Protein AF-0000000067928139 (afdb_homodimer)

Secondary structure (DSSP, 8-state):
-EESSSTTHHHHHHHHHH-TTS--EEEE-TTS--GGGS-HHHHHHHHHHHHHHHHHHH--S-EEE--HHHHHHHHHHHHHH-TTS-EEE----HHHHHHH-SSSEEEEEE-HHHHH-HHHHHHHHHH-TTSEEEEEE-SSHHHHHHHHHHHS---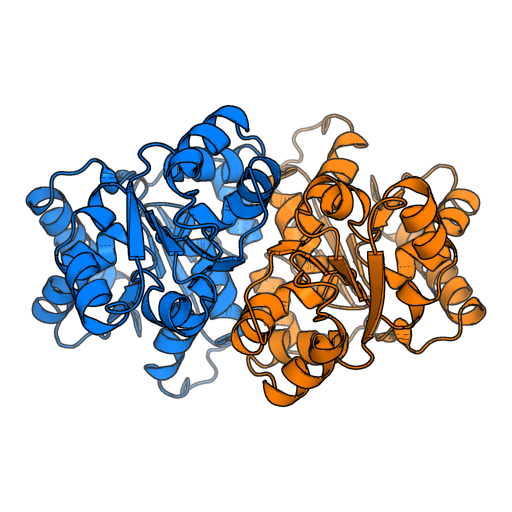HHHHHHHHGGG--EETTEE--EEEEESTTGGGGHHHHHHH-SS--EEE--HHHHHHHHHHTSPP--S---S-PPEEEEETT----HHHHHHHHHTTEE--/-EESSSTTHHHHHHHHHH-TTS--EEEE-TTT--GGGS-HHHHHHHHHHHHHHHHHHH--S-EEE--HHHHHHHHHHHHHH-TTS-EEE----HHHHHHH-SSSEEEEEE-HHHHH-HHHHHHHHHH-TTSEEEEEE-SSHHHHHHHHHHHS---HHHHHHHHGGG--EETTEE--EEEEESTTGGGGHHHHHHH-SS--EEE--HHHHHHHHHHTSPP--S---S---EEEEETT----HHHHHHHHHTTEE--

Solvent-accessible surface area (backbone atoms only — not comparable to full-atom values): 27126 Å² total; per-residue (Å²): 66,33,15,46,44,75,23,24,53,55,28,49,58,38,30,44,36,60,41,57,79,56,81,50,53,37,36,21,36,49,65,61,47,65,63,54,77,51,58,65,72,61,46,44,52,50,51,55,54,50,46,56,55,46,48,69,74,65,59,64,89,57,44,38,31,37,22,27,54,56,21,64,70,31,46,68,58,48,44,66,75,37,70,89,52,56,72,38,58,30,71,65,52,49,51,64,47,49,73,45,50,79,60,35,30,36,16,41,42,22,32,48,45,38,59,68,31,66,57,50,52,50,50,40,64,71,50,27,73,87,35,50,74,45,76,38,58,31,87,52,57,56,59,46,29,54,43,22,56,55,64,44,51,67,64,61,67,62,49,33,63,61,49,51,80,50,65,48,77,57,98,90,31,44,38,33,32,36,27,46,31,34,45,28,45,69,79,39,44,70,60,47,59,71,53,43,95,53,60,38,22,74,44,71,52,33,52,61,45,27,50,52,49,52,73,74,51,71,78,76,77,68,75,65,64,84,83,71,74,28,33,40,46,50,68,60,71,72,74,53,70,51,54,49,43,47,39,29,49,52,29,29,41,69,126,66,34,16,46,42,74,21,24,53,56,28,49,56,38,28,44,36,62,41,57,85,58,78,51,52,36,36,20,37,49,65,62,47,64,62,57,79,50,58,67,70,61,47,44,53,50,52,54,54,50,46,57,54,48,47,70,73,64,60,64,90,56,44,37,31,36,21,26,55,57,18,65,71,31,47,67,58,49,42,66,78,38,72,89,52,57,72,38,60,28,70,66,53,49,51,65,47,48,72,45,47,79,61,33,31,35,18,41,42,22,31,48,47,38,59,68,31,67,57,50,52,50,50,41,65,72,50,27,74,87,35,51,73,45,78,37,57,32,87,53,56,55,59,46,27,55,43,22,56,55,65,46,51,70,64,62,67,62,49,34,64,61,51,52,81,50,65,50,76,55,96,90,29,43,36,35,33,35,27,45,31,34,45,29,46,68,79,39,44,70,59,46,59,72,54,43,96,53,58,37,22,76,44,70,50,32,52,61,45,27,50,53,48,52,72,74,50,72,81,77,81,72,76,73,59,96,72,70,76,28,33,39,45,51,69,60,72,73,74,53,70,51,54,49,42,46,39,30,49,52,30,29,41,69,127

Structure (mmCIF, N/CA/C/O backbone):
data_AF-0000000067928139-model_v1
#
loop_
_entity.id
_entity.type
_entity.pdbx_description
1 polymer 'Glutamate racemase'
#
loop_
_atom_site.group_PDB
_atom_site.id
_atom_site.type_symbol
_atom_site.label_atom_id
_atom_site.label_alt_id
_atom_site.label_comp_id
_atom_site.label_asym_id
_atom_site.label_entity_id
_atom_site.label_seq_id
_atom_site.pdbx_PDB_ins_code
_atom_site.Cartn_x
_atom_site.Cartn_y
_atom_site.Cartn_z
_atom_site.occupancy
_atom_site.B_iso_or_equiv
_atom_site.auth_seq_id
_atom_site.auth_comp_id
_atom_site.auth_asym_id
_atom_site.auth_atom_id
_atom_site.pdbx_PDB_model_num
ATOM 1 N N . MET A 1 1 ? -13.078 12.414 3.975 1 97.56 1 MET A N 1
ATOM 2 C CA . MET A 1 1 ? -12.906 10.969 4.078 1 97.56 1 MET A CA 1
ATOM 3 C C . MET A 1 1 ? -13.383 10.461 5.43 1 97.56 1 MET A C 1
ATOM 5 O O . MET A 1 1 ? -12.914 10.922 6.473 1 97.56 1 MET A O 1
ATOM 9 N N . PHE A 1 2 ? -14.375 9.586 5.398 1 98.62 2 PHE A N 1
ATOM 10 C CA . PHE A 1 2 ? -15 9.125 6.633 1 98.62 2 PHE A CA 1
ATOM 11 C C . PHE A 1 2 ? -14.766 7.629 6.832 1 98.62 2 PHE A C 1
ATOM 13 O O . PHE A 1 2 ? -14.984 6.832 5.918 1 98.62 2 PHE A O 1
ATOM 20 N N . ASP A 1 3 ? -14.266 7.25 7.977 1 98.38 3 ASP A N 1
ATOM 21 C CA . ASP A 1 3 ? -14.078 5.855 8.359 1 98.38 3 ASP A CA 1
ATOM 22 C C . ASP A 1 3 ? -14.367 5.656 9.852 1 98.38 3 ASP A C 1
ATOM 24 O O . ASP A 1 3 ? -14.359 6.613 10.625 1 98.38 3 ASP A O 1
ATOM 28 N N . SER A 1 4 ? -14.68 4.418 10.227 1 97.5 4 SER A N 1
ATOM 29 C CA . SER A 1 4 ? -14.914 4.113 11.633 1 97.5 4 SER A CA 1
ATOM 30 C C . SER A 1 4 ? -13.617 4.188 12.438 1 97.5 4 SER A C 1
ATOM 32 O O . SER A 1 4 ? -13.648 4.289 13.664 1 97.5 4 SER A O 1
ATOM 34 N N . GLY A 1 5 ? -12.477 4.066 11.852 1 96.69 5 GLY A N 1
ATOM 35 C CA . GLY A 1 5 ? -11.156 4.117 12.453 1 96.69 5 GLY A CA 1
ATOM 36 C C . GLY A 1 5 ? -10.078 4.602 11.5 1 96.69 5 GLY A C 1
ATOM 37 O O . GLY A 1 5 ? -10.289 5.574 10.766 1 96.69 5 GLY A O 1
ATOM 38 N N . VAL A 1 6 ? -8.906 3.961 11.523 1 96.31 6 VAL A N 1
ATOM 39 C CA . VAL A 1 6 ? -7.781 4.457 10.742 1 96.31 6 VAL A CA 1
ATOM 40 C C . VAL A 1 6 ? -7.785 3.814 9.359 1 96.31 6 VAL A C 1
ATOM 42 O O . VAL A 1 6 ? -6.961 4.156 8.508 1 96.31 6 VAL A O 1
ATOM 45 N N . GLY A 1 7 ? -8.75 2.918 9.086 1 97.5 7 GLY A N 1
ATOM 46 C CA . GLY A 1 7 ? -8.773 2.172 7.84 1 97.5 7 GLY A CA 1
ATOM 47 C C . GLY A 1 7 ? -8.852 3.062 6.617 1 97.5 7 GLY A C 1
ATOM 48 O O . GLY A 1 7 ? -8.203 2.791 5.602 1 97.5 7 GLY A O 1
ATOM 49 N N . GLY A 1 8 ? -9.586 4.133 6.73 1 98.19 8 GLY A N 1
ATOM 50 C CA . GLY A 1 8 ? -9.805 5.035 5.613 1 98.19 8 GLY A CA 1
ATOM 51 C C . GLY A 1 8 ? -8.539 5.738 5.152 1 98.19 8 GLY A C 1
ATOM 52 O O . GLY A 1 8 ? -8.508 6.324 4.07 1 98.19 8 GLY A O 1
ATOM 53 N N . LEU A 1 9 ? -7.441 5.664 5.934 1 97.44 9 LEU A N 1
ATOM 54 C CA . LEU A 1 9 ? -6.172 6.266 5.547 1 97.44 9 LEU A CA 1
ATOM 55 C C . LEU A 1 9 ? -5.617 5.602 4.285 1 97.44 9 LEU A C 1
ATOM 57 O O . LEU A 1 9 ? -4.875 6.23 3.527 1 97.44 9 LEU A O 1
ATOM 61 N N . THR A 1 10 ? -6.012 4.34 4.012 1 97.25 10 THR A N 1
ATOM 62 C CA . THR A 1 10 ? -5.609 3.664 2.783 1 97.25 10 THR A CA 1
ATOM 63 C C . THR A 1 10 ? -6.207 4.359 1.565 1 97.25 10 THR A C 1
ATOM 65 O O . THR A 1 10 ? -5.531 4.539 0.551 1 97.25 10 THR A O 1
ATOM 68 N N . VAL A 1 11 ? -7.434 4.789 1.717 1 98 11 VAL A N 1
ATOM 69 C CA . VAL A 1 11 ? -8.117 5.484 0.631 1 98 11 VAL A CA 1
ATOM 70 C C . VAL A 1 11 ? -7.578 6.91 0.512 1 98 11 VAL A C 1
ATOM 72 O O . VAL A 1 11 ? -7.383 7.414 -0.595 1 98 11 VAL A O 1
ATOM 75 N N . LEU A 1 12 ? -7.297 7.574 1.635 1 97.44 12 LEU A N 1
ATOM 76 C CA . LEU A 1 12 ? -6.766 8.93 1.649 1 97.44 12 LEU A CA 1
ATOM 77 C C . LEU A 1 12 ? -5.445 9.008 0.888 1 97.44 12 LEU A C 1
ATOM 79 O O . LEU A 1 12 ? -5.227 9.93 0.103 1 97.44 12 LEU A O 1
ATOM 83 N N . ARG A 1 13 ? -4.621 8.008 1.125 1 94.44 13 ARG A N 1
ATOM 84 C CA . ARG A 1 13 ? -3.324 7.977 0.458 1 94.44 13 ARG A CA 1
ATOM 85 C C . ARG A 1 13 ? -3.486 7.988 -1.058 1 94.44 13 ARG A C 1
ATOM 87 O O . ARG A 1 13 ? -2.793 8.727 -1.757 1 94.44 13 ARG A O 1
ATOM 94 N N . GLU A 1 14 ? -4.359 7.191 -1.555 1 95.25 14 GLU A N 1
ATOM 95 C CA . GLU A 1 14 ? -4.617 7.137 -2.99 1 95.25 14 GLU A CA 1
ATOM 96 C C . GLU A 1 14 ? -5.246 8.438 -3.488 1 95.25 14 GLU A C 1
ATOM 98 O O . GLU A 1 14 ? -4.879 8.938 -4.551 1 95.25 14 GLU A O 1
ATOM 103 N N . ALA A 1 15 ? -6.152 8.984 -2.721 1 96.12 15 ALA A N 1
ATOM 104 C CA . ALA A 1 15 ? -6.863 10.203 -3.109 1 96.12 15 ALA A CA 1
ATOM 105 C C . ALA A 1 15 ? -5.902 11.383 -3.24 1 96.12 15 ALA A C 1
ATOM 107 O O . ALA A 1 15 ? -6.055 12.219 -4.133 1 96.12 15 ALA A O 1
ATOM 108 N N . ARG A 1 16 ? -4.922 11.477 -2.4 1 92.69 16 ARG A N 1
ATOM 109 C CA . ARG A 1 16 ? -3.98 12.594 -2.408 1 92.69 16 ARG A CA 1
ATOM 110 C C . ARG A 1 16 ? -3.111 12.57 -3.662 1 92.69 16 ARG A C 1
ATOM 112 O O . ARG A 1 16 ? -2.729 13.617 -4.18 1 92.69 16 ARG A O 1
ATOM 119 N N . VAL A 1 17 ? -2.82 11.383 -4.109 1 91.5 17 VAL A N 1
ATOM 120 C CA . VAL A 1 17 ? -2.061 11.25 -5.348 1 91.5 17 VAL A CA 1
ATOM 121 C C . VAL A 1 17 ? -2.906 11.711 -6.531 1 91.5 17 VAL A C 1
ATOM 123 O O . VAL A 1 17 ? -2.426 12.453 -7.395 1 91.5 17 VAL A O 1
ATOM 126 N N . LEU A 1 18 ? -4.152 11.398 -6.508 1 92.56 18 LEU A N 1
ATOM 127 C CA . LEU A 1 18 ? -5.043 11.648 -7.637 1 92.56 18 LEU A CA 1
ATOM 128 C C . LEU A 1 18 ? -5.531 13.094 -7.641 1 92.56 18 LEU A C 1
ATOM 130 O O . LEU A 1 18 ? -5.789 13.664 -8.703 1 92.56 18 LEU A O 1
ATOM 134 N N . MET A 1 19 ? -5.664 13.656 -6.438 1 92 19 MET A N 1
ATOM 135 C CA . MET A 1 19 ? -6.207 15 -6.273 1 92 19 MET A CA 1
ATOM 136 C C . MET A 1 19 ? -5.332 15.828 -5.34 1 92 19 MET A C 1
ATOM 138 O O . MET A 1 19 ? -5.801 16.312 -4.309 1 92 19 MET A O 1
ATOM 142 N N . PRO A 1 20 ? -4.082 16.062 -5.773 1 87.19 20 PRO A N 1
ATOM 143 C CA . PRO A 1 20 ? -3.15 16.781 -4.895 1 87.19 20 PRO A CA 1
ATOM 144 C C . PRO A 1 20 ? -3.566 18.219 -4.637 1 87.19 20 PRO A C 1
ATOM 146 O O . PRO A 1 20 ? -3.102 18.844 -3.676 1 87.19 20 PRO A O 1
ATOM 149 N N . ASP A 1 21 ? -4.449 18.719 -5.379 1 86.69 21 ASP A N 1
ATOM 150 C CA . ASP A 1 21 ? -4.836 20.125 -5.273 1 86.69 21 ASP A CA 1
ATOM 151 C C . ASP A 1 21 ? -6.016 20.297 -4.32 1 86.69 21 ASP A C 1
ATOM 153 O O . ASP A 1 21 ? -6.449 21.422 -4.066 1 86.69 21 ASP A O 1
ATOM 157 N N . ARG A 1 22 ? -6.488 19.234 -3.744 1 90.44 22 ARG A N 1
ATOM 158 C CA . ARG A 1 22 ? -7.629 19.297 -2.834 1 90.44 22 ARG A CA 1
ATOM 159 C C . ARG A 1 22 ? -7.172 19.234 -1.381 1 90.44 22 ARG A C 1
ATOM 161 O O . ARG A 1 22 ? -6.141 18.641 -1.07 1 90.44 22 ARG A O 1
ATOM 168 N N . ARG A 1 23 ? -7.953 19.938 -0.6 1 92.12 23 ARG A N 1
ATOM 169 C CA . ARG A 1 23 ? -7.785 19.766 0.841 1 92.12 23 ARG A CA 1
ATOM 170 C C . ARG A 1 23 ? -8.602 18.594 1.361 1 92.12 23 ARG A C 1
ATOM 172 O O . ARG A 1 23 ? -9.742 18.391 0.951 1 92.12 23 ARG A O 1
ATOM 179 N N . PHE A 1 24 ? -8 17.844 2.279 1 95.5 24 PHE A N 1
ATOM 180 C CA . PHE A 1 24 ? -8.68 16.672 2.799 1 95.5 24 PHE A CA 1
ATOM 181 C C . PHE A 1 24 ? -8.961 16.812 4.289 1 95.5 24 PHE A C 1
ATOM 183 O O . PHE A 1 24 ? -8.125 17.328 5.035 1 95.5 24 PHE A O 1
ATOM 190 N N . VAL A 1 25 ? -10.117 16.453 4.68 1 97.56 25 VAL A N 1
ATOM 191 C CA . VAL A 1 25 ? -10.477 16.25 6.078 1 97.56 25 VAL A CA 1
ATOM 192 C C . VAL A 1 25 ? -10.789 14.766 6.309 1 97.56 25 VAL A C 1
ATOM 194 O O . VAL A 1 25 ? -11.633 14.195 5.625 1 97.56 25 VAL A O 1
ATOM 197 N N . TYR A 1 26 ? -9.984 14.195 7.18 1 98.31 26 TYR A N 1
ATOM 198 C CA . TYR A 1 26 ? -10.211 12.812 7.574 1 98.31 26 TYR A CA 1
ATOM 199 C C . TYR A 1 26 ? -10.992 12.734 8.875 1 98.31 26 TYR A C 1
ATOM 201 O O . TYR A 1 26 ? -10.602 13.336 9.883 1 98.31 26 TYR A O 1
ATOM 209 N N . VAL A 1 27 ? -12.117 12.055 8.859 1 98.5 27 VAL A N 1
ATOM 210 C CA . VAL A 1 27 ? -12.922 11.867 10.055 1 98.5 27 VAL A CA 1
ATOM 211 C C . VAL A 1 27 ? -12.883 10.398 10.477 1 98.5 27 VAL A C 1
ATOM 213 O O . VAL A 1 27 ? -13.336 9.523 9.734 1 98.5 27 VAL A O 1
ATOM 216 N N . ALA A 1 28 ? -12.305 10.148 11.602 1 98 28 ALA A N 1
ATOM 217 C CA . ALA A 1 28 ? -12.359 8.828 12.227 1 98 28 ALA A CA 1
ATOM 218 C C . ALA A 1 28 ? -13.438 8.781 13.312 1 98 28 ALA A C 1
ATOM 220 O O . ALA A 1 28 ? -13.352 9.5 14.305 1 98 28 ALA A O 1
ATOM 221 N N . ASP A 1 29 ? -14.445 8.016 13.086 1 98.12 29 ASP A N 1
ATOM 222 C CA . ASP A 1 29 ? -15.453 7.812 14.125 1 98.12 29 ASP A CA 1
ATOM 223 C C . ASP A 1 29 ? -14.992 6.762 15.133 1 98.12 29 ASP A C 1
ATOM 225 O O . ASP A 1 29 ? -15.68 5.762 15.352 1 98.12 29 ASP A O 1
ATOM 229 N N . ASP A 1 30 ? -13.906 7.07 15.766 1 95.88 30 ASP A N 1
ATOM 230 C CA . ASP A 1 30 ? -13.25 6.125 16.672 1 95.88 30 ASP A CA 1
ATOM 231 C C . ASP A 1 30 ? -14.094 5.895 17.922 1 95.88 30 ASP A C 1
ATOM 233 O O . ASP A 1 30 ? -13.961 4.863 18.578 1 95.88 30 ASP A O 1
ATOM 237 N N . ALA A 1 31 ? -15 6.801 18.297 1 95.38 31 ALA A N 1
ATOM 238 C CA . ALA A 1 31 ? -15.891 6.617 19.438 1 95.38 31 ALA A CA 1
ATOM 239 C C . ALA A 1 31 ? -16.844 5.445 19.219 1 95.38 31 ALA A C 1
ATOM 241 O O . ALA A 1 31 ? -17.266 4.789 20.172 1 95.38 31 ALA A O 1
ATOM 242 N N . ALA A 1 32 ? -17.156 5.148 18.016 1 95.69 32 ALA A N 1
ATOM 243 C CA . ALA A 1 32 ? -18.125 4.102 17.688 1 95.69 32 ALA A CA 1
ATOM 244 C C . ALA A 1 32 ? -17.422 2.861 17.141 1 95.69 32 ALA A C 1
ATOM 246 O O . ALA A 1 32 ? -18.062 1.846 16.859 1 95.69 32 ALA A O 1
ATOM 247 N N . PHE A 1 33 ? -16.141 2.857 17.047 1 93.12 33 PHE A N 1
ATOM 248 C CA . PHE A 1 33 ? -15.375 1.745 16.5 1 93.12 33 PHE A CA 1
ATOM 249 C C . PHE A 1 33 ? -15.406 0.55 17.453 1 93.12 33 PHE A C 1
ATOM 251 O O . PHE A 1 33 ? -15.391 0.719 18.672 1 93.12 33 PHE A O 1
ATOM 258 N N . PRO A 1 34 ? -15.523 -0.705 16.969 1 93.06 34 PRO A N 1
ATOM 259 C CA . PRO A 1 34 ? -15.664 -1.149 15.578 1 93.06 34 PRO A CA 1
ATOM 260 C C . PRO A 1 34 ? -17.125 -1.234 15.125 1 93.06 34 PRO A C 1
ATOM 262 O O . PRO A 1 34 ? -17.969 -1.735 15.867 1 93.06 34 PRO A O 1
ATOM 265 N N . TYR A 1 35 ? -17.375 -0.883 13.938 1 93.25 35 TYR A N 1
ATOM 266 C CA . TYR A 1 35 ? -18.734 -0.812 13.398 1 93.25 35 TYR A CA 1
ATOM 267 C C . TYR A 1 35 ? -19.344 -2.205 13.258 1 93.25 35 TYR A C 1
ATOM 269 O O . TYR A 1 35 ? -20.547 -2.375 13.375 1 93.25 35 TYR A O 1
ATOM 277 N N . GLY A 1 36 ? -18.484 -3.166 12.961 1 85.38 36 GLY A N 1
ATOM 278 C CA . GLY A 1 36 ? -18.969 -4.512 12.695 1 85.38 36 GLY A CA 1
ATOM 279 C C . GLY A 1 36 ? -19.75 -5.109 13.852 1 85.38 36 GLY A C 1
ATOM 280 O O . GLY A 1 36 ? -20.516 -6.059 13.664 1 85.38 36 GLY A O 1
ATOM 281 N N . ALA A 1 37 ? -19.656 -4.547 15.031 1 85 37 ALA A N 1
ATOM 282 C CA . ALA A 1 37 ? -20.25 -5.121 16.234 1 85 37 ALA A CA 1
ATOM 283 C C . ALA A 1 37 ? -21.609 -4.477 16.531 1 85 37 ALA A C 1
ATOM 285 O O . ALA A 1 37 ? -22.312 -4.895 17.453 1 85 37 ALA A O 1
ATOM 286 N N . TRP A 1 38 ? -22.062 -3.51 15.781 1 90.81 38 TRP A N 1
ATOM 287 C CA . TRP A 1 38 ? -23.297 -2.77 16.031 1 90.81 38 TRP A CA 1
ATOM 288 C C . TRP A 1 38 ? -24.484 -3.484 15.398 1 90.81 38 TRP A C 1
ATOM 290 O O . TRP A 1 38 ? -24.344 -4.145 14.367 1 90.81 38 TRP A O 1
ATOM 300 N N . GLU A 1 39 ? -25.625 -3.299 16.094 1 93.12 39 GLU A N 1
ATOM 301 C CA . GLU A 1 39 ? -26.875 -3.586 15.391 1 93.12 39 GLU A CA 1
ATOM 302 C C . GLU A 1 39 ? -27.125 -2.582 14.266 1 93.12 39 GLU A C 1
ATOM 304 O O . GLU A 1 39 ? -26.859 -1.388 14.43 1 93.12 39 GLU A O 1
ATOM 309 N N . GLU A 1 40 ? -27.703 -3.031 13.188 1 93.44 40 GLU A N 1
ATOM 310 C CA . GLU A 1 40 ? -27.781 -2.258 11.953 1 93.44 40 GLU A CA 1
ATOM 311 C C . GLU A 1 40 ? -28.594 -0.985 12.156 1 93.44 40 GLU A C 1
ATOM 313 O O . GLU A 1 40 ? -28.156 0.107 11.789 1 93.44 40 GLU A O 1
ATOM 318 N N . PRO A 1 41 ? -29.812 -1.061 12.789 1 95.81 41 PRO A N 1
ATOM 319 C CA . PRO A 1 41 ? -30.578 0.172 12.922 1 95.81 41 PRO A CA 1
ATOM 320 C C . PRO A 1 41 ? -29.891 1.223 13.781 1 95.81 41 PRO A C 1
ATOM 322 O O . PRO A 1 41 ? -29.938 2.414 13.469 1 95.81 41 PRO A O 1
ATOM 325 N N . ALA A 1 42 ? -29.234 0.765 14.82 1 96.94 42 ALA A N 1
ATOM 326 C CA . ALA A 1 42 ? -28.531 1.686 15.711 1 96.94 42 ALA A CA 1
ATOM 327 C C . ALA A 1 42 ? -27.344 2.342 15.008 1 96.94 42 ALA A C 1
ATOM 329 O O . ALA A 1 42 ? -27.125 3.549 15.148 1 96.94 42 ALA A O 1
ATOM 330 N N . LEU A 1 43 ? -26.609 1.55 14.297 1 96.56 43 LEU A N 1
ATOM 331 C CA . LEU A 1 43 ? -25.469 2.08 13.562 1 96.56 43 LEU A CA 1
ATOM 332 C C . LEU A 1 43 ? -25.906 3.055 12.484 1 96.56 43 LEU A C 1
ATOM 334 O O . LEU A 1 43 ? -25.297 4.113 12.297 1 96.56 43 LEU A O 1
ATOM 338 N N . LYS A 1 44 ? -26.969 2.723 11.781 1 97.5 44 LYS A N 1
ATOM 339 C CA . LYS A 1 44 ? -27.516 3.596 10.742 1 97.5 44 LYS A CA 1
ATOM 340 C C . LYS A 1 44 ? -27.906 4.953 11.32 1 97.5 44 LYS A C 1
ATOM 342 O O . LYS A 1 44 ? -27.516 5.996 10.789 1 97.5 44 LYS A O 1
ATOM 347 N N . ASP A 1 45 ? -28.609 4.93 12.422 1 98 45 ASP A N 1
ATOM 348 C CA . ASP A 1 45 ? -29.047 6.164 13.07 1 98 45 ASP A CA 1
ATOM 349 C C . ASP A 1 45 ? -27.844 6.996 13.523 1 98 45 ASP A C 1
ATOM 351 O O . ASP A 1 45 ? -27.828 8.211 13.344 1 98 45 ASP A O 1
ATOM 355 N N . HIS A 1 46 ? -26.922 6.344 14.039 1 98.19 46 HIS A N 1
ATOM 356 C CA . HIS A 1 46 ? -25.719 7.012 14.516 1 98.19 46 HIS A CA 1
ATOM 357 C C . HIS A 1 46 ? -24.984 7.723 13.375 1 98.19 46 HIS A C 1
ATOM 359 O O . HIS A 1 46 ? -24.688 8.914 13.477 1 98.19 46 HIS A O 1
ATOM 365 N N . ILE A 1 47 ? -24.766 7.027 12.289 1 98.31 47 ILE A N 1
ATOM 366 C CA . ILE A 1 47 ? -24 7.566 11.172 1 98.31 47 ILE A CA 1
ATOM 367 C C . ILE A 1 47 ? -24.766 8.719 10.531 1 98.31 47 ILE A C 1
ATOM 369 O O . ILE A 1 47 ? -24.188 9.758 10.211 1 98.31 47 ILE A O 1
ATOM 373 N N . LEU A 1 48 ? -26.078 8.57 10.375 1 98.44 48 LEU A N 1
ATOM 374 C CA . LEU A 1 48 ? -26.891 9.633 9.781 1 98.44 48 LEU A CA 1
ATOM 375 C C . LEU A 1 48 ? -26.844 10.898 10.633 1 98.44 48 LEU A C 1
ATOM 377 O O . LEU A 1 48 ? -26.688 12 10.109 1 98.44 48 LEU A O 1
ATOM 381 N N . THR A 1 49 ? -26.953 10.703 11.953 1 98.25 49 THR A N 1
ATOM 382 C CA . THR A 1 49 ? -26.891 11.828 12.883 1 98.25 49 THR A CA 1
ATOM 383 C C . THR A 1 49 ? -25.516 12.5 12.828 1 98.25 49 THR A C 1
ATOM 385 O O . THR A 1 49 ? -25.438 13.734 12.766 1 98.25 49 THR A O 1
ATOM 388 N N . LEU A 1 50 ? -24.516 11.719 12.82 1 98.31 50 LEU A N 1
ATOM 389 C CA . LEU A 1 50 ? -23.156 12.234 12.773 1 98.31 50 LEU A CA 1
ATOM 390 C C . LEU A 1 50 ? -22.922 13.023 11.492 1 98.31 50 LEU A C 1
ATOM 392 O O . LEU A 1 50 ? -22.328 14.109 11.523 1 98.31 50 LEU A O 1
ATOM 396 N N . PHE A 1 51 ? -23.375 12.523 10.328 1 98.31 51 PHE A N 1
ATOM 397 C CA . PHE A 1 51 ? -23.172 13.203 9.055 1 98.31 51 PHE A CA 1
ATOM 398 C C . PHE A 1 51 ? -23.922 14.523 9.008 1 98.31 51 PHE A C 1
ATOM 400 O O . PHE A 1 51 ? -23.453 15.484 8.398 1 98.31 51 PHE A O 1
ATOM 407 N N . GLY A 1 52 ? -25.125 14.57 9.656 1 98 52 GLY A N 1
ATOM 408 C CA . GLY A 1 52 ? -25.797 15.852 9.766 1 98 52 GLY A CA 1
ATOM 409 C C . GLY A 1 52 ? -24.922 16.922 10.391 1 98 52 GLY A C 1
ATOM 410 O O . GLY A 1 52 ? -24.812 18.031 9.859 1 98 52 GLY A O 1
ATOM 411 N N . LYS A 1 53 ? -24.234 16.609 11.445 1 97.94 53 LYS A N 1
ATOM 412 C CA . LYS A 1 53 ? -23.344 17.531 12.148 1 97.94 53 LYS A CA 1
ATOM 413 C C . LYS A 1 53 ? -22.094 17.844 11.32 1 97.94 53 LYS A C 1
ATOM 415 O O . LYS A 1 53 ? -21.672 19 11.242 1 97.94 53 LYS A O 1
ATOM 420 N N . LEU A 1 54 ? -21.531 16.812 10.703 1 97.69 54 LEU A N 1
ATOM 421 C CA . LEU A 1 54 ? -20.297 16.953 9.953 1 97.69 54 LEU A CA 1
ATOM 422 C C . LEU A 1 54 ? -20.5 17.844 8.727 1 97.69 54 LEU A C 1
ATOM 424 O O . LEU A 1 54 ? -19.656 18.688 8.414 1 97.69 54 LEU A O 1
ATOM 428 N N . LEU A 1 55 ? -21.609 17.594 7.984 1 97.94 55 LEU A N 1
ATOM 429 C CA . LEU A 1 55 ? -21.875 18.359 6.773 1 97.94 55 LEU A CA 1
ATOM 430 C C . LEU A 1 55 ? -22.109 19.844 7.105 1 97.94 55 LEU A C 1
ATOM 432 O O . LEU A 1 55 ? -21.656 20.719 6.371 1 97.94 55 LEU A O 1
ATOM 436 N N . ASP A 1 56 ? -22.766 20.078 8.211 1 96.94 56 ASP A N 1
ATOM 437 C CA . ASP A 1 56 ? -23 21.438 8.656 1 96.94 56 ASP A CA 1
ATOM 438 C C . ASP A 1 56 ? -21.688 22.141 9.023 1 96.94 56 ASP A C 1
ATOM 440 O O . ASP A 1 56 ? -21.453 23.281 8.648 1 96.94 56 ASP A O 1
ATOM 444 N N . ARG A 1 57 ? -20.828 21.453 9.641 1 96.31 57 ARG A N 1
ATOM 445 C CA . ARG A 1 57 ? -19.594 22.016 10.195 1 96.31 57 ARG A CA 1
ATOM 446 C C . ARG A 1 57 ? -18.516 22.156 9.117 1 96.31 57 ARG A C 1
ATOM 448 O O . ARG A 1 57 ? -17.828 23.172 9.062 1 96.31 57 ARG A O 1
ATOM 455 N N . LEU A 1 58 ? -18.375 21.141 8.258 1 95.19 58 LEU A N 1
ATOM 456 C CA . LEU A 1 58 ? -17.203 21.062 7.395 1 95.19 58 LEU A CA 1
ATOM 457 C C . LEU A 1 58 ? -17.531 21.516 5.977 1 95.19 58 LEU A C 1
ATOM 459 O O . LEU A 1 58 ? -16.641 21.922 5.223 1 95.19 58 LEU A O 1
ATOM 463 N N . GLN A 1 59 ? -18.734 21.359 5.539 1 95.88 59 GLN A N 1
ATOM 464 C CA . GLN A 1 59 ? -19.219 21.734 4.219 1 95.88 59 GLN A CA 1
ATOM 465 C C . GLN A 1 59 ? -18.297 21.234 3.119 1 95.88 59 GLN A C 1
ATOM 467 O O . GLN A 1 59 ? -17.828 22 2.277 1 95.88 59 GLN A O 1
ATOM 472 N N . PRO A 1 60 ? -18.094 19.938 3.117 1 96.25 60 PRO A N 1
ATOM 473 C CA . PRO A 1 60 ? -17.203 19.359 2.102 1 96.25 60 PRO A CA 1
ATOM 474 C C . PRO A 1 60 ? -17.812 19.375 0.703 1 96.25 60 PRO A C 1
ATOM 476 O O . PRO A 1 60 ? -19.047 19.406 0.564 1 96.25 60 PRO A O 1
ATOM 479 N N . ALA A 1 61 ? -16.922 19.422 -0.35 1 95.62 61 ALA A N 1
ATOM 480 C CA . ALA A 1 61 ? -17.391 19.312 -1.732 1 95.62 61 ALA A CA 1
ATOM 481 C C . ALA A 1 61 ? -17.922 17.906 -2.027 1 95.62 61 ALA A C 1
ATOM 483 O O . ALA A 1 61 ? -18.797 17.75 -2.881 1 95.62 61 ALA A O 1
ATOM 484 N N . ILE A 1 62 ? -17.453 16.891 -1.352 1 97.69 62 ILE A N 1
ATOM 485 C CA . ILE A 1 62 ? -17.828 15.492 -1.512 1 97.69 62 ILE A CA 1
ATOM 486 C C . ILE A 1 62 ? -17.5 14.727 -0.235 1 97.69 62 ILE A C 1
ATOM 488 O O . ILE A 1 62 ? -16.578 15.094 0.505 1 97.69 62 ILE A O 1
ATOM 492 N N . SER A 1 63 ? -18.297 13.742 0.081 1 98.56 63 SER A N 1
ATOM 493 C CA . SER A 1 63 ? -18.016 12.844 1.192 1 98.56 63 SER A CA 1
ATOM 494 C C . SER A 1 63 ? -17.703 11.438 0.697 1 98.56 63 SER A C 1
ATOM 496 O O . SER A 1 63 ? -18.531 10.797 0.05 1 98.56 63 SER A O 1
ATOM 498 N N . VAL A 1 64 ? -16.5 11.008 0.96 1 98.62 64 VAL A N 1
ATOM 499 C CA . VAL A 1 64 ? -16.109 9.625 0.675 1 98.62 64 VAL A CA 1
ATOM 500 C C . VAL A 1 64 ? -16.266 8.773 1.932 1 98.62 64 VAL A C 1
ATOM 502 O O . VAL A 1 64 ? -15.609 9.023 2.945 1 98.62 64 VAL A O 1
ATOM 505 N N . ILE A 1 65 ? -17.156 7.789 1.871 1 98.62 65 ILE A N 1
ATOM 506 C CA . ILE A 1 65 ? -17.312 6.828 2.959 1 98.62 65 ILE A CA 1
ATOM 507 C C . ILE A 1 65 ? -16.312 5.699 2.797 1 98.62 65 ILE A C 1
ATOM 509 O O . ILE A 1 65 ? -16.609 4.66 2.209 1 98.62 65 ILE A O 1
ATOM 513 N N . ALA A 1 66 ? -15.117 5.914 3.363 1 98.25 66 ALA A N 1
ATOM 514 C CA . ALA A 1 66 ? -14.008 4.973 3.254 1 98.25 66 ALA A CA 1
ATOM 515 C C . ALA A 1 66 ? -14.117 3.875 4.309 1 98.25 66 ALA A C 1
ATOM 517 O O . ALA A 1 66 ? -13.156 3.611 5.039 1 98.25 66 ALA A O 1
ATOM 518 N N . CYS A 1 67 ? -15.211 3.332 4.438 1 97.75 67 CYS A N 1
ATOM 519 C CA . CYS A 1 67 ? -15.578 2.244 5.34 1 97.75 67 CYS A CA 1
ATOM 520 C C . CYS A 1 67 ? -16.625 1.336 4.707 1 97.75 67 CYS A C 1
ATOM 522 O O . CYS A 1 67 ? -17.766 1.753 4.484 1 97.75 67 CYS A O 1
ATOM 524 N N . ASN A 1 68 ? -16.281 0.102 4.484 1 96.81 68 ASN A N 1
ATOM 525 C CA . ASN A 1 68 ? -17.188 -0.839 3.838 1 96.81 68 ASN A CA 1
ATOM 526 C C . ASN A 1 68 ? -18.469 -1.032 4.648 1 96.81 68 ASN A C 1
ATOM 528 O O . ASN A 1 68 ? -19.562 -1.001 4.094 1 96.81 68 ASN A O 1
ATOM 532 N N . THR A 1 69 ? -18.312 -1.211 5.957 1 95.88 69 THR A N 1
ATOM 533 C CA . THR A 1 69 ? -19.469 -1.425 6.812 1 95.88 69 THR A CA 1
ATOM 534 C C . THR A 1 69 ? -20.438 -0.247 6.723 1 95.88 69 THR A C 1
ATOM 536 O O . THR A 1 69 ? -21.625 -0.433 6.477 1 95.88 69 THR A O 1
ATOM 539 N N . ALA A 1 70 ? -19.906 0.957 6.859 1 97.06 70 ALA A N 1
ATOM 540 C CA . ALA A 1 70 ? -20.75 2.145 6.766 1 97.06 70 ALA A CA 1
ATOM 541 C C . ALA A 1 70 ? -21.375 2.268 5.375 1 97.06 70 ALA A C 1
ATOM 543 O O . ALA A 1 70 ? -22.578 2.482 5.246 1 97.06 70 ALA A O 1
ATOM 544 N N . SER A 1 71 ? -20.578 2.086 4.34 1 97.12 71 SER A N 1
ATOM 545 C CA . SER A 1 71 ? -21.047 2.273 2.967 1 97.12 71 SER A CA 1
ATOM 546 C C . SER A 1 71 ? -22.172 1.313 2.629 1 97.12 71 SER A C 1
ATOM 548 O O . SER A 1 71 ? -23.219 1.734 2.139 1 97.12 71 SER A O 1
ATOM 550 N N . THR A 1 72 ? -21.984 0.047 2.893 1 94.62 72 THR A N 1
ATOM 551 C CA . THR A 1 72 ? -22.969 -0.956 2.512 1 94.62 72 THR A CA 1
ATOM 552 C C . THR A 1 72 ? -24.25 -0.79 3.326 1 94.62 72 THR A C 1
ATOM 554 O O . THR A 1 72 ? -25.328 -1.168 2.875 1 94.62 72 THR A O 1
ATOM 557 N N . LEU A 1 73 ? -24.156 -0.163 4.457 1 95.12 73 LEU A N 1
ATOM 558 C CA . LEU A 1 73 ? -25.297 -0.038 5.359 1 95.12 73 LEU A CA 1
ATOM 559 C C . LEU A 1 73 ? -26.078 1.25 5.09 1 95.12 73 LEU A C 1
ATOM 561 O O . LEU A 1 73 ? -27.312 1.251 5.082 1 95.12 73 LEU A O 1
ATOM 565 N N . VAL A 1 74 ? -25.312 2.406 4.816 1 95.94 74 VAL A N 1
ATOM 566 C CA . VAL A 1 74 ? -26.062 3.654 4.992 1 95.94 74 VAL A CA 1
ATOM 567 C C . VAL A 1 74 ? -25.906 4.516 3.74 1 95.94 74 VAL A C 1
ATOM 569 O O . VAL A 1 74 ? -26.469 5.613 3.666 1 95.94 74 VAL A O 1
ATOM 572 N N . ILE A 1 75 ? -25.203 4.098 2.697 1 96.06 75 ILE A N 1
ATOM 573 C CA . ILE A 1 75 ? -24.906 5 1.59 1 96.06 75 ILE A CA 1
ATOM 574 C C . ILE A 1 75 ? -26.203 5.465 0.942 1 96.06 75 ILE A C 1
ATOM 576 O O . ILE A 1 75 ? -26.359 6.641 0.606 1 96.06 75 ILE A O 1
ATOM 580 N N . ASP A 1 76 ? -27.156 4.613 0.749 1 95.56 76 ASP A N 1
ATOM 581 C CA . ASP A 1 76 ? -28.438 4.984 0.163 1 95.56 76 ASP A CA 1
ATOM 582 C C . ASP A 1 76 ? -29.219 5.926 1.085 1 95.56 76 ASP A C 1
ATOM 584 O O . ASP A 1 76 ? -29.781 6.918 0.63 1 95.56 76 ASP A O 1
ATOM 588 N N . ALA A 1 77 ? -29.25 5.613 2.357 1 97.56 77 ALA A N 1
ATOM 589 C CA . ALA A 1 77 ? -29.922 6.465 3.334 1 97.56 77 ALA A CA 1
ATOM 590 C C . ALA A 1 77 ? -29.281 7.852 3.383 1 97.56 77 ALA A C 1
ATOM 592 O O . ALA A 1 77 ? -29.969 8.859 3.533 1 97.56 77 ALA A O 1
ATOM 593 N N . LEU A 1 78 ? -27.953 7.914 3.289 1 98.25 78 LEU A N 1
ATOM 594 C CA . LEU A 1 78 ? -27.25 9.188 3.262 1 98.25 78 LEU A CA 1
ATOM 595 C C . LEU A 1 78 ? -27.703 10.023 2.062 1 98.25 78 LEU A C 1
ATOM 597 O O . LEU A 1 78 ? -28.016 11.211 2.209 1 98.25 78 LEU A O 1
ATOM 601 N N . ARG A 1 79 ? -27.734 9.406 0.903 1 97.62 79 ARG A N 1
ATOM 602 C CA . ARG A 1 79 ? -28.125 10.102 -0.321 1 97.62 79 ARG A CA 1
ATOM 603 C C . ARG A 1 79 ? -29.562 10.586 -0.246 1 97.62 79 ARG A C 1
ATOM 605 O O . ARG A 1 79 ? -29.891 11.648 -0.77 1 97.62 79 ARG A O 1
ATOM 612 N N . GLU A 1 80 ? -30.375 9.836 0.406 1 98.12 80 GLU A N 1
ATOM 613 C CA . GLU A 1 80 ? -31.781 10.219 0.596 1 98.12 80 GLU A CA 1
ATOM 614 C C . GLU A 1 80 ? -31.906 11.367 1.588 1 98.12 80 GLU A C 1
ATOM 616 O O . GLU A 1 80 ? -32.688 12.289 1.381 1 98.12 80 GLU A O 1
ATOM 621 N N . THR A 1 81 ? -31.188 11.336 2.65 1 98.19 81 THR A N 1
ATOM 622 C CA . THR A 1 81 ? -31.266 12.32 3.727 1 98.19 81 THR A CA 1
ATOM 623 C C . THR A 1 81 ? -30.641 13.641 3.309 1 98.19 81 THR A C 1
ATOM 625 O O . THR A 1 81 ? -31.078 14.711 3.727 1 98.19 81 THR A O 1
ATOM 628 N N . PHE A 1 82 ? -29.609 13.539 2.449 1 98.12 82 PHE A N 1
ATOM 629 C CA . PHE A 1 82 ? -28.875 14.719 1.993 1 98.12 82 PHE A CA 1
ATOM 630 C C . PHE A 1 82 ? -28.781 14.742 0.472 1 98.12 82 PHE A C 1
ATOM 632 O O . PHE A 1 82 ? -27.688 14.68 -0.087 1 98.12 82 PHE A O 1
ATOM 639 N N . PRO A 1 83 ? -29.828 14.953 -0.263 1 96.12 83 PRO A N 1
ATOM 640 C CA . PRO A 1 83 ? -29.859 14.797 -1.719 1 96.12 83 PRO A CA 1
ATOM 641 C C . PRO A 1 83 ? -28.984 15.812 -2.449 1 96.12 83 PRO A C 1
ATOM 643 O O . PRO A 1 83 ? -28.578 15.57 -3.586 1 96.12 83 PRO A O 1
ATOM 646 N N . GLY A 1 84 ? -28.562 16.859 -1.882 1 94.94 84 GLY A N 1
ATOM 647 C CA . GLY A 1 84 ? -27.75 17.859 -2.547 1 94.94 84 GLY A CA 1
ATOM 648 C C . GLY A 1 84 ? -26.25 17.625 -2.359 1 94.94 84 GLY A C 1
ATOM 649 O O . GLY A 1 84 ? -25.438 18.359 -2.91 1 94.94 84 GLY A O 1
ATOM 650 N N . HIS A 1 85 ? -25.938 16.609 -1.653 1 97.38 85 HIS A N 1
ATOM 651 C CA . HIS A 1 85 ? -24.531 16.359 -1.347 1 97.38 85 HIS A CA 1
ATOM 652 C C . HIS A 1 85 ? -24.047 15.07 -1.992 1 97.38 85 HIS A C 1
ATOM 654 O O . HIS A 1 85 ? -24.672 14.016 -1.847 1 97.38 85 HIS A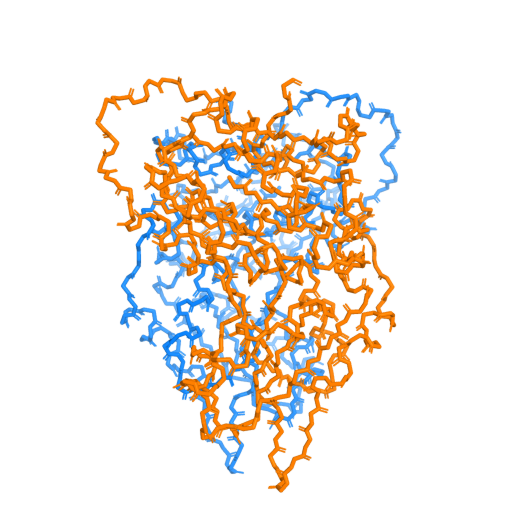 O 1
ATOM 660 N N . PRO A 1 86 ? -22.938 15.086 -2.777 1 97.88 86 PRO A N 1
ATOM 661 C CA . PRO A 1 86 ? -22.422 13.867 -3.404 1 97.88 86 PRO A CA 1
ATOM 662 C C . PRO A 1 86 ? -21.719 12.945 -2.408 1 97.88 86 PRO A C 1
ATOM 664 O O . PRO A 1 86 ? -20.938 13.406 -1.577 1 97.88 86 PRO A O 1
ATOM 667 N N . PHE A 1 87 ? -22.062 11.695 -2.465 1 98.38 87 PHE A N 1
ATOM 668 C CA . PHE A 1 87 ? -21.438 10.656 -1.647 1 98.38 87 PHE A CA 1
ATOM 669 C C . PHE A 1 87 ? -20.781 9.594 -2.523 1 98.38 87 PHE A C 1
ATOM 671 O O . PHE A 1 87 ? -21.328 9.211 -3.559 1 98.38 87 PHE A O 1
ATOM 678 N N . VAL A 1 88 ? -19.594 9.164 -2.182 1 98.12 88 VAL A N 1
ATOM 679 C CA . VAL A 1 88 ? -18.938 8 -2.76 1 98.12 88 VAL A CA 1
ATOM 680 C C . VAL A 1 88 ? -18.766 6.914 -1.699 1 98.12 88 VAL A C 1
ATOM 682 O O . VAL A 1 88 ? -18.234 7.168 -0.619 1 98.12 88 VAL A O 1
ATOM 685 N N . GLY A 1 89 ? -19.25 5.77 -1.946 1 97.38 89 GLY A N 1
ATOM 686 C CA . GLY A 1 89 ? -19.141 4.652 -1.023 1 97.38 89 GLY A CA 1
ATOM 687 C C . GLY A 1 89 ? -18.016 3.695 -1.376 1 97.38 89 GLY A C 1
ATOM 688 O O . GLY A 1 89 ? -17.438 3.793 -2.455 1 97.38 89 GLY A O 1
ATOM 689 N N . THR A 1 90 ? -17.688 2.91 -0.426 1 96.69 90 THR A N 1
ATOM 690 C CA . THR A 1 90 ? -16.75 1.803 -0.577 1 96.69 90 THR A CA 1
ATOM 691 C C . THR A 1 90 ? -17.484 0.465 -0.549 1 96.69 90 THR A C 1
ATOM 693 O O . THR A 1 90 ? -18.219 0.179 0.391 1 96.69 90 THR A O 1
ATOM 696 N N . VAL A 1 91 ? -17.266 -0.336 -1.57 1 93.75 91 VAL A N 1
ATOM 697 C CA . VAL A 1 91 ? -17.906 -1.651 -1.607 1 93.75 91 VAL A CA 1
ATOM 698 C C . VAL A 1 91 ? -16.859 -2.711 -1.977 1 93.75 91 VAL A C 1
ATOM 700 O O . VAL A 1 91 ? -15.82 -2.395 -2.547 1 93.75 91 VAL A O 1
ATOM 703 N N . PRO A 1 92 ? -17.125 -3.961 -1.584 1 96.88 92 PRO A N 1
ATOM 704 C CA . PRO A 1 92 ? -16.188 -5.027 -1.928 1 96.88 92 PRO A CA 1
ATOM 705 C C . PRO A 1 92 ? -15.898 -5.098 -3.426 1 96.88 92 PRO A C 1
ATOM 707 O O . PRO A 1 92 ? -16.812 -5.023 -4.242 1 96.88 92 PRO A O 1
ATOM 710 N N . ALA A 1 93 ? -14.617 -5.23 -3.781 1 97.25 93 ALA A N 1
ATOM 711 C CA . ALA A 1 93 ? -14.18 -5.266 -5.172 1 97.25 93 ALA A CA 1
ATOM 712 C C . ALA A 1 93 ? -14.484 -6.617 -5.812 1 97.25 93 ALA A C 1
ATOM 714 O O . ALA A 1 93 ? -13.594 -7.277 -6.344 1 97.25 93 ALA A O 1
ATOM 715 N N . ILE A 1 94 ? -15.711 -6.949 -5.832 1 97.81 94 ILE A N 1
ATOM 716 C CA . ILE A 1 94 ? -16.156 -8.25 -6.309 1 97.81 94 ILE A CA 1
ATOM 717 C C . ILE A 1 94 ? -16.094 -8.297 -7.832 1 97.81 94 ILE A C 1
ATOM 719 O O . ILE A 1 94 ? -15.633 -9.281 -8.414 1 97.81 94 ILE A O 1
ATOM 723 N N . LYS A 1 95 ? -16.5 -7.234 -8.484 1 96.75 95 LYS A N 1
ATOM 724 C CA . LYS A 1 95 ? -16.5 -7.211 -9.938 1 96.75 95 LYS A CA 1
ATOM 725 C C . LYS A 1 95 ? -15.094 -7.438 -10.492 1 96.75 95 LYS A C 1
ATOM 727 O O . LYS A 1 95 ? -14.867 -8.375 -11.258 1 96.75 95 LYS A O 1
ATOM 732 N N . PRO A 1 96 ? -14.125 -6.602 -10.086 1 96.69 96 PRO A N 1
ATOM 733 C CA . PRO A 1 96 ? -12.789 -6.855 -10.617 1 96.69 96 PRO A CA 1
ATOM 734 C C . PRO A 1 96 ? -12.258 -8.242 -10.25 1 96.69 96 PRO A C 1
ATOM 736 O O . PRO A 1 96 ? -11.547 -8.859 -11.047 1 96.69 96 PRO A O 1
ATOM 739 N N . ALA A 1 97 ? -12.547 -8.766 -9.078 1 98.06 97 ALA A N 1
ATOM 740 C CA . ALA A 1 97 ? -12.102 -10.102 -8.688 1 98.06 97 ALA A CA 1
ATOM 741 C C . ALA A 1 97 ? -12.664 -11.164 -9.625 1 98.06 97 ALA A C 1
ATOM 743 O O . ALA A 1 97 ? -11.938 -12.055 -10.07 1 98.06 97 ALA A O 1
ATOM 744 N N . ALA A 1 98 ? -13.953 -11.047 -9.914 1 97.94 98 ALA A N 1
ATOM 745 C CA . ALA A 1 98 ? -14.633 -11.992 -10.797 1 97.94 98 ALA A CA 1
ATOM 746 C C . ALA A 1 98 ? -14.055 -11.945 -12.211 1 97.94 98 ALA A C 1
ATOM 748 O O . ALA A 1 98 ? -13.953 -12.977 -12.883 1 97.94 98 ALA A O 1
ATOM 749 N N . GLU A 1 99 ? -13.648 -10.75 -12.625 1 96.88 99 GLU A N 1
ATOM 750 C CA . GLU A 1 99 ? -13.109 -10.547 -13.969 1 96.88 99 GLU A CA 1
ATOM 751 C C . GLU A 1 99 ? -11.695 -11.102 -14.086 1 96.88 99 GLU A C 1
ATOM 753 O O . GLU A 1 99 ? -11.266 -11.508 -15.164 1 96.88 99 GLU A O 1
ATOM 758 N N . ARG A 1 100 ? -11.039 -11.219 -12.984 1 97 100 ARG A N 1
ATOM 759 C CA . ARG A 1 100 ? -9.602 -11.461 -13.062 1 97 100 ARG A CA 1
ATOM 760 C C . ARG A 1 100 ? -9.266 -12.883 -12.609 1 97 100 ARG A C 1
ATOM 762 O O . ARG A 1 100 ? -8.195 -13.406 -12.938 1 97 100 ARG A O 1
ATOM 769 N N . THR A 1 101 ? -10.148 -13.508 -11.836 1 98 101 THR A N 1
ATOM 770 C CA . THR A 1 101 ? -9.875 -14.836 -11.312 1 98 101 THR A CA 1
ATOM 771 C C . THR A 1 101 ? -9.688 -15.836 -12.453 1 98 101 THR A C 1
ATOM 773 O O . THR A 1 101 ? -10.352 -15.742 -13.484 1 98 101 THR A O 1
ATOM 776 N N . ARG A 1 102 ? -8.773 -16.75 -12.258 1 95.69 102 ARG A N 1
ATOM 7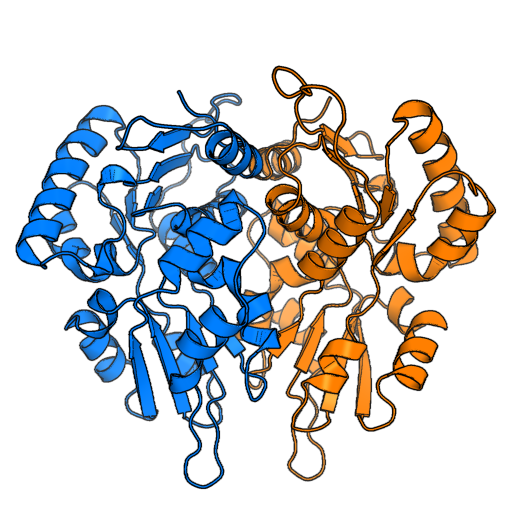77 C CA . ARG A 1 102 ? -8.547 -17.828 -13.203 1 95.69 102 ARG A CA 1
ATOM 778 C C . ARG A 1 102 ? -9.133 -19.141 -12.688 1 95.69 102 ARG A C 1
ATOM 780 O O . ARG A 1 102 ? -9.672 -19.938 -13.469 1 95.69 102 ARG A O 1
ATOM 787 N N . SER A 1 103 ? -9.078 -19.328 -11.406 1 96.5 103 SER A N 1
ATOM 788 C CA . SER A 1 103 ? -9.562 -20.562 -10.805 1 96.5 103 SER A CA 1
ATOM 789 C C . SER A 1 103 ? -11.078 -20.547 -10.633 1 96.5 103 SER A C 1
ATOM 791 O O . SER A 1 103 ? -11.703 -21.594 -10.477 1 96.5 103 SER A O 1
ATOM 793 N N . GLY A 1 104 ? -11.656 -19.312 -10.594 1 97.5 104 GLY A N 1
ATOM 794 C CA . GLY A 1 104 ? -13.07 -19.172 -10.297 1 97.5 104 GLY A CA 1
ATOM 795 C C . GLY A 1 104 ? -13.383 -19.219 -8.812 1 97.5 104 GLY A C 1
ATOM 796 O O . GLY A 1 104 ? -14.547 -19.156 -8.406 1 97.5 104 GLY A O 1
ATOM 797 N N . LEU A 1 105 ? -12.352 -19.406 -7.992 1 98.5 105 LEU A N 1
ATOM 798 C CA . LEU A 1 105 ? -12.5 -19.406 -6.543 1 98.5 105 LEU A CA 1
ATOM 799 C C . LEU A 1 105 ? -12 -18.094 -5.941 1 98.5 105 LEU A C 1
ATOM 801 O O . LEU A 1 105 ? -10.797 -17.859 -5.883 1 98.5 105 LEU A O 1
ATOM 805 N N . VAL A 1 106 ? -12.992 -17.266 -5.469 1 98.56 106 VAL A N 1
ATOM 806 C CA . VAL A 1 106 ? -12.711 -15.938 -4.922 1 98.56 106 VAL A CA 1
ATOM 807 C C . VAL A 1 106 ? -13.234 -15.844 -3.492 1 98.56 106 VAL A C 1
ATOM 809 O O . VAL A 1 106 ? -14.328 -16.328 -3.195 1 98.56 106 VAL A O 1
ATOM 812 N N . SER A 1 107 ? -12.453 -15.273 -2.613 1 98.81 107 SER A N 1
ATOM 813 C CA . SER A 1 107 ? -12.93 -14.992 -1.265 1 98.81 107 SER A CA 1
ATOM 814 C C . SER A 1 107 ? -13.062 -13.484 -1.024 1 98.81 107 SER A C 1
ATOM 816 O O . SER A 1 107 ? -12.25 -12.703 -1.52 1 98.81 107 SER A O 1
ATOM 818 N N . VAL A 1 108 ? -14.094 -13.133 -0.344 1 98.69 108 VAL A N 1
ATOM 819 C CA . VAL A 1 108 ? -14.289 -11.766 0.131 1 98.69 108 VAL A CA 1
ATOM 820 C C . VAL A 1 108 ? -14.102 -11.719 1.645 1 98.69 108 VAL A C 1
ATOM 822 O O . VAL A 1 108 ? -14.922 -12.234 2.4 1 98.69 108 VAL A O 1
ATOM 825 N N . LEU A 1 109 ? -12.969 -11.188 2.062 1 98.81 109 LEU A N 1
ATOM 826 C CA . LEU A 1 109 ? -12.656 -10.992 3.475 1 98.81 109 LEU A CA 1
ATOM 827 C C . LEU A 1 109 ? -13.18 -9.648 3.973 1 98.81 109 LEU A C 1
ATOM 829 O O . LEU A 1 109 ? -12.742 -8.602 3.496 1 98.81 109 LEU A O 1
ATOM 833 N N . ALA A 1 110 ? -14.117 -9.695 4.906 1 98 110 ALA A N 1
ATOM 834 C CA . ALA A 1 110 ? -14.82 -8.477 5.32 1 98 110 ALA A CA 1
ATOM 835 C C . ALA A 1 110 ? -15.188 -8.539 6.801 1 98 110 ALA A C 1
ATOM 837 O O . ALA A 1 110 ? -14.812 -9.477 7.504 1 98 110 ALA A O 1
ATOM 838 N N . THR A 1 111 ? -15.766 -7.469 7.324 1 96.19 111 THR A N 1
ATOM 839 C CA . THR A 1 111 ? -16.375 -7.512 8.648 1 96.19 111 THR A CA 1
ATOM 840 C C . THR A 1 111 ? -17.656 -8.344 8.625 1 96.19 111 THR A C 1
ATOM 842 O O . THR A 1 111 ? -18.266 -8.516 7.566 1 96.19 111 THR A O 1
ATOM 845 N N . PRO A 1 112 ? -18.062 -8.844 9.812 1 94.56 112 PRO A N 1
ATOM 846 C CA . PRO A 1 112 ? -19.312 -9.594 9.852 1 94.56 112 PRO A CA 1
ATOM 847 C C . PRO A 1 112 ? -20.5 -8.781 9.344 1 94.56 112 PRO A C 1
ATOM 849 O O . PRO A 1 112 ? -21.359 -9.305 8.633 1 94.56 112 PRO A O 1
ATOM 852 N N . GLY A 1 113 ? -20.5 -7.523 9.602 1 91.69 113 GLY A N 1
ATOM 853 C CA . GLY A 1 113 ? -21.562 -6.664 9.117 1 91.69 113 GLY A CA 1
ATOM 854 C C . GLY A 1 113 ? -21.625 -6.582 7.605 1 91.69 113 GLY A C 1
ATOM 855 O O . GLY A 1 113 ? -22.703 -6.703 7.012 1 91.69 113 GLY A O 1
ATOM 856 N N . THR A 1 114 ? -20.516 -6.438 6.926 1 93.5 114 THR A N 1
ATOM 857 C CA . THR A 1 114 ? -20.438 -6.309 5.473 1 93.5 114 THR A CA 1
ATOM 858 C C . THR A 1 114 ? -20.875 -7.605 4.793 1 93.5 114 THR A C 1
ATOM 860 O O . THR A 1 114 ? -21.578 -7.574 3.789 1 93.5 114 THR A O 1
ATOM 863 N N . VAL A 1 115 ? -20.453 -8.734 5.363 1 94.44 115 VAL A N 1
ATOM 864 C CA . VAL A 1 115 ? -20.766 -10.047 4.797 1 94.44 115 VAL A CA 1
ATOM 865 C C . VAL A 1 115 ? -22.266 -10.281 4.844 1 94.44 115 VAL A C 1
ATOM 867 O O . VAL A 1 115 ? -22.844 -10.906 3.945 1 94.44 115 VAL A O 1
ATOM 870 N N . LYS A 1 116 ? -22.922 -9.766 5.824 1 92.31 116 LYS A N 1
ATOM 871 C CA . LYS A 1 116 ? -24.328 -10.031 6.051 1 92.31 116 LYS A CA 1
ATOM 872 C C . LYS A 1 116 ? -25.203 -9.094 5.223 1 92.31 116 LYS A C 1
ATOM 874 O O . LYS A 1 116 ? -26.406 -9.328 5.066 1 92.31 116 LYS A O 1
ATOM 879 N N . ARG A 1 117 ? -24.641 -8.141 4.648 1 91.81 117 ARG A N 1
ATOM 880 C CA . ARG A 1 117 ? -25.406 -7.109 3.957 1 91.81 117 ARG A CA 1
ATOM 881 C C . ARG A 1 117 ? -25.969 -7.641 2.646 1 91.81 117 ARG A C 1
ATOM 883 O O . ARG A 1 117 ? -25.312 -8.391 1.929 1 91.81 117 ARG A O 1
ATOM 890 N N . GLN A 1 118 ? -27.281 -7.266 2.432 1 91.62 118 GLN A N 1
ATOM 891 C CA . GLN A 1 118 ? -27.891 -7.57 1.146 1 91.62 118 GLN A CA 1
ATOM 892 C C . GLN A 1 118 ? -27.109 -6.965 -0.007 1 91.62 118 GLN A C 1
ATOM 894 O O . GLN A 1 118 ? -27.016 -7.551 -1.087 1 91.62 118 GLN A O 1
ATOM 899 N N . TYR A 1 119 ? -26.5 -5.855 0.237 1 91.62 119 TYR A N 1
ATOM 900 C CA . TYR A 1 119 ? -25.688 -5.164 -0.762 1 91.62 119 TYR A CA 1
ATOM 901 C C . TYR A 1 119 ? -24.594 -6.078 -1.306 1 91.62 119 TYR A C 1
ATOM 903 O O . TYR A 1 119 ? -24.375 -6.145 -2.518 1 91.62 119 TYR A O 1
ATOM 911 N N . THR A 1 120 ? -23.891 -6.785 -0.439 1 94.38 120 THR A N 1
ATOM 912 C CA . THR A 1 120 ? -22.828 -7.699 -0.823 1 94.38 120 THR A CA 1
ATOM 913 C C . THR A 1 120 ? -23.359 -8.836 -1.682 1 94.38 120 THR A C 1
ATOM 915 O O . THR A 1 120 ? -22.797 -9.156 -2.727 1 94.38 120 THR A O 1
ATOM 918 N N . ARG A 1 121 ? -24.484 -9.336 -1.305 1 95.12 121 ARG A N 1
ATOM 919 C CA . ARG A 1 121 ? -25.109 -10.414 -2.061 1 95.12 121 ARG A CA 1
ATOM 920 C C . ARG A 1 121 ? -25.516 -9.945 -3.449 1 95.12 121 ARG A C 1
ATOM 922 O O . ARG A 1 121 ? -25.391 -10.68 -4.43 1 95.12 121 ARG A O 1
ATOM 929 N N . ASP A 1 122 ? -26.031 -8.766 -3.498 1 95.81 122 ASP A N 1
ATOM 930 C CA . ASP A 1 122 ? -26.422 -8.195 -4.781 1 95.81 122 ASP A CA 1
ATOM 931 C C . ASP A 1 122 ? -25.234 -8.047 -5.719 1 95.81 122 ASP A C 1
ATOM 933 O O . ASP A 1 122 ? -25.344 -8.312 -6.918 1 95.81 122 ASP A O 1
ATOM 937 N N . LEU A 1 123 ? -24.125 -7.637 -5.203 1 95.44 123 LEU A N 1
ATOM 938 C CA . LEU A 1 123 ? -22.906 -7.504 -6 1 95.44 123 LEU A CA 1
ATOM 939 C C . LEU A 1 123 ? -22.484 -8.852 -6.566 1 95.44 123 LEU A C 1
ATOM 941 O O . LEU A 1 123 ? -22.094 -8.945 -7.734 1 95.44 123 LEU A O 1
ATOM 945 N N . ILE A 1 124 ? -22.516 -9.859 -5.711 1 97.12 124 ILE A N 1
ATOM 946 C CA . ILE A 1 124 ? -22.141 -11.203 -6.137 1 97.12 124 ILE A CA 1
ATOM 947 C C . ILE A 1 124 ? -23.062 -11.672 -7.258 1 97.12 124 ILE A C 1
ATOM 949 O O . ILE A 1 124 ? -22.594 -12.172 -8.289 1 97.12 124 ILE A O 1
ATOM 953 N N . SER A 1 125 ? -24.375 -11.461 -7.07 1 97.06 125 SER A N 1
ATOM 954 C CA . SER A 1 125 ? -25.359 -11.883 -8.055 1 97.06 125 SER A CA 1
ATOM 955 C C . SER A 1 125 ? -25.172 -11.156 -9.375 1 97.06 125 SER A C 1
ATOM 957 O O . SER A 1 125 ? -25.375 -11.734 -10.445 1 97.06 125 SER A O 1
ATOM 959 N N . LYS A 1 126 ? -24.781 -10.023 -9.266 1 97.25 126 LYS A N 1
ATOM 960 C CA . LYS A 1 126 ? -24.672 -9.188 -10.461 1 97.25 126 LYS A CA 1
ATOM 961 C C . LYS A 1 126 ? -23.391 -9.477 -11.219 1 97.25 126 LYS A C 1
ATOM 963 O O . LYS A 1 126 ? -23.375 -9.508 -12.453 1 97.25 126 LYS A O 1
ATOM 968 N N . TRP A 1 127 ? -22.266 -9.68 -10.523 1 97.19 127 TRP A N 1
ATOM 969 C CA . TRP A 1 127 ? -20.984 -9.617 -11.203 1 97.19 127 TRP A CA 1
ATOM 970 C C . TRP A 1 127 ? -20.266 -10.961 -11.148 1 97.19 127 TRP A C 1
ATOM 972 O O . TRP A 1 127 ? -19.312 -11.203 -11.898 1 97.19 127 TRP A O 1
ATOM 982 N N . ALA A 1 128 ? -20.625 -11.859 -10.227 1 97.56 128 ALA A N 1
ATOM 983 C CA . ALA A 1 128 ? -19.766 -13.016 -9.953 1 97.56 128 ALA A CA 1
ATOM 984 C C . ALA A 1 128 ? -20.562 -14.312 -10.047 1 97.56 128 ALA A C 1
ATOM 986 O O . ALA A 1 128 ? -20.344 -15.242 -9.258 1 97.56 128 ALA A O 1
ATOM 987 N N . GLN A 1 129 ? -21.438 -14.352 -10.953 1 95.19 129 GLN A N 1
ATOM 988 C CA . GLN A 1 129 ? -22.328 -15.516 -11.086 1 95.19 129 GLN A CA 1
ATOM 989 C C . GLN A 1 129 ? -21.547 -16.75 -11.547 1 95.19 129 GLN A C 1
ATOM 991 O O . GLN A 1 129 ? -21.938 -17.875 -11.266 1 95.19 129 GLN A O 1
ATOM 996 N N . LYS A 1 130 ? -20.438 -16.578 -12.211 1 94.56 130 LYS A N 1
ATOM 997 C CA . LYS A 1 130 ? -19.688 -17.688 -12.773 1 94.56 130 LYS A CA 1
ATOM 998 C C . LYS A 1 130 ? -18.562 -18.125 -11.828 1 94.56 130 LYS A C 1
ATOM 1000 O O . LYS A 1 130 ? -17.781 -19.016 -12.164 1 94.56 130 LYS A O 1
ATOM 1005 N N . CYS A 1 131 ? -18.422 -17.453 -10.75 1 95.38 131 CYS A N 1
ATOM 1006 C CA . CYS A 1 131 ? -17.406 -17.75 -9.758 1 95.38 131 CYS A CA 1
ATOM 1007 C C . CYS A 1 131 ? -18.016 -18.266 -8.469 1 95.38 131 CYS A C 1
ATOM 1009 O O . CYS A 1 131 ? -19.203 -18.062 -8.211 1 95.38 131 CYS A O 1
ATOM 1011 N N . HIS A 1 132 ? -17.297 -19.078 -7.801 1 97.25 132 HIS A N 1
ATOM 1012 C CA . HIS A 1 132 ? -17.609 -19.359 -6.406 1 97.25 132 HIS A CA 1
ATOM 1013 C C . HIS A 1 132 ? -17.047 -18.297 -5.48 1 97.25 132 HIS A C 1
ATOM 1015 O O . HIS A 1 132 ? -15.82 -18.172 -5.332 1 97.25 132 HIS A O 1
ATOM 1021 N N . VAL A 1 133 ? -17.938 -17.531 -4.863 1 98.06 133 VAL A N 1
ATOM 1022 C CA . VAL A 1 133 ? -17.516 -16.469 -3.957 1 98.06 133 VAL A CA 1
ATOM 1023 C C . VAL A 1 133 ? -17.75 -16.906 -2.51 1 98.06 133 VAL A C 1
ATOM 1025 O O . VAL A 1 133 ? -18.891 -17.109 -2.09 1 98.06 133 VAL A O 1
ATOM 1028 N N . ARG A 1 134 ? -16.688 -17.094 -1.795 1 98.06 134 ARG A N 1
ATOM 1029 C CA . ARG A 1 134 ? -16.766 -17.391 -0.367 1 98.06 134 ARG A CA 1
ATOM 1030 C C . ARG A 1 134 ? -16.75 -16.094 0.453 1 98.06 134 ARG A C 1
ATOM 1032 O O . ARG A 1 134 ? -15.812 -15.297 0.336 1 98.06 134 ARG A O 1
ATOM 1039 N N . LEU A 1 135 ? -17.75 -15.883 1.236 1 98.19 135 LEU A N 1
ATOM 1040 C CA . LEU A 1 135 ? -17.812 -14.742 2.146 1 98.19 135 LEU A CA 1
ATOM 1041 C C . LEU A 1 135 ? -17.203 -15.094 3.5 1 98.19 135 LEU A C 1
ATOM 1043 O O . LEU A 1 135 ? -17.656 -16.031 4.16 1 98.19 135 LEU A O 1
ATOM 1047 N N . VAL A 1 136 ? -16.172 -14.367 3.881 1 98.56 136 VAL A N 1
ATOM 1048 C CA . VAL A 1 136 ? -15.469 -14.617 5.133 1 98.56 136 VAL A CA 1
ATOM 1049 C C . VAL A 1 136 ? -15.586 -13.398 6.043 1 98.56 136 VAL A C 1
ATOM 1051 O O . VAL A 1 136 ? -14.969 -12.359 5.781 1 98.56 136 VAL A O 1
ATOM 1054 N N . GLY A 1 137 ? -16.391 -13.547 7.117 1 97.25 137 GLY A N 1
ATOM 1055 C CA . GLY A 1 137 ? -16.516 -12.492 8.109 1 97.25 137 GLY A CA 1
ATOM 1056 C C . GLY A 1 137 ? -15.492 -12.586 9.227 1 97.25 137 GLY A C 1
ATOM 1057 O O . GLY A 1 137 ? -15.469 -13.57 9.969 1 97.25 137 GLY A O 1
ATOM 1058 N N . SER A 1 138 ? -14.641 -11.57 9.25 1 97.19 138 SER A N 1
ATOM 1059 C CA . SER A 1 138 ? -13.641 -11.57 10.312 1 97.19 138 SER A CA 1
ATOM 1060 C C . SER A 1 138 ? -14.047 -10.648 11.453 1 97.19 138 SER A C 1
ATOM 1062 O O . SER A 1 138 ? -14.32 -9.469 11.242 1 97.19 138 SER A O 1
ATOM 1064 N N . ASP A 1 139 ? -13.938 -11.141 12.672 1 93.94 139 ASP A N 1
ATOM 1065 C CA . ASP A 1 139 ? -14.312 -10.367 13.852 1 93.94 139 ASP A CA 1
ATOM 1066 C C . ASP A 1 139 ? -13.125 -9.555 14.367 1 93.94 139 ASP A C 1
ATOM 1068 O O . ASP A 1 139 ? -13.312 -8.508 14.984 1 93.94 139 ASP A O 1
ATOM 1072 N N . ARG A 1 140 ? -11.992 -9.984 14.102 1 96.5 140 ARG A N 1
ATOM 1073 C CA . ARG A 1 140 ? -10.875 -9.445 14.875 1 96.5 140 ARG A CA 1
ATOM 1074 C C . ARG A 1 140 ? -9.922 -8.664 13.977 1 96.5 140 ARG A C 1
ATOM 1076 O O . ARG A 1 140 ? -9.117 -7.863 14.461 1 96.5 140 ARG A O 1
ATOM 1083 N N . LEU A 1 141 ? -9.945 -8.805 12.68 1 97.81 141 LEU A N 1
ATOM 1084 C CA . LEU A 1 141 ? -8.875 -8.344 11.805 1 97.81 141 LEU A CA 1
ATOM 1085 C C . LEU A 1 141 ? -8.805 -6.824 11.781 1 97.81 141 LEU A C 1
ATOM 1087 O O . LEU A 1 141 ? -7.715 -6.246 11.773 1 97.81 141 LEU A O 1
ATOM 1091 N N . ALA A 1 142 ? -9.938 -6.156 11.766 1 97.06 142 ALA A N 1
ATOM 1092 C CA . ALA A 1 142 ? -9.938 -4.695 11.805 1 97.06 142 ALA A CA 1
ATOM 1093 C C . ALA A 1 142 ? -9.273 -4.188 13.078 1 97.06 142 ALA A C 1
ATOM 1095 O O . ALA A 1 142 ? -8.453 -3.264 13.039 1 97.06 142 ALA A O 1
ATOM 1096 N N . GLY A 1 143 ? -9.648 -4.828 14.203 1 96.62 143 GLY A N 1
ATOM 1097 C CA . GLY A 1 143 ? -9.023 -4.473 15.469 1 96.62 143 GLY A CA 1
ATOM 1098 C C . GLY A 1 143 ? -7.523 -4.727 15.477 1 96.62 143 GLY A C 1
ATOM 1099 O O . GLY A 1 143 ? -6.754 -3.902 15.977 1 96.62 143 GLY A O 1
ATOM 1100 N N . LEU A 1 144 ? -7.082 -5.84 14.93 1 97.94 144 LEU A N 1
ATOM 1101 C CA . LEU A 1 144 ? -5.664 -6.164 14.828 1 97.94 144 LEU A CA 1
ATOM 1102 C C . LEU A 1 144 ? -4.926 -5.117 13.992 1 97.94 144 LEU A C 1
ATOM 1104 O O . LEU A 1 144 ? -3.797 -4.746 14.32 1 97.94 144 LEU A O 1
ATOM 1108 N N . ALA A 1 145 ? -5.59 -4.637 12.914 1 97.44 145 ALA A N 1
ATOM 1109 C CA . ALA A 1 145 ? -4.992 -3.598 12.078 1 97.44 145 ALA A CA 1
ATOM 1110 C C . ALA A 1 145 ? -4.805 -2.305 12.867 1 97.44 145 ALA A C 1
ATOM 1112 O O . ALA A 1 145 ? -3.781 -1.631 12.734 1 97.44 145 ALA A O 1
ATOM 1113 N N . GLU A 1 146 ? -5.824 -1.917 13.711 1 95.94 146 GLU A N 1
ATOM 1114 C CA . GLU A 1 146 ? -5.711 -0.738 14.57 1 95.94 146 GLU A CA 1
ATOM 1115 C C . GLU A 1 146 ? -4.516 -0.848 15.508 1 95.94 146 GLU A C 1
ATOM 1117 O O . GLU A 1 146 ? -3.742 0.101 15.648 1 95.94 146 GLU A O 1
ATOM 1122 N N . ILE A 1 147 ? -4.379 -2.004 16.078 1 94.31 147 ILE A N 1
ATOM 1123 C CA . ILE A 1 147 ? -3.279 -2.25 17 1 94.31 147 ILE A CA 1
ATOM 1124 C C . ILE A 1 147 ? -1.947 -2.143 16.266 1 94.31 147 ILE A C 1
ATOM 1126 O O . ILE A 1 147 ? -1.033 -1.45 16.719 1 94.31 147 ILE A O 1
ATOM 1130 N N . TYR A 1 148 ? -1.855 -2.75 15.141 1 95.81 148 TYR A N 1
ATOM 1131 C CA . TYR A 1 148 ? -0.631 -2.73 14.344 1 95.81 148 TYR A CA 1
ATOM 1132 C C . TYR A 1 148 ? -0.227 -1.301 14 1 95.81 148 TYR A C 1
ATOM 1134 O O . TYR A 1 148 ? 0.932 -0.917 14.18 1 95.81 148 TYR A O 1
ATOM 1142 N N . MET A 1 149 ? -1.167 -0.502 13.516 1 94.12 149 MET A N 1
ATOM 1143 C CA . MET A 1 149 ? -0.885 0.848 13.039 1 94.12 149 MET A CA 1
ATOM 1144 C C . MET A 1 149 ? -0.475 1.761 14.188 1 94.12 149 MET A C 1
ATOM 1146 O O . MET A 1 149 ? 0.244 2.74 13.984 1 94.12 149 MET A O 1
ATOM 1150 N N . ARG A 1 150 ? -0.859 1.411 15.391 1 88.81 150 ARG A N 1
ATOM 1151 C CA . ARG A 1 150 ? -0.57 2.275 16.531 1 88.81 150 ARG A CA 1
ATOM 1152 C C . ARG A 1 150 ? 0.631 1.761 17.312 1 88.81 150 ARG A C 1
ATOM 1154 O O . ARG A 1 150 ? 1.349 2.541 17.953 1 88.81 150 ARG A O 1
ATOM 1161 N N . GLN A 1 151 ? 0.875 0.425 17.203 1 89.19 151 GLN A N 1
ATOM 1162 C CA . GLN A 1 151 ? 1.871 -0.155 18.094 1 89.19 151 GLN A CA 1
ATOM 1163 C C . GLN A 1 151 ? 2.988 -0.835 17.312 1 89.19 151 GLN A C 1
ATOM 1165 O O . GLN A 1 151 ? 4.004 -1.23 17.875 1 89.19 151 GLN A O 1
ATOM 1170 N N . GLY A 1 152 ? 2.801 -1.075 16.047 1 90.62 152 GLY A N 1
ATOM 1171 C CA . GLY A 1 152 ? 3.842 -1.62 15.188 1 90.62 152 GLY A CA 1
ATOM 1172 C C . GLY A 1 152 ? 3.99 -3.125 15.312 1 90.62 152 GLY A C 1
ATOM 1173 O O . GLY A 1 152 ? 4.945 -3.705 14.797 1 90.62 152 GLY A O 1
ATOM 1174 N N . PHE A 1 153 ? 3.098 -3.682 16.062 1 91.5 153 PHE A N 1
ATOM 1175 C CA . PHE A 1 153 ? 3.172 -5.125 16.25 1 91.5 153 PHE A CA 1
ATOM 1176 C C . PHE A 1 153 ? 1.788 -5.758 16.141 1 91.5 153 PHE A C 1
ATOM 1178 O O . PHE A 1 153 ? 0.79 -5.141 16.531 1 91.5 153 PHE A O 1
ATOM 1185 N N . VAL A 1 154 ? 1.754 -6.965 15.562 1 95.56 154 VAL A N 1
ATOM 1186 C CA . VAL A 1 154 ? 0.521 -7.742 15.508 1 95.56 154 VAL A CA 1
ATOM 1187 C C . VAL A 1 154 ? 0.843 -9.227 15.656 1 95.56 154 VAL A C 1
ATOM 1189 O O . VAL A 1 154 ? 1.881 -9.695 15.18 1 95.56 154 VAL A O 1
ATOM 1192 N N . ASP A 1 155 ? -0.065 -9.953 16.359 1 96.19 155 ASP A N 1
ATOM 1193 C CA . ASP A 1 155 ? 0.046 -11.406 16.5 1 96.19 155 ASP A CA 1
ATOM 1194 C C . ASP A 1 155 ? -0.23 -12.109 15.164 1 96.19 155 ASP A C 1
ATOM 1196 O O . ASP A 1 155 ? -1.376 -12.164 14.711 1 96.19 155 ASP A O 1
ATOM 1200 N N . GLU A 1 156 ? 0.791 -12.734 14.617 1 95.94 156 GLU A N 1
ATOM 1201 C CA . GLU A 1 156 ? 0.677 -13.367 13.312 1 95.94 156 GLU A CA 1
ATOM 1202 C C . GLU A 1 156 ? -0.283 -14.555 13.359 1 95.94 156 GLU A C 1
ATOM 1204 O O . GLU A 1 156 ? -0.975 -14.836 12.375 1 95.94 156 GLU A O 1
ATOM 1209 N N . GLU A 1 157 ? -0.292 -15.234 14.477 1 98 157 GLU A N 1
ATOM 1210 C CA . GLU A 1 157 ? -1.213 -16.359 14.602 1 98 157 GLU A CA 1
ATOM 1211 C C . GLU A 1 157 ? -2.664 -15.883 14.609 1 98 157 GLU A C 1
ATOM 1213 O O . GLU A 1 157 ? -3.543 -16.562 14.062 1 98 157 GLU A O 1
ATOM 1218 N N . ALA A 1 158 ? -2.926 -14.781 15.25 1 98.44 158 ALA A N 1
ATOM 1219 C CA . ALA A 1 158 ? -4.266 -14.203 15.219 1 98.44 158 ALA A CA 1
ATOM 1220 C C . ALA A 1 158 ? -4.668 -13.828 13.789 1 98.44 158 ALA A C 1
ATOM 1222 O O . ALA A 1 158 ? -5.801 -14.078 13.375 1 98.44 158 ALA A O 1
ATOM 1223 N N . VAL A 1 159 ? -3.736 -13.281 13.047 1 98.5 159 VAL A N 1
ATOM 1224 C CA . VAL A 1 159 ? -3.984 -12.93 11.656 1 98.5 159 VAL A CA 1
ATOM 1225 C C . VAL A 1 159 ? -4.258 -14.195 10.844 1 98.5 159 VAL A C 1
ATOM 1227 O O . VAL A 1 159 ? -5.238 -14.266 10.094 1 98.5 159 VAL A O 1
ATOM 1230 N N . ARG A 1 160 ? -3.438 -15.203 11.031 1 98.56 160 ARG A N 1
ATOM 1231 C CA . ARG A 1 160 ? -3.582 -16.469 10.328 1 98.56 160 ARG A CA 1
ATOM 1232 C C . ARG A 1 160 ? -4.973 -17.062 10.539 1 98.56 160 ARG A C 1
ATOM 1234 O O . ARG A 1 160 ? -5.617 -17.5 9.594 1 98.56 160 ARG A O 1
ATOM 1241 N N . ALA A 1 161 ? -5.375 -17.016 11.781 1 98.62 161 ALA A N 1
ATOM 1242 C CA . ALA A 1 161 ? -6.672 -17.594 12.133 1 98.62 161 ALA A CA 1
ATOM 1243 C C . ALA A 1 161 ? -7.805 -16.875 11.422 1 98.62 161 ALA A C 1
ATOM 1245 O O . ALA A 1 161 ? -8.781 -17.5 11 1 98.62 161 ALA A O 1
ATOM 1246 N N . GLU A 1 162 ? -7.668 -15.586 11.227 1 98.56 162 GLU A N 1
ATOM 1247 C CA . GLU A 1 162 ? -8.727 -14.773 10.633 1 98.56 162 GLU A CA 1
ATOM 1248 C C . GLU A 1 162 ? -8.805 -14.977 9.125 1 98.56 162 GLU A C 1
ATOM 1250 O O . GLU A 1 162 ? -9.875 -14.867 8.531 1 98.56 162 GLU A O 1
ATOM 1255 N N . ILE A 1 163 ? -7.66 -15.375 8.508 1 98.75 163 ILE A N 1
ATOM 1256 C CA . ILE A 1 163 ? -7.688 -15.43 7.051 1 98.75 163 ILE A CA 1
ATOM 1257 C C . ILE A 1 163 ? -7.832 -16.875 6.59 1 98.75 163 ILE A C 1
ATOM 1259 O O . ILE A 1 163 ? -8.117 -17.141 5.418 1 98.75 163 ILE A O 1
ATOM 1263 N N . ALA A 1 164 ? -7.715 -17.844 7.48 1 98.69 164 ALA A N 1
ATOM 1264 C CA . ALA A 1 164 ? -7.684 -19.266 7.148 1 98.69 164 ALA A CA 1
ATOM 1265 C C . ALA A 1 164 ? -8.914 -19.656 6.336 1 98.69 164 ALA A C 1
ATOM 1267 O O . ALA A 1 164 ? -8.797 -20.375 5.336 1 98.69 164 ALA A O 1
ATOM 1268 N N . PRO A 1 165 ? -10.117 -19.141 6.664 1 98.75 165 PRO A N 1
ATOM 1269 C CA . PRO A 1 165 ? -11.32 -19.578 5.938 1 98.75 165 PRO A CA 1
ATOM 1270 C C . PRO A 1 165 ? -11.336 -19.078 4.492 1 98.75 165 PRO A C 1
ATOM 1272 O O . PRO A 1 165 ? -12.164 -19.516 3.695 1 98.75 165 PRO A O 1
ATOM 1275 N N . CYS A 1 166 ? -10.461 -18.125 4.113 1 98.88 166 CYS A N 1
ATOM 1276 C CA . CYS A 1 166 ? -10.438 -17.594 2.758 1 98.88 166 CYS A CA 1
ATOM 1277 C C . CYS A 1 166 ? -9.914 -18.625 1.766 1 98.88 166 CYS A C 1
ATOM 1279 O O . CYS A 1 166 ? -10.109 -18.484 0.557 1 98.88 166 CYS A O 1
ATOM 1281 N N . PHE A 1 167 ? -9.227 -19.625 2.221 1 98.75 167 PHE A N 1
ATOM 1282 C CA . PHE A 1 167 ? -8.492 -20.531 1.347 1 98.75 167 PHE A CA 1
ATOM 1283 C C . PHE A 1 167 ? -9.234 -21.859 1.191 1 98.75 167 PHE A C 1
ATOM 1285 O O . PHE A 1 167 ? -9.352 -22.625 2.148 1 98.75 167 PHE A O 1
ATOM 1292 N N . MET A 1 168 ? -9.672 -22 -0.038 1 97.38 168 MET A N 1
ATOM 1293 C CA . MET A 1 168 ? -10.414 -23.219 -0.352 1 97.38 168 MET A CA 1
ATOM 1294 C C . MET A 1 168 ? -9.82 -23.922 -1.571 1 97.38 168 MET A C 1
ATOM 1296 O O . MET A 1 168 ? -9.211 -23.281 -2.428 1 97.38 168 MET A O 1
ATOM 1300 N N . GLU A 1 169 ? -10 -25.234 -1.591 1 96.06 169 GLU A N 1
ATOM 1301 C CA . GLU A 1 169 ? -9.672 -26.062 -2.736 1 96.06 169 GLU A CA 1
ATOM 1302 C C . GLU A 1 169 ? -10.898 -26.828 -3.236 1 96.06 169 GLU A C 1
ATOM 1304 O O . GLU A 1 169 ? -11.664 -27.375 -2.438 1 96.06 169 GLU A O 1
ATOM 1309 N N . ARG A 1 170 ? -11.102 -26.703 -4.531 1 94.75 170 ARG A N 1
ATOM 1310 C CA . ARG A 1 170 ? -12.219 -27.375 -5.172 1 94.75 170 ARG A CA 1
ATOM 1311 C C . ARG A 1 170 ? -11.82 -27.922 -6.535 1 94.75 170 ARG A C 1
ATOM 1313 O O . ARG A 1 170 ? -11.438 -27.172 -7.43 1 94.75 170 ARG A O 1
ATOM 1320 N N . GLU A 1 171 ? -11.922 -29.281 -6.707 1 93.44 171 GLU A N 1
ATOM 1321 C CA . GLU A 1 171 ? -11.664 -29.953 -7.98 1 93.44 171 GLU A CA 1
ATOM 1322 C C . GLU A 1 171 ? -10.289 -29.594 -8.531 1 93.44 171 GLU A C 1
ATOM 1324 O O . GLU A 1 171 ? -10.164 -29.234 -9.703 1 93.44 171 GLU A O 1
ATOM 1329 N N . GLY A 1 172 ? -9.398 -29.438 -7.637 1 90.75 172 GLY A N 1
ATOM 1330 C CA . GLY A 1 172 ? -8.023 -29.203 -8.047 1 90.75 172 GLY A CA 1
ATOM 1331 C C . GLY A 1 172 ? -7.684 -27.734 -8.156 1 90.75 172 GLY A C 1
ATOM 1332 O O . GLY A 1 172 ? -6.52 -27.375 -8.352 1 90.75 172 GLY A O 1
ATOM 1333 N N . ASN A 1 173 ? -8.75 -26.938 -8.062 1 94.81 173 ASN A N 1
ATOM 1334 C CA . ASN A 1 173 ? -8.516 -25.5 -8.086 1 94.81 173 ASN A CA 1
ATOM 1335 C C . ASN A 1 173 ? -8.43 -24.938 -6.668 1 94.81 173 ASN A C 1
ATOM 1337 O O . ASN A 1 173 ? -8.922 -25.547 -5.719 1 94.81 173 ASN A O 1
ATOM 1341 N N . ARG A 1 174 ? -7.738 -23.781 -6.598 1 97.38 174 ARG A N 1
ATOM 1342 C CA . ARG A 1 174 ? -7.547 -23.109 -5.312 1 97.38 174 ARG A CA 1
ATOM 1343 C C . ARG A 1 174 ? -7.953 -21.641 -5.395 1 97.38 174 ARG A C 1
ATOM 1345 O O . ARG A 1 174 ? -7.891 -21.031 -6.465 1 97.38 174 ARG A O 1
ATOM 1352 N N . THR A 1 175 ? -8.344 -21.141 -4.258 1 98.62 175 THR A N 1
ATOM 1353 C CA . THR A 1 175 ? -8.547 -19.703 -4.195 1 98.62 175 THR A CA 1
ATOM 1354 C C . THR A 1 175 ? -7.348 -18.953 -4.773 1 98.62 175 THR A C 1
ATOM 1356 O O . THR A 1 175 ? -6.203 -19.219 -4.398 1 98.62 175 THR A O 1
ATOM 1359 N N . ASP A 1 176 ? -7.68 -18.078 -5.762 1 98.62 176 ASP A N 1
ATOM 1360 C CA . ASP A 1 176 ? -6.539 -17.375 -6.344 1 98.62 176 ASP A CA 1
ATOM 1361 C C . ASP A 1 176 ? -6.637 -15.875 -6.102 1 98.62 176 ASP A C 1
ATOM 1363 O O . ASP A 1 176 ? -5.664 -15.141 -6.305 1 98.62 176 ASP A O 1
ATOM 1367 N N . ILE A 1 177 ? -7.84 -15.375 -5.598 1 98.75 177 ILE A N 1
ATOM 1368 C CA . ILE A 1 177 ? -8.016 -13.969 -5.27 1 98.75 177 ILE A CA 1
ATOM 1369 C C . ILE A 1 177 ? -8.727 -13.836 -3.926 1 98.75 177 ILE A C 1
ATOM 1371 O O . ILE A 1 177 ? -9.688 -14.547 -3.652 1 98.75 177 ILE A O 1
ATOM 1375 N N . VAL A 1 178 ? -8.234 -12.977 -3.055 1 98.88 178 VAL A N 1
ATOM 1376 C CA . VAL A 1 178 ? -8.914 -12.531 -1.845 1 98.88 178 VAL A CA 1
ATOM 1377 C C . VAL A 1 178 ? -9.164 -11.023 -1.919 1 98.88 178 VAL A C 1
ATOM 1379 O O . VAL A 1 178 ? -8.227 -10.234 -2.014 1 98.88 178 VAL A O 1
ATOM 1382 N N . VAL A 1 179 ? -10.438 -10.672 -1.91 1 98.75 179 VAL A N 1
ATOM 1383 C CA . VAL A 1 179 ? -10.844 -9.273 -1.891 1 98.75 179 VAL A CA 1
ATOM 1384 C C . VAL A 1 179 ? -10.789 -8.734 -0.462 1 98.75 179 VAL A C 1
ATOM 1386 O O . VAL A 1 179 ? -11.422 -9.289 0.441 1 98.75 179 VAL A O 1
ATOM 1389 N N . LEU A 1 180 ? -9.969 -7.695 -0.281 1 98.62 180 LEU A N 1
ATOM 1390 C CA . LEU A 1 180 ? -9.938 -7.023 1.013 1 98.62 180 LEU A CA 1
ATOM 1391 C C . LEU A 1 180 ? -11.094 -6.035 1.137 1 98.62 180 LEU A C 1
ATOM 1393 O O . LEU A 1 180 ? -10.977 -4.879 0.72 1 98.62 180 LEU A O 1
ATOM 1397 N N . ALA A 1 181 ? -12.172 -6.484 1.785 1 98.25 181 ALA A N 1
ATOM 1398 C CA . ALA A 1 181 ? -13.406 -5.719 1.852 1 98.25 181 ALA A CA 1
ATOM 1399 C C . ALA A 1 181 ? -13.555 -5.027 3.205 1 98.25 181 ALA A C 1
ATOM 1401 O O . ALA A 1 181 ? -14.625 -5.062 3.814 1 98.25 181 ALA A O 1
ATOM 1402 N N . CYS A 1 182 ? -12.547 -4.504 3.725 1 97.75 182 CYS A N 1
ATOM 1403 C CA . CYS A 1 182 ? -12.383 -3.605 4.863 1 97.75 182 CYS A CA 1
ATOM 1404 C C . CYS A 1 182 ? -11.156 -2.721 4.684 1 97.75 182 CYS A C 1
ATOM 1406 O O . CYS A 1 182 ? -10.07 -3.215 4.371 1 97.75 182 CYS A O 1
ATOM 1408 N N . THR A 1 183 ? -11.312 -1.481 4.891 1 98.06 183 THR A N 1
ATOM 1409 C CA . THR A 1 183 ? -10.266 -0.521 4.586 1 98.06 183 THR A CA 1
ATOM 1410 C C . THR A 1 183 ? -9.086 -0.678 5.547 1 98.06 183 THR A C 1
ATOM 1412 O O . THR A 1 183 ? -7.988 -0.196 5.273 1 98.06 183 THR A O 1
ATOM 1415 N N . HIS A 1 184 ? -9.281 -1.391 6.656 1 97.88 184 HIS A N 1
ATOM 1416 C CA . HIS A 1 184 ? -8.211 -1.669 7.609 1 97.88 184 HIS A CA 1
ATOM 1417 C C . HIS A 1 184 ? -7.266 -2.738 7.074 1 97.88 184 HIS A C 1
ATOM 1419 O O . HIS A 1 184 ? -6.082 -2.756 7.422 1 97.88 184 HIS A O 1
ATOM 1425 N N . TYR A 1 185 ? -7.734 -3.596 6.281 1 98.5 185 TYR A N 1
ATOM 1426 C CA . TYR A 1 185 ? -7.102 -4.887 6.027 1 98.5 185 TYR A CA 1
ATOM 1427 C C . TYR A 1 185 ? -5.824 -4.719 5.219 1 98.5 185 TYR A C 1
ATOM 1429 O O . TYR A 1 185 ? -4.844 -5.438 5.434 1 98.5 185 TYR A O 1
ATOM 1437 N N . PRO A 1 186 ? -5.758 -3.74 4.273 1 98 186 PRO A N 1
ATOM 1438 C CA . PRO A 1 186 ? -4.504 -3.57 3.535 1 98 186 PRO A CA 1
ATOM 1439 C C . PRO A 1 186 ? -3.309 -3.324 4.453 1 98 186 PRO A C 1
ATOM 1441 O O . PRO A 1 186 ? -2.174 -3.652 4.094 1 98 186 PRO A O 1
ATOM 1444 N N . PHE A 1 187 ? -3.488 -2.816 5.676 1 97.25 187 PHE A N 1
ATOM 1445 C CA . PHE A 1 187 ? -2.387 -2.549 6.59 1 97.25 187 PHE A CA 1
ATOM 1446 C C . PHE A 1 187 ? -1.75 -3.848 7.066 1 97.25 187 PHE A C 1
ATOM 1448 O O . PHE A 1 187 ? -0.621 -3.848 7.562 1 97.25 187 PHE A O 1
ATOM 1455 N N . LEU A 1 188 ? -2.463 -4.98 6.914 1 97.69 188 LEU A N 1
ATOM 1456 C CA . LEU A 1 188 ? -1.966 -6.258 7.418 1 97.69 188 LEU A CA 1
ATOM 1457 C C . LEU A 1 188 ? -1.661 -7.211 6.266 1 97.69 188 LEU A C 1
ATOM 1459 O O . LEU A 1 188 ? -1.455 -8.406 6.484 1 97.69 188 LEU A O 1
ATOM 1463 N N . VAL A 1 189 ? -1.607 -6.742 5.059 1 97.31 189 VAL A N 1
ATOM 1464 C CA . VAL A 1 189 ? -1.534 -7.625 3.898 1 97.31 189 VAL A CA 1
ATOM 1465 C C . VAL A 1 189 ? -0.224 -8.406 3.926 1 97.31 189 VAL A C 1
ATOM 1467 O O . VAL A 1 189 ? -0.185 -9.578 3.539 1 97.31 189 VAL A O 1
ATOM 1470 N N . ASN A 1 190 ? 0.865 -7.801 4.367 1 94.94 190 ASN A N 1
ATOM 1471 C CA . ASN A 1 190 ? 2.146 -8.5 4.434 1 94.94 190 ASN A CA 1
ATOM 1472 C C . ASN A 1 190 ? 2.105 -9.648 5.438 1 94.94 190 ASN A C 1
ATOM 1474 O O . ASN A 1 190 ? 2.693 -10.703 5.195 1 94.94 190 ASN A O 1
ATOM 1478 N N . ARG A 1 191 ? 1.408 -9.422 6.547 1 95.94 191 ARG A N 1
ATOM 1479 C CA . ARG A 1 191 ? 1.252 -10.5 7.523 1 95.94 191 ARG A CA 1
ATOM 1480 C C . ARG A 1 191 ? 0.334 -11.594 6.988 1 95.94 191 ARG A C 1
ATOM 1482 O O . ARG A 1 191 ? 0.582 -12.781 7.211 1 95.94 191 ARG A O 1
ATOM 1489 N N . MET A 1 192 ? -0.714 -11.195 6.301 1 98.25 192 MET A N 1
ATOM 1490 C CA . MET A 1 192 ? -1.61 -12.172 5.688 1 98.25 192 MET A CA 1
ATOM 1491 C C . MET A 1 192 ? -0.866 -13.023 4.664 1 98.25 192 MET A C 1
ATOM 1493 O O . MET A 1 192 ? -0.995 -14.25 4.66 1 98.25 192 MET A O 1
ATOM 1497 N N . ARG A 1 193 ? -0.06 -12.383 3.869 1 97 193 ARG A N 1
ATOM 1498 C CA . ARG A 1 193 ? 0.749 -13.07 2.869 1 97 193 ARG A CA 1
ATOM 1499 C C . ARG A 1 193 ? 1.684 -14.086 3.523 1 97 193 ARG A C 1
ATOM 1501 O O . ARG A 1 193 ? 1.776 -15.227 3.078 1 97 193 ARG A O 1
ATOM 1508 N N . LYS A 1 194 ? 2.301 -13.688 4.551 1 95 194 LYS A N 1
ATOM 1509 C CA . LYS A 1 194 ? 3.27 -14.523 5.25 1 95 194 LYS A CA 1
ATOM 1510 C C . LYS A 1 194 ? 2.609 -15.781 5.82 1 95 194 LYS A C 1
ATOM 1512 O O . LYS A 1 194 ? 3.227 -16.844 5.871 1 95 194 LYS A O 1
ATOM 1517 N N . THR A 1 195 ? 1.371 -15.68 6.219 1 97.38 195 THR A N 1
ATOM 1518 C CA . THR A 1 195 ? 0.726 -16.766 6.941 1 97.38 195 THR A CA 1
ATOM 1519 C C . THR A 1 195 ? -0.24 -17.531 6.031 1 97.38 195 THR A C 1
ATOM 1521 O O . THR A 1 195 ? -0.83 -18.531 6.438 1 97.38 195 THR A O 1
ATOM 1524 N N . ALA A 1 196 ? -0.389 -17.094 4.809 1 98.25 196 ALA A N 1
ATOM 1525 C CA . ALA A 1 196 ? -1.274 -17.766 3.854 1 98.25 196 ALA A CA 1
ATOM 1526 C C . ALA A 1 196 ? -0.744 -19.141 3.482 1 98.25 196 ALA A C 1
ATOM 1528 O O . ALA A 1 196 ? 0.466 -19.328 3.332 1 98.25 196 ALA A O 1
ATOM 1529 N N . PRO A 1 197 ? -1.628 -20.125 3.312 1 98 197 PRO A N 1
ATOM 1530 C CA . PRO A 1 197 ? -1.162 -21.453 2.949 1 98 197 PRO A CA 1
ATOM 1531 C C . PRO A 1 197 ? -0.64 -21.531 1.516 1 98 197 PRO A C 1
ATOM 1533 O O . PRO A 1 197 ? 0.096 -22.469 1.171 1 98 197 PRO A O 1
ATOM 1536 N N . TRP A 1 198 ? -1.041 -20.656 0.605 1 97.69 198 TRP A N 1
ATOM 1537 C CA . TRP A 1 198 ? -0.516 -20.5 -0.748 1 97.69 198 TRP A CA 1
ATOM 1538 C C . TRP A 1 198 ? -0.721 -19.078 -1.251 1 97.69 198 TRP A C 1
ATOM 1540 O O . TRP A 1 198 ? -1.469 -18.297 -0.651 1 97.69 198 TRP A O 1
ATOM 1550 N N . PRO A 1 199 ? 0.018 -18.688 -2.25 1 98.12 199 PRO A N 1
ATOM 1551 C CA . PRO A 1 199 ? -0.082 -17.297 -2.705 1 98.12 199 PRO A CA 1
ATOM 1552 C C . PRO A 1 199 ? -1.419 -16.984 -3.375 1 98.12 199 PRO A C 1
ATOM 1554 O O . PRO A 1 199 ? -1.953 -17.828 -4.105 1 98.12 199 PRO A O 1
ATOM 1557 N N . VAL A 1 200 ? -1.946 -15.828 -3.127 1 98.75 200 VAL A N 1
ATOM 1558 C CA . VAL A 1 200 ? -3.141 -15.305 -3.779 1 98.75 200 VAL A CA 1
ATOM 1559 C C . VAL A 1 200 ? -2.926 -13.836 -4.141 1 98.75 200 VAL A C 1
ATOM 1561 O O . VAL A 1 200 ? -1.995 -13.195 -3.643 1 98.75 200 VAL A O 1
ATOM 1564 N N . ASP A 1 201 ? -3.715 -13.336 -5.027 1 98.56 201 ASP A N 1
ATOM 1565 C CA . ASP A 1 201 ? -3.785 -11.898 -5.27 1 98.56 201 ASP A CA 1
ATOM 1566 C C . ASP A 1 201 ? -4.68 -11.219 -4.238 1 98.56 201 ASP A C 1
ATOM 1568 O O . ASP A 1 201 ? -5.867 -11.531 -4.129 1 98.56 201 ASP A O 1
ATOM 1572 N N . TRP A 1 202 ? -4.16 -10.328 -3.412 1 98.5 202 TRP A N 1
ATOM 1573 C CA . TRP A 1 202 ? -4.887 -9.539 -2.42 1 98.5 202 TRP A CA 1
ATOM 1574 C C . TRP A 1 202 ? -5.363 -8.219 -3.014 1 98.5 202 TRP A C 1
ATOM 1576 O O . TRP A 1 202 ? -4.574 -7.293 -3.203 1 98.5 202 TRP A O 1
ATOM 1586 N N . ILE A 1 203 ? -6.668 -8.062 -3.24 1 98.06 203 ILE A N 1
ATOM 1587 C CA . ILE A 1 203 ? -7.184 -6.902 -3.957 1 98.06 203 ILE A CA 1
ATOM 1588 C C . ILE A 1 203 ? -7.559 -5.809 -2.963 1 98.06 203 ILE A C 1
ATOM 1590 O O . ILE A 1 203 ? -8.453 -5.996 -2.131 1 98.06 203 ILE A O 1
ATOM 1594 N N . ASP A 1 204 ? -6.883 -4.719 -3.025 1 96.56 204 ASP A N 1
ATOM 1595 C CA . ASP A 1 204 ? -7.168 -3.5 -2.275 1 96.56 204 ASP A CA 1
ATOM 1596 C C . ASP A 1 204 ? -7.961 -2.508 -3.123 1 96.56 204 ASP A C 1
ATOM 1598 O O . ASP A 1 204 ? -7.453 -1.999 -4.125 1 96.56 204 ASP A O 1
ATOM 1602 N N . PRO A 1 205 ? -9.148 -2.141 -2.783 1 95.12 205 PRO A N 1
ATOM 1603 C CA . PRO A 1 205 ? -9.984 -1.29 -3.629 1 95.12 205 PRO A CA 1
ATOM 1604 C C . PRO A 1 205 ? -9.703 0.198 -3.436 1 95.12 205 PRO A C 1
ATOM 1606 O O . PRO A 1 205 ? -10.367 1.041 -4.051 1 95.12 205 PRO A O 1
ATOM 1609 N N . ALA A 1 206 ? -8.781 0.612 -2.635 1 97 206 ALA A N 1
ATOM 1610 C CA . ALA A 1 206 ? -8.562 1.991 -2.207 1 97 206 ALA A CA 1
ATOM 1611 C C . ALA A 1 206 ? -8.43 2.924 -3.406 1 97 206 ALA A C 1
ATOM 1613 O O . ALA A 1 206 ? -9.055 3.984 -3.447 1 97 206 ALA A O 1
ATOM 1614 N N . GLU A 1 207 ? -7.652 2.564 -4.367 1 95.38 207 GLU A N 1
ATOM 1615 C CA . GLU A 1 207 ? -7.418 3.418 -5.531 1 95.38 207 GLU A CA 1
ATOM 1616 C C . GLU A 1 207 ? -8.703 3.631 -6.328 1 95.38 207 GLU A C 1
ATOM 1618 O O . GLU A 1 207 ? -8.969 4.738 -6.793 1 95.38 207 GLU A O 1
ATOM 1623 N N . ALA A 1 208 ? -9.461 2.58 -6.52 1 95.12 208 ALA A N 1
ATOM 1624 C CA . ALA A 1 208 ? -10.711 2.674 -7.27 1 95.12 208 ALA A CA 1
ATOM 1625 C C . ALA A 1 208 ? -11.68 3.633 -6.594 1 95.12 208 ALA A C 1
ATOM 1627 O O . ALA A 1 208 ? -12.375 4.402 -7.266 1 95.12 208 ALA A O 1
ATOM 1628 N N . ILE A 1 209 ? -11.75 3.592 -5.281 1 97.06 209 ILE A N 1
ATOM 1629 C CA . ILE A 1 209 ? -12.617 4.484 -4.516 1 97.06 209 ILE A CA 1
ATOM 1630 C C . ILE A 1 209 ? -12.172 5.93 -4.723 1 97.06 209 ILE A C 1
ATOM 1632 O O . ILE A 1 209 ? -13 6.809 -4.98 1 97.06 209 ILE A O 1
ATOM 1636 N N . ALA A 1 210 ? -10.883 6.184 -4.629 1 96.75 210 ALA A N 1
ATOM 1637 C CA . ALA A 1 210 ? -10.328 7.52 -4.828 1 96.75 210 ALA A CA 1
ATOM 1638 C C . ALA A 1 210 ? -10.617 8.039 -6.234 1 96.75 210 ALA A C 1
ATOM 1640 O O . ALA A 1 210 ? -10.984 9.203 -6.41 1 96.75 210 ALA A O 1
ATOM 1641 N N . ARG A 1 211 ? -10.477 7.188 -7.215 1 95.44 211 ARG A N 1
ATOM 1642 C CA . ARG A 1 211 ? -10.742 7.57 -8.602 1 95.44 211 ARG A CA 1
ATOM 1643 C C . ARG A 1 211 ? -12.211 7.93 -8.797 1 95.44 211 ARG A C 1
ATOM 1645 O O . ARG A 1 211 ? -12.531 8.883 -9.516 1 95.44 211 ARG A O 1
ATOM 1652 N N . ARG A 1 212 ? -13.078 7.172 -8.219 1 96.5 212 ARG A N 1
ATOM 1653 C CA . ARG A 1 212 ? -14.508 7.477 -8.305 1 96.5 212 ARG A CA 1
ATOM 1654 C C . ARG A 1 212 ? -14.805 8.844 -7.699 1 96.5 212 ARG A C 1
ATOM 1656 O O . ARG A 1 212 ? -15.578 9.625 -8.266 1 96.5 212 ARG A O 1
ATOM 1663 N N . ALA A 1 213 ? -14.242 9.117 -6.539 1 97.12 213 ALA A N 1
ATOM 1664 C CA . ALA A 1 213 ? -14.414 10.43 -5.922 1 97.12 213 ALA A CA 1
ATOM 1665 C C . ALA A 1 213 ? -13.953 11.539 -6.855 1 97.12 213 ALA A C 1
ATOM 1667 O O . ALA A 1 213 ? -14.656 12.531 -7.059 1 97.12 213 ALA A O 1
ATOM 1668 N N . MET A 1 214 ? -12.758 11.32 -7.43 1 95.81 214 MET A N 1
ATOM 1669 C CA . MET A 1 214 ? -12.188 12.305 -8.352 1 95.81 214 MET A CA 1
ATOM 1670 C C . MET A 1 214 ? -13.117 12.547 -9.531 1 95.81 214 MET A C 1
ATOM 1672 O O . MET A 1 214 ? -13.305 13.688 -9.953 1 95.81 214 MET A O 1
ATOM 1676 N N . SER A 1 215 ? -13.75 11.531 -10.047 1 96.31 215 SER A N 1
ATOM 1677 C CA . SER A 1 215 ? -14.57 11.617 -11.25 1 96.31 215 SER A CA 1
ATOM 1678 C C . SER A 1 215 ? -15.828 12.453 -11 1 96.31 215 SER A C 1
ATOM 1680 O O . SER A 1 215 ? -16.453 12.93 -11.945 1 96.31 215 SER A O 1
ATOM 1682 N N . LEU A 1 216 ? -16.219 12.633 -9.742 1 96.19 216 LEU A N 1
ATOM 1683 C CA . LEU A 1 216 ? -17.453 13.336 -9.398 1 96.19 216 LEU A CA 1
ATOM 1684 C C . LEU A 1 216 ? -17.156 14.797 -9.062 1 96.19 216 LEU A C 1
ATOM 1686 O O . LEU A 1 216 ? -18.094 15.586 -8.836 1 96.19 216 LEU A O 1
ATOM 1690 N N . LEU A 1 217 ? -15.906 15.086 -8.992 1 93.81 217 LEU A N 1
ATOM 1691 C CA . LEU A 1 217 ? -15.516 16.438 -8.617 1 93.81 217 LEU A CA 1
ATOM 1692 C C . LEU A 1 217 ? -15.156 17.266 -9.852 1 93.81 217 LEU A C 1
ATOM 1694 O O . LEU A 1 217 ? -14.555 16.75 -10.789 1 93.81 217 LEU A O 1
ATOM 1698 N N . GLY A 1 218 ? -15.648 18.422 -10.008 1 82.56 218 GLY A N 1
ATOM 1699 C CA . GLY A 1 218 ? -15.25 19.344 -11.055 1 82.56 218 GLY A CA 1
ATOM 1700 C C . GLY A 1 218 ? -13.883 19.969 -10.82 1 82.56 218 GLY A C 1
ATOM 1701 O O . GLY A 1 218 ? -13.258 19.719 -9.789 1 82.56 218 GLY A O 1
ATOM 1702 N N . PRO A 1 219 ? -13.438 20.625 -11.922 1 76.25 219 PRO A N 1
ATOM 1703 C CA . PRO A 1 219 ? -12.148 21.297 -11.758 1 76.25 219 PRO A CA 1
ATOM 1704 C C . PRO A 1 219 ? -12.133 22.266 -10.578 1 76.25 219 PRO A C 1
ATOM 1706 O O . PRO A 1 219 ? -13.18 22.812 -10.203 1 76.25 219 PRO A O 1
ATOM 1709 N N . VAL A 1 220 ? -11.102 22.172 -9.789 1 69.88 220 VAL A N 1
ATOM 1710 C CA . VAL A 1 220 ? -10.953 23.062 -8.656 1 69.88 220 VAL A CA 1
ATOM 1711 C C . VAL A 1 220 ? -10.859 24.516 -9.141 1 69.88 220 VAL A C 1
ATOM 1713 O O . VAL A 1 220 ? -10.148 24.797 -10.109 1 69.88 220 VAL A O 1
ATOM 1716 N N . GLY A 1 221 ? -12.094 25.203 -9.234 1 56.75 221 GLY A N 1
ATOM 1717 C CA . GLY A 1 221 ? -11.977 26.578 -9.68 1 56.75 221 GLY A CA 1
ATOM 1718 C C . GLY A 1 221 ? -10.695 27.25 -9.219 1 56.75 221 GLY A C 1
ATOM 1719 O O . GLY A 1 221 ? -9.68 27.219 -9.922 1 56.75 221 GLY A O 1
ATOM 1720 N N . GLY A 1 222 ? -10.734 28.156 -8.203 1 51.41 222 GLY A N 1
ATOM 1721 C CA . GLY A 1 222 ? -9.688 29.047 -7.727 1 51.41 222 GLY A CA 1
ATOM 1722 C C . GLY A 1 222 ? -8.508 28.297 -7.117 1 51.41 222 GLY A C 1
ATOM 1723 O O . GLY A 1 222 ? -8.594 27.094 -6.852 1 51.41 222 GLY A O 1
ATOM 1724 N N . THR A 1 223 ? -7.371 28.922 -7.391 1 50 223 THR A N 1
ATOM 1725 C CA . THR A 1 223 ? -6.078 28.516 -6.855 1 50 223 THR A CA 1
ATOM 1726 C C . THR A 1 223 ? -6.219 28.047 -5.41 1 50 223 THR A C 1
ATOM 1728 O O . THR A 1 223 ? -6.543 28.844 -4.527 1 50 223 THR A O 1
ATOM 1731 N N . LEU A 1 224 ? -7.031 26.953 -5.188 1 51.66 224 LEU A N 1
ATOM 1732 C CA . LEU A 1 224 ? -6.848 26.672 -3.77 1 51.66 224 LEU A CA 1
ATOM 1733 C C . LEU A 1 224 ? -5.445 27.047 -3.316 1 51.66 224 LEU A C 1
ATOM 1735 O O . LEU A 1 224 ? -4.457 26.609 -3.908 1 51.66 224 LEU A O 1
ATOM 1739 N N . GLY A 1 225 ? -5.348 28.281 -3.002 1 46.12 225 GLY A N 1
ATOM 1740 C CA . GLY A 1 225 ? -4.094 28.734 -2.41 1 46.12 225 GLY A CA 1
ATOM 1741 C C . GLY A 1 225 ? -3.346 27.609 -1.699 1 46.12 225 GLY A C 1
ATOM 1742 O O . GLY A 1 225 ? -3.883 26.531 -1.505 1 46.12 225 GLY A O 1
ATOM 1743 N N . GLU A 1 226 ? -2.182 27.766 -1.652 1 52.62 226 GLU A N 1
ATOM 1744 C CA . GLU A 1 226 ? -1.24 26.984 -0.862 1 52.62 226 GLU A CA 1
ATOM 1745 C C . GLU A 1 226 ? -1.946 26.266 0.286 1 52.62 226 GLU A C 1
ATOM 1747 O O . GLU A 1 226 ? -1.853 25.047 0.414 1 52.62 226 GLU A O 1
ATOM 1752 N N . SER A 1 227 ? -1.983 26.766 1.606 1 56.31 227 SER A N 1
ATOM 1753 C CA . SER A 1 227 ? -1.307 26.438 2.855 1 56.31 227 SER A CA 1
ATOM 1754 C C . SER A 1 227 ? -2.246 25.719 3.818 1 56.31 227 SER A C 1
ATOM 1756 O O . SER A 1 227 ? -1.942 25.578 5.004 1 56.31 227 SER A O 1
ATOM 1758 N N . GLU A 1 228 ? -3.602 25.406 3.387 1 77.75 228 GLU A N 1
ATOM 1759 C CA . GLU A 1 228 ? -4.188 24.875 4.617 1 77.75 228 GLU A CA 1
ATOM 1760 C C . GLU A 1 228 ? -3.861 23.406 4.801 1 77.75 228 GLU A C 1
ATOM 1762 O O . GLU A 1 228 ? -3.889 22.625 3.84 1 77.75 228 GLU A O 1
ATOM 1767 N N . PRO A 1 229 ? -3.604 23.094 5.891 1 86.62 229 PRO A N 1
ATOM 1768 C CA . PRO A 1 229 ? -3.221 21.719 6.195 1 86.62 229 PRO A CA 1
ATOM 1769 C C . PRO A 1 229 ? -4.398 20.75 6.129 1 86.62 229 PRO A C 1
ATOM 1771 O O . PRO A 1 229 ? -5.539 21.141 6.398 1 86.62 229 PRO A O 1
ATOM 1774 N N . ASP A 1 230 ? -4.195 19.547 5.652 1 93.5 230 ASP A N 1
ATOM 1775 C CA . ASP A 1 230 ? -5.164 18.469 5.816 1 93.5 230 ASP A CA 1
ATOM 1776 C C . ASP A 1 230 ? -5.418 18.172 7.293 1 93.5 230 ASP A C 1
ATOM 1778 O O . ASP A 1 230 ? -4.508 18.266 8.117 1 93.5 230 ASP A O 1
ATOM 1782 N N . LEU A 1 231 ? -6.672 17.859 7.594 1 96.19 231 LEU A N 1
ATOM 1783 C CA . LEU A 1 231 ? -7.059 17.719 8.992 1 96.19 231 LEU A CA 1
ATOM 1784 C C . LEU A 1 231 ? -7.535 16.297 9.289 1 96.19 231 LEU A C 1
ATOM 1786 O O . LEU A 1 231 ? -8.031 15.609 8.398 1 96.19 231 LEU A O 1
ATOM 1790 N N . ALA A 1 232 ? -7.309 15.906 10.5 1 97.12 232 ALA A N 1
ATOM 1791 C CA . ALA A 1 232 ? -7.914 14.703 11.062 1 97.12 232 ALA A CA 1
ATOM 1792 C C . ALA A 1 232 ? -8.836 15.039 12.234 1 97.12 232 ALA A C 1
ATOM 1794 O O . ALA A 1 232 ? -8.461 15.82 13.117 1 97.12 232 ALA A O 1
ATOM 1795 N N . VAL A 1 233 ? -10.016 14.539 12.203 1 97.19 233 VAL A N 1
ATOM 1796 C CA . VAL A 1 233 ? -11 14.711 13.266 1 97.19 233 VAL A CA 1
ATOM 1797 C C . VAL A 1 233 ? -11.367 13.352 13.852 1 97.19 233 VAL A C 1
ATOM 1799 O O . VAL A 1 233 ? -11.812 12.461 13.125 1 97.19 233 VAL A O 1
ATOM 1802 N N . PHE A 1 234 ? -11.133 13.18 15.117 1 96.94 234 PHE A N 1
ATOM 1803 C CA . PHE A 1 234 ? -11.555 11.984 15.844 1 96.94 234 PHE A CA 1
ATOM 1804 C C . PHE A 1 234 ? -12.797 12.266 16.672 1 96.94 234 PHE A C 1
ATOM 1806 O O . PHE A 1 234 ? -12.812 13.203 17.484 1 96.94 234 PHE A O 1
ATOM 1813 N N . THR A 1 235 ? -13.82 11.469 16.516 1 96.94 235 THR A N 1
ATOM 1814 C CA . THR A 1 235 ? -15.094 11.766 17.172 1 96.94 235 THR A CA 1
ATOM 1815 C C . THR A 1 235 ? -15 11.555 18.672 1 96.94 235 THR A C 1
ATOM 1817 O O . THR A 1 235 ? -15.781 12.117 19.438 1 96.94 235 THR A O 1
ATOM 1820 N N . SER A 1 236 ? -14.086 10.688 19.109 1 94.81 236 SER A N 1
ATOM 1821 C CA . SER A 1 236 ? -13.898 10.484 20.531 1 94.81 236 SER A CA 1
ATOM 1822 C C . SER A 1 236 ? -13.32 11.734 21.203 1 94.81 236 SER A C 1
ATOM 1824 O O . SER A 1 236 ? -13.398 11.883 22.422 1 94.81 236 SER A O 1
ATOM 1826 N N . GLY A 1 237 ? -12.625 12.555 20.406 1 91.38 237 GLY A N 1
ATOM 1827 C CA . GLY A 1 237 ? -11.914 13.711 20.922 1 91.38 237 GLY A CA 1
ATOM 1828 C C . GLY A 1 237 ? -10.586 13.359 21.562 1 91.38 237 GLY A C 1
ATOM 1829 O O . GLY A 1 237 ? -9.883 14.234 22.078 1 91.38 237 GLY A O 1
ATOM 1830 N N . LYS A 1 238 ? -10.312 12.125 21.609 1 86.94 238 LYS A N 1
ATOM 1831 C CA . LYS A 1 238 ? -9.078 11.656 22.25 1 86.94 238 LYS A CA 1
ATOM 1832 C C . LYS A 1 238 ? -8.023 11.305 21.203 1 86.94 238 LYS A C 1
ATOM 1834 O O . LYS A 1 238 ? -8.227 10.414 20.375 1 86.94 238 LYS A O 1
ATOM 1839 N N . VAL A 1 239 ? -6.945 12.016 21.25 1 90.38 239 VAL A N 1
ATOM 1840 C CA . VAL A 1 239 ? -5.82 11.75 20.344 1 90.38 239 VAL A CA 1
ATOM 1841 C C . VAL A 1 239 ? -4.539 11.602 21.172 1 90.38 239 VAL A C 1
ATOM 1843 O O . VAL A 1 239 ? -3.953 12.594 21.609 1 90.38 239 VAL A O 1
ATOM 1846 N N . ASP A 1 240 ? -4.188 10.367 21.359 1 89 240 ASP A N 1
ATOM 1847 C CA . ASP A 1 240 ? -2.955 10.109 22.109 1 89 240 ASP A CA 1
ATOM 1848 C C . ASP A 1 240 ? -1.729 10.305 21.203 1 89 240 ASP A C 1
ATOM 1850 O O . ASP A 1 240 ? -1.857 10.68 20.047 1 89 240 ASP A O 1
ATOM 1854 N N . PHE A 1 241 ? -0.594 10.203 21.812 1 86.12 241 PHE A N 1
ATOM 1855 C CA . PHE A 1 241 ? 0.665 10.461 21.125 1 86.12 241 PHE A CA 1
ATOM 1856 C C . PHE A 1 241 ? 0.802 9.562 19.891 1 86.12 241 PHE A C 1
ATOM 1858 O O . PHE A 1 241 ? 1.146 10.039 18.812 1 86.12 241 PHE A O 1
ATOM 1865 N N . ALA A 1 242 ? 0.518 8.266 20.047 1 86.06 242 ALA A N 1
ATOM 1866 C CA . ALA A 1 242 ? 0.646 7.305 18.953 1 86.06 242 ALA A CA 1
ATOM 1867 C C . ALA A 1 242 ? -0.261 7.672 17.797 1 86.06 242 ALA A C 1
ATOM 1869 O O . ALA A 1 242 ? 0.144 7.582 16.625 1 86.06 242 ALA A O 1
ATOM 1870 N N . THR A 1 243 ? -1.483 8.062 18.109 1 90.5 243 THR A N 1
ATOM 1871 C CA . THR A 1 243 ? -2.434 8.469 17.078 1 90.5 243 THR A CA 1
ATOM 1872 C C . THR A 1 243 ? -1.961 9.742 16.391 1 90.5 243 THR A C 1
ATOM 1874 O O . THR A 1 243 ? -2.053 9.852 15.156 1 90.5 243 THR A O 1
ATOM 1877 N N . ARG A 1 244 ? -1.456 10.648 17.094 1 90.81 244 ARG A N 1
ATOM 1878 C CA . ARG A 1 244 ? -0.939 11.891 16.531 1 90.81 244 ARG A CA 1
ATOM 1879 C C . ARG A 1 244 ? 0.21 11.617 15.57 1 90.81 244 ARG A C 1
ATOM 1881 O O . ARG A 1 244 ? 0.253 12.172 14.469 1 90.81 244 ARG A O 1
ATOM 1888 N N . ARG A 1 245 ? 1.081 10.758 16 1 88.56 245 ARG A N 1
ATOM 1889 C CA . ARG A 1 245 ? 2.211 10.414 15.148 1 88.56 245 ARG A CA 1
ATOM 1890 C C . ARG A 1 245 ? 1.741 9.711 13.875 1 88.56 245 ARG A C 1
ATOM 1892 O O . ARG A 1 245 ? 2.26 9.969 12.789 1 88.56 245 ARG A O 1
ATOM 1899 N N . LEU A 1 246 ? 0.788 8.859 14.086 1 91.06 246 LEU A N 1
ATOM 1900 C CA . LEU A 1 246 ? 0.228 8.141 12.945 1 91.06 246 LEU A CA 1
ATOM 1901 C C . LEU A 1 246 ? -0.349 9.109 11.922 1 91.06 246 LEU A C 1
ATOM 1903 O O . LEU A 1 246 ? 0.019 9.062 10.742 1 91.06 246 LEU A O 1
ATOM 1907 N N . ILE A 1 247 ? -1.177 10.039 12.344 1 93.56 247 ILE A N 1
ATOM 1908 C CA . ILE A 1 247 ? -1.854 10.906 11.383 1 93.56 247 ILE A CA 1
ATOM 1909 C C . ILE A 1 247 ? -0.859 11.906 10.805 1 93.56 247 ILE A C 1
ATOM 1911 O O . ILE A 1 247 ? -0.986 12.312 9.648 1 93.56 247 ILE A O 1
ATOM 1915 N N . GLN A 1 248 ? 0.164 12.297 11.539 1 90.69 248 GLN A N 1
ATOM 1916 C CA . GLN A 1 248 ? 1.237 13.125 10.992 1 90.69 248 GLN A CA 1
ATOM 1917 C C . GLN A 1 248 ? 1.942 12.422 9.836 1 90.69 248 GLN A C 1
ATOM 1919 O O . GLN A 1 248 ? 2.307 13.062 8.852 1 90.69 248 GLN A O 1
ATOM 1924 N N . GLY A 1 249 ? 2.121 11.156 9.984 1 91.62 249 GLY A N 1
ATOM 1925 C CA . GLY A 1 249 ? 2.746 10.367 8.938 1 91.62 249 GLY A CA 1
ATOM 1926 C C . GLY A 1 249 ? 1.941 10.336 7.656 1 91.62 249 GLY A C 1
ATOM 1927 O O . GLY A 1 249 ? 2.475 10.016 6.59 1 91.62 249 GLY A O 1
ATOM 1928 N N . PHE A 1 250 ? 0.707 10.664 7.793 1 93.38 250 PHE A N 1
ATOM 1929 C CA . PHE A 1 250 ? -0.164 10.719 6.625 1 93.38 250 PHE A CA 1
ATOM 1930 C C . PHE A 1 250 ? -0.414 12.164 6.207 1 93.38 250 PHE A C 1
ATOM 1932 O O . PHE A 1 250 ? -1.339 12.445 5.441 1 93.38 250 PHE A O 1
ATOM 1939 N N . GLY A 1 251 ? 0.386 13.109 6.777 1 92.44 251 GLY A N 1
ATOM 1940 C CA . GLY A 1 251 ? 0.302 14.508 6.398 1 92.44 251 GLY A CA 1
ATOM 1941 C C . GLY A 1 251 ? -0.902 15.211 6.992 1 92.44 251 GLY A C 1
ATOM 1942 O O . GLY A 1 251 ? -1.354 16.234 6.461 1 92.44 251 GLY A O 1
ATOM 1943 N N . LEU A 1 252 ? -1.489 14.594 8.008 1 95 252 LEU A N 1
ATOM 1944 C CA . LEU A 1 252 ? -2.662 15.164 8.664 1 95 252 LEU A CA 1
ATOM 1945 C C . LEU A 1 252 ? -2.275 15.852 9.969 1 95 252 LEU A C 1
ATOM 1947 O O . LEU A 1 252 ? -1.234 15.539 10.555 1 95 252 LEU A O 1
ATOM 1951 N N . THR A 1 253 ? -3.07 16.828 10.352 1 92.19 253 THR A N 1
ATOM 1952 C CA . THR A 1 253 ? -2.936 17.484 11.648 1 92.19 253 THR A CA 1
ATOM 1953 C C . THR A 1 253 ? -4.27 17.5 12.383 1 92.19 253 THR A C 1
ATOM 1955 O O . THR A 1 253 ? -5.332 17.5 11.758 1 92.19 253 THR A O 1
ATOM 1958 N N . THR A 1 254 ? -4.207 17.297 13.656 1 90.31 254 THR A N 1
ATOM 1959 C CA . THR A 1 254 ? -5.414 17.438 14.461 1 90.31 254 THR A CA 1
ATOM 1960 C C . THR A 1 254 ? -5.633 18.891 14.852 1 90.31 254 THR A C 1
ATOM 1962 O O . THR A 1 254 ? -4.684 19.594 15.203 1 90.31 254 THR A O 1
ATOM 1965 N N . PRO A 1 255 ? -6.859 19.375 14.648 1 77.69 255 PRO A N 1
ATOM 1966 C CA . PRO A 1 255 ? -7.094 20.766 15.078 1 77.69 255 PRO A CA 1
ATOM 1967 C C . PRO A 1 255 ? -6.852 20.969 16.562 1 77.69 255 PRO A C 1
ATOM 1969 O O . PRO A 1 255 ? -6.961 20.016 17.359 1 77.69 255 PRO A O 1
ATOM 1972 N N . MET B 1 1 ? 16.25 7.918 5.207 1 97.56 1 MET B N 1
ATOM 1973 C CA . MET B 1 1 ? 15.773 7.094 4.105 1 97.56 1 MET B CA 1
ATOM 1974 C C . MET B 1 1 ? 16.25 7.641 2.762 1 97.56 1 MET B C 1
ATOM 1976 O O . MET B 1 1 ? 15.992 8.805 2.438 1 97.56 1 MET B O 1
ATOM 1980 N N . PHE B 1 2 ? 17.016 6.832 2.053 1 98.62 2 PHE B N 1
ATOM 1981 C CA . PHE B 1 2 ? 17.641 7.297 0.817 1 98.62 2 PHE B CA 1
ATOM 1982 C C . PHE B 1 2 ? 17.094 6.531 -0.384 1 98.62 2 PHE B C 1
ATOM 1984 O O . PHE B 1 2 ? 17.047 5.297 -0.37 1 98.62 2 PHE B O 1
ATOM 1991 N N . ASP B 1 3 ? 16.641 7.223 -1.391 1 98.38 3 ASP B N 1
ATOM 1992 C CA . ASP B 1 3 ? 16.188 6.648 -2.652 1 98.38 3 ASP B CA 1
ATOM 1993 C C . ASP B 1 3 ? 16.578 7.535 -3.832 1 98.38 3 ASP B C 1
ATOM 1995 O O . ASP B 1 3 ? 16.859 8.719 -3.654 1 98.38 3 ASP B O 1
ATOM 1999 N N . SER B 1 4 ? 16.641 6.949 -5.027 1 97.5 4 SER B N 1
ATOM 2000 C CA . SER B 1 4 ? 16.938 7.727 -6.227 1 97.5 4 SER B CA 1
ATOM 2001 C C . SER B 1 4 ? 15.781 8.648 -6.586 1 97.5 4 SER B C 1
ATOM 2003 O O . SER B 1 4 ? 15.961 9.602 -7.352 1 97.5 4 SER B O 1
ATOM 2005 N N . GLY B 1 5 ? 14.594 8.406 -6.16 1 96.62 5 GLY B N 1
ATOM 2006 C CA . GLY B 1 5 ? 13.375 9.172 -6.398 1 96.62 5 GLY B CA 1
ATOM 2007 C C . GLY B 1 5 ? 12.352 9.023 -5.293 1 96.62 5 GLY B C 1
ATOM 2008 O O . GLY B 1 5 ? 12.695 9.078 -4.109 1 96.62 5 GLY B O 1
ATOM 2009 N N . VAL B 1 6 ? 11.07 8.883 -5.656 1 96.25 6 VAL B N 1
ATOM 2010 C CA . VAL B 1 6 ? 10.016 8.883 -4.652 1 96.25 6 VAL B CA 1
ATOM 2011 C C . VAL B 1 6 ? 9.742 7.457 -4.188 1 96.25 6 VAL B C 1
ATOM 2013 O O . VAL B 1 6 ? 8.93 7.238 -3.283 1 96.25 6 VAL B O 1
ATOM 2016 N N . GLY B 1 7 ? 10.445 6.465 -4.758 1 97.5 7 GLY B N 1
ATOM 2017 C CA . GLY B 1 7 ? 10.18 5.066 -4.461 1 97.5 7 GLY B CA 1
ATOM 2018 C C . GLY B 1 7 ? 10.336 4.73 -2.99 1 97.5 7 GLY B C 1
ATOM 2019 O O . GLY B 1 7 ? 9.547 3.957 -2.441 1 97.5 7 GLY B O 1
ATOM 2020 N N . GLY B 1 8 ? 11.297 5.34 -2.354 1 98.19 8 GLY B N 1
ATOM 2021 C CA . GLY B 1 8 ? 11.602 5.059 -0.959 1 98.19 8 GLY B CA 1
ATOM 2022 C C . GLY B 1 8 ? 10.484 5.457 -0.013 1 98.19 8 GLY B C 1
ATOM 2023 O O . GLY B 1 8 ? 10.477 5.051 1.151 1 98.19 8 GLY B O 1
ATOM 2024 N N . LEU B 1 9 ? 9.484 6.227 -0.487 1 97.44 9 LEU B N 1
ATOM 2025 C CA . LEU B 1 9 ? 8.344 6.613 0.338 1 97.44 9 LEU B CA 1
ATOM 2026 C C . LEU B 1 9 ? 7.535 5.395 0.761 1 97.44 9 LEU B C 1
ATOM 2028 O O . LEU B 1 9 ? 6.879 5.406 1.806 1 97.44 9 LEU B O 1
ATOM 2032 N N . THR B 1 10 ? 7.609 4.289 -0.011 1 97.25 10 THR B N 1
ATOM 2033 C CA . THR B 1 10 ? 6.949 3.043 0.366 1 97.25 10 THR B CA 1
ATOM 2034 C C . THR B 1 10 ? 7.566 2.469 1.64 1 97.25 10 THR B C 1
ATOM 2036 O O . THR B 1 10 ? 6.848 1.994 2.523 1 97.25 10 THR B O 1
ATOM 2039 N N . VAL B 1 11 ? 8.875 2.586 1.727 1 98 11 VAL B N 1
ATOM 2040 C CA . VAL B 1 11 ? 9.578 2.092 2.902 1 98 11 VAL B CA 1
ATOM 2041 C C . VAL B 1 11 ? 9.359 3.043 4.078 1 98 11 VAL B C 1
ATOM 2043 O O . VAL B 1 11 ? 9.172 2.604 5.211 1 98 11 VAL B O 1
ATOM 2046 N N . LEU B 1 12 ? 9.344 4.355 3.828 1 97.44 12 LEU B N 1
ATOM 2047 C CA . LEU B 1 12 ? 9.125 5.359 4.863 1 97.44 12 LEU B CA 1
ATOM 2048 C C . LEU B 1 12 ? 7.789 5.141 5.559 1 97.44 12 LEU B C 1
ATOM 2050 O O . LEU B 1 12 ? 7.703 5.215 6.789 1 97.44 12 LEU B O 1
ATOM 2054 N N . ARG B 1 13 ? 6.785 4.852 4.758 1 94.56 13 ARG B N 1
ATOM 2055 C CA . ARG B 1 13 ? 5.453 4.633 5.316 1 94.56 13 ARG B CA 1
ATOM 2056 C C . ARG B 1 13 ? 5.465 3.494 6.328 1 94.56 13 ARG B C 1
ATOM 2058 O O . ARG B 1 13 ? 4.883 3.611 7.41 1 94.56 13 ARG B O 1
ATOM 2065 N N . GLU B 1 14 ? 6.09 2.428 5.996 1 95.31 14 GLU B N 1
ATOM 2066 C CA . GLU B 1 14 ? 6.188 1.288 6.902 1 95.31 14 GLU B CA 1
ATOM 2067 C C . GLU B 1 14 ? 7.035 1.624 8.125 1 95.31 14 GLU B C 1
ATOM 2069 O O . GLU B 1 14 ? 6.688 1.251 9.25 1 95.31 14 GLU B O 1
ATOM 2074 N N . ALA B 1 15 ? 8.117 2.344 7.922 1 96.19 15 ALA B N 1
ATOM 2075 C CA . ALA B 1 15 ? 9.039 2.689 9.008 1 96.19 15 ALA B CA 1
ATOM 2076 C C . ALA B 1 15 ? 8.352 3.562 10.047 1 96.19 15 ALA B C 1
ATOM 2078 O O . ALA B 1 15 ? 8.594 3.414 11.25 1 96.19 15 ALA B O 1
ATOM 2079 N N . ARG B 1 16 ? 7.5 4.453 9.656 1 92.81 16 ARG B N 1
ATOM 2080 C CA . ARG B 1 16 ? 6.828 5.371 10.57 1 92.81 16 ARG B CA 1
ATOM 2081 C C . ARG B 1 16 ? 5.859 4.629 11.484 1 92.81 16 ARG B C 1
ATOM 2083 O O . ARG B 1 16 ? 5.668 5.016 12.633 1 92.81 16 ARG B O 1
ATOM 2090 N N . VAL B 1 17 ? 5.273 3.598 10.945 1 91.62 17 VAL B N 1
ATOM 2091 C CA . VAL B 1 17 ? 4.387 2.771 11.758 1 91.62 17 VAL B CA 1
ATOM 2092 C C . VAL B 1 17 ? 5.195 2.027 12.82 1 91.62 17 VAL B C 1
ATOM 2094 O O . VAL B 1 17 ? 4.809 1.98 13.992 1 91.62 17 VAL B O 1
ATOM 2097 N N . LEU B 1 18 ? 6.348 1.573 12.453 1 92.69 18 LEU B N 1
ATOM 2098 C CA . LEU B 1 18 ? 7.16 0.716 13.312 1 92.69 18 LEU B CA 1
ATOM 2099 C C . LEU B 1 18 ? 7.953 1.545 14.312 1 92.69 18 LEU B C 1
ATOM 2101 O O . LEU B 1 18 ? 8.227 1.086 15.422 1 92.69 18 LEU B O 1
ATOM 2105 N N . MET B 1 19 ? 8.32 2.76 13.898 1 91.94 19 MET B N 1
ATOM 2106 C CA . MET B 1 19 ? 9.156 3.635 14.711 1 91.94 19 MET B CA 1
ATOM 2107 C C . MET B 1 19 ? 8.578 5.043 14.773 1 91.94 19 MET B C 1
ATOM 2109 O O . MET B 1 19 ? 9.242 6.008 14.383 1 91.94 19 MET B O 1
ATOM 2113 N N . PRO B 1 20 ? 7.375 5.145 15.359 1 87.12 20 PRO B N 1
ATOM 2114 C CA . PRO B 1 20 ? 6.711 6.449 15.367 1 87.12 20 PRO B CA 1
ATOM 2115 C C . PRO B 1 20 ? 7.461 7.484 16.203 1 87.12 20 PRO B C 1
ATOM 2117 O O . PRO B 1 20 ? 7.234 8.688 16.062 1 87.12 20 PRO B O 1
ATOM 2120 N N . ASP B 1 21 ? 8.359 7.078 16.984 1 86.62 21 ASP B N 1
ATOM 2121 C CA . ASP B 1 21 ? 9.055 7.977 17.906 1 86.62 21 ASP B CA 1
ATOM 2122 C C . ASP B 1 21 ? 10.328 8.523 17.266 1 86.62 21 ASP B C 1
ATOM 2124 O O . ASP B 1 21 ? 11.023 9.344 17.875 1 86.62 21 ASP B O 1
ATOM 2128 N N . ARG B 1 22 ? 10.609 8.141 16.062 1 90.38 22 ARG B N 1
ATOM 2129 C CA . ARG B 1 22 ? 11.82 8.594 15.375 1 90.38 22 ARG B CA 1
ATOM 2130 C C . ARG B 1 22 ? 11.508 9.727 14.406 1 90.38 22 ARG B C 1
ATOM 2132 O O . ARG B 1 22 ? 10.398 9.805 13.875 1 90.38 22 ARG B O 1
ATOM 2139 N N . ARG B 1 23 ? 12.5 10.562 14.305 1 92.06 23 ARG B N 1
ATOM 2140 C CA . ARG B 1 23 ? 12.438 11.555 13.234 1 92.06 23 ARG B CA 1
ATOM 2141 C C . ARG B 1 23 ? 13.023 10.992 11.938 1 92.06 23 ARG B C 1
ATOM 2143 O O . ARG B 1 23 ? 14.055 10.32 11.953 1 92.06 23 ARG B O 1
ATOM 2150 N N . PHE B 1 24 ? 12.367 11.312 10.828 1 95.44 24 PHE B N 1
ATOM 2151 C CA . PHE B 1 24 ? 12.82 10.773 9.547 1 95.44 24 PHE B CA 1
ATOM 2152 C C . PHE B 1 24 ? 13.266 11.898 8.617 1 95.44 24 PHE B C 1
ATOM 2154 O O . PHE B 1 24 ? 12.641 12.961 8.578 1 95.44 24 PHE B O 1
ATOM 2161 N N . VAL B 1 25 ? 14.352 11.695 7.984 1 97.5 25 VAL B N 1
ATOM 2162 C CA . VAL B 1 25 ? 14.781 12.5 6.848 1 97.5 25 VAL B CA 1
ATOM 2163 C C . VAL B 1 25 ? 14.781 11.648 5.582 1 97.5 25 VAL B C 1
ATOM 2165 O O . VAL B 1 25 ? 15.422 10.594 5.535 1 97.5 25 VAL B O 1
ATOM 2168 N N . TYR B 1 26 ? 13.961 12.086 4.648 1 98.31 26 TYR B N 1
ATOM 2169 C CA . TYR B 1 26 ? 13.906 11.43 3.348 1 98.31 26 TYR B CA 1
ATOM 2170 C C . TYR B 1 26 ? 14.781 12.164 2.334 1 98.31 26 TYR B C 1
ATOM 2172 O O . TYR B 1 26 ? 14.633 13.367 2.135 1 98.31 26 TYR B O 1
ATOM 2180 N N . VAL B 1 27 ? 15.711 11.453 1.742 1 98.44 27 VAL B N 1
ATOM 2181 C CA . VAL B 1 27 ? 16.562 12.031 0.711 1 98.44 27 VAL B CA 1
ATOM 2182 C C . VAL B 1 27 ? 16.25 11.391 -0.64 1 98.44 27 VAL B C 1
ATOM 2184 O O . VAL B 1 27 ? 16.422 10.188 -0.819 1 98.44 27 VAL B O 1
ATOM 2187 N N . ALA B 1 28 ? 15.742 12.18 -1.535 1 97.94 28 ALA B N 1
ATOM 2188 C CA . ALA B 1 28 ? 15.57 11.773 -2.926 1 97.94 28 ALA B CA 1
ATOM 2189 C C . ALA B 1 28 ? 16.703 12.297 -3.801 1 97.94 28 ALA B C 1
ATOM 2191 O O . ALA B 1 28 ? 16.891 13.508 -3.936 1 97.94 28 ALA B O 1
ATOM 2192 N N . ASP B 1 29 ? 17.484 11.414 -4.309 1 98.12 29 ASP B N 1
ATOM 2193 C CA . ASP B 1 29 ? 18.531 11.82 -5.258 1 98.12 29 ASP B CA 1
ATOM 2194 C C . ASP B 1 29 ? 17.938 11.984 -6.66 1 98.12 29 ASP B C 1
ATOM 2196 O O . ASP B 1 29 ? 18.406 11.344 -7.605 1 98.12 29 ASP B O 1
ATOM 2200 N N . ASP B 1 30 ? 17.016 12.883 -6.758 1 95.75 30 ASP B N 1
ATOM 2201 C CA . ASP B 1 30 ? 16.266 13.07 -7.992 1 95.75 30 ASP B CA 1
ATOM 2202 C C . ASP B 1 30 ? 17.141 13.656 -9.094 1 95.75 30 ASP B C 1
ATOM 2204 O O . ASP B 1 30 ? 16.859 13.5 -10.281 1 95.75 30 ASP B O 1
ATOM 2208 N N . ALA B 1 31 ? 18.25 14.32 -8.773 1 95.31 31 ALA B N 1
ATOM 2209 C CA . ALA B 1 31 ? 19.188 14.844 -9.766 1 95.31 31 ALA B CA 1
ATOM 2210 C C . ALA B 1 31 ? 19.828 13.711 -10.57 1 95.31 31 ALA B C 1
ATOM 2212 O O . ALA B 1 31 ? 20.188 13.891 -11.734 1 95.31 31 ALA B O 1
ATOM 2213 N N . ALA B 1 32 ? 19.969 12.578 -10 1 95.62 32 ALA B N 1
ATOM 2214 C CA . ALA B 1 32 ? 20.656 11.445 -10.641 1 95.62 32 ALA B CA 1
ATOM 2215 C C . ALA B 1 32 ? 19.641 10.406 -11.117 1 95.62 32 ALA B C 1
ATOM 2217 O O . ALA B 1 32 ? 20.016 9.414 -11.742 1 95.62 32 ALA B O 1
ATOM 2218 N N . PHE B 1 33 ? 18.391 10.617 -10.922 1 93 33 PHE B N 1
ATOM 2219 C CA . PHE B 1 33 ? 17.344 9.664 -11.289 1 93 33 PHE B CA 1
ATOM 2220 C C . PHE B 1 33 ? 17.188 9.586 -12.805 1 93 33 PHE B C 1
ATOM 2222 O O . PHE B 1 33 ? 17.328 10.594 -13.5 1 93 33 PHE B O 1
ATOM 2229 N N . PRO B 1 34 ? 16.984 8.391 -13.414 1 92.94 34 PRO B N 1
ATOM 2230 C CA . PRO B 1 34 ? 16.891 7.055 -12.82 1 92.94 34 PRO B CA 1
ATOM 2231 C C . PRO B 1 34 ? 18.234 6.352 -12.719 1 92.94 34 PRO B C 1
ATOM 2233 O O . PRO B 1 34 ? 19.031 6.379 -13.672 1 92.94 34 PRO B O 1
ATOM 2236 N N . TYR B 1 35 ? 18.453 5.66 -11.68 1 93.19 35 TYR B N 1
ATOM 2237 C CA . TYR B 1 35 ? 19.734 5.016 -11.398 1 93.19 35 TYR B CA 1
ATOM 2238 C C . TYR B 1 35 ? 20 3.883 -12.383 1 93.19 35 TYR B C 1
ATOM 2240 O O . TYR B 1 35 ? 21.141 3.588 -12.703 1 93.19 35 TYR B O 1
ATOM 2248 N N . GLY B 1 36 ? 18.922 3.234 -12.812 1 85.19 36 GLY B N 1
ATOM 2249 C CA . GLY B 1 36 ? 19.062 2.064 -13.664 1 85.19 36 GLY B CA 1
ATOM 2250 C C . GLY B 1 36 ? 19.797 2.357 -14.961 1 85.19 36 GLY B C 1
ATOM 2251 O O . GLY B 1 36 ? 20.312 1.444 -15.609 1 85.19 36 GLY B O 1
ATOM 2252 N N . ALA B 1 37 ? 19.953 3.605 -15.336 1 84.56 37 ALA B N 1
ATOM 2253 C CA . ALA B 1 37 ? 20.531 3.988 -16.625 1 84.56 37 ALA B CA 1
ATOM 2254 C C . ALA B 1 37 ? 22.016 4.316 -16.484 1 84.56 37 ALA B C 1
ATOM 2256 O O . ALA B 1 37 ? 22.703 4.559 -17.469 1 84.56 37 ALA B O 1
ATOM 2257 N N . TRP B 1 38 ? 22.578 4.285 -15.312 1 90.75 38 TRP B N 1
ATOM 2258 C CA . TRP B 1 38 ? 23.969 4.66 -15.055 1 90.75 38 TRP B CA 1
ATOM 2259 C C . TRP B 1 38 ? 24.906 3.475 -15.273 1 90.75 38 TRP B C 1
ATOM 2261 O O . TRP B 1 38 ? 24.516 2.324 -15.047 1 90.75 38 TRP B O 1
ATOM 2271 N N . GLU B 1 39 ? 26.125 3.848 -15.703 1 93 39 GLU B N 1
ATOM 2272 C CA . GLU B 1 39 ? 27.203 2.871 -15.562 1 93 39 GLU B CA 1
ATOM 2273 C C . GLU B 1 39 ? 27.547 2.645 -14.094 1 93 39 GLU B C 1
ATOM 2275 O O . GLU B 1 39 ? 27.578 3.592 -13.305 1 93 39 GLU B O 1
ATOM 2280 N N . GLU B 1 40 ? 27.906 1.435 -13.75 1 93.31 40 GLU B N 1
ATOM 2281 C CA . GLU B 1 40 ? 28.047 1.015 -12.359 1 93.31 40 GLU B CA 1
ATOM 2282 C C . GLU B 1 40 ? 29.141 1.803 -11.641 1 93.31 40 GLU B C 1
ATOM 2284 O O . GLU B 1 40 ? 28.922 2.34 -10.555 1 93.31 40 GLU B O 1
ATOM 2289 N N . PRO B 1 41 ? 30.344 1.95 -12.242 1 95.75 41 PRO B N 1
ATOM 2290 C CA . PRO B 1 41 ? 31.391 2.672 -11.508 1 95.75 41 PRO B CA 1
ATOM 2291 C C . PRO B 1 41 ? 31.031 4.133 -11.258 1 95.75 41 PRO B C 1
ATOM 2293 O O . PRO B 1 41 ? 31.312 4.664 -10.18 1 95.75 41 PRO B O 1
ATOM 2296 N N . ALA B 1 42 ? 30.406 4.746 -12.234 1 97 42 ALA B N 1
ATOM 2297 C CA . ALA B 1 42 ? 30.031 6.148 -12.094 1 97 42 ALA B CA 1
ATOM 2298 C C . ALA B 1 42 ? 28.953 6.324 -11.023 1 97 42 ALA B C 1
ATOM 2300 O O . ALA B 1 42 ? 29.016 7.25 -10.211 1 97 42 ALA B O 1
ATOM 2301 N N . LEU B 1 43 ? 27.984 5.453 -11.055 1 96.5 43 LEU B N 1
ATOM 2302 C CA . LEU B 1 43 ? 26.922 5.516 -10.062 1 96.5 43 LEU B CA 1
ATOM 2303 C C . LEU B 1 43 ? 27.453 5.254 -8.664 1 96.5 43 LEU B C 1
ATOM 2305 O O . LEU B 1 43 ? 27.078 5.941 -7.707 1 96.5 43 LEU B O 1
ATOM 2309 N N . LYS B 1 44 ? 28.344 4.289 -8.531 1 97.44 44 LYS B N 1
ATOM 2310 C CA . LYS B 1 44 ? 28.969 3.979 -7.246 1 97.44 44 LYS B CA 1
ATOM 2311 C C . LYS B 1 44 ? 29.703 5.191 -6.684 1 97.44 44 LYS B C 1
ATOM 2313 O O . LYS B 1 44 ? 29.5 5.566 -5.527 1 97.44 44 LYS B O 1
ATOM 2318 N N . ASP B 1 45 ? 30.484 5.824 -7.516 1 98 45 ASP B N 1
ATOM 2319 C CA . ASP B 1 45 ? 31.25 7 -7.094 1 98 45 ASP B CA 1
ATOM 2320 C C . ASP B 1 45 ? 30.312 8.133 -6.672 1 98 45 ASP B C 1
ATOM 2322 O O . ASP B 1 45 ? 30.547 8.797 -5.664 1 98 45 ASP B O 1
ATOM 2326 N N . HIS B 1 46 ? 29.312 8.289 -7.402 1 98.19 46 HIS B N 1
ATOM 2327 C CA . HIS B 1 46 ? 28.328 9.336 -7.121 1 98.19 46 HIS B CA 1
ATOM 2328 C C . HIS B 1 46 ? 27.672 9.125 -5.758 1 98.19 46 HIS B C 1
ATOM 2330 O O . HIS B 1 46 ? 27.641 10.039 -4.93 1 98.19 46 HIS B O 1
ATOM 2336 N N . ILE B 1 47 ? 27.203 7.938 -5.516 1 98.25 47 ILE B N 1
ATOM 2337 C CA . ILE B 1 47 ? 26.469 7.637 -4.289 1 98.25 47 ILE B CA 1
ATOM 2338 C C . ILE B 1 47 ? 27.406 7.746 -3.088 1 98.25 47 ILE B C 1
ATOM 2340 O O . ILE B 1 47 ? 27.031 8.32 -2.059 1 98.25 47 ILE B O 1
ATOM 2344 N N . LEU B 1 48 ? 28.641 7.246 -3.213 1 98.44 48 LEU B N 1
ATOM 2345 C CA . LEU B 1 48 ? 29.594 7.32 -2.115 1 98.44 48 LEU B CA 1
ATOM 2346 C C . LEU B 1 48 ? 29.906 8.773 -1.769 1 98.44 48 LEU B C 1
ATOM 2348 O O . LEU B 1 48 ? 29.953 9.141 -0.591 1 98.44 48 LEU B O 1
ATOM 2352 N N . THR B 1 49 ? 30.109 9.586 -2.812 1 98.25 49 THR B N 1
ATOM 2353 C CA . THR B 1 49 ? 30.375 11 -2.613 1 98.25 49 THR B CA 1
ATOM 2354 C C . THR B 1 49 ? 29.203 11.703 -1.949 1 98.25 49 THR B C 1
ATOM 2356 O O . THR B 1 49 ? 29.375 12.469 -1.004 1 98.25 49 THR B O 1
ATOM 2359 N N . LEU B 1 50 ? 28.047 11.414 -2.418 1 98.25 50 LEU B N 1
ATOM 2360 C CA . LEU B 1 50 ? 26.844 12.016 -1.87 1 98.25 50 LEU B CA 1
ATOM 2361 C C . LEU B 1 50 ? 26.656 11.641 -0.404 1 98.25 50 LEU B C 1
ATOM 2363 O O . LEU B 1 50 ? 26.344 12.492 0.426 1 98.25 50 LEU B O 1
ATOM 2367 N N . PHE B 1 51 ? 26.875 10.367 -0.028 1 98.31 51 PHE B N 1
ATOM 2368 C CA . PHE B 1 51 ? 26.703 9.914 1.348 1 98.31 51 PHE B CA 1
ATOM 2369 C C . PHE B 1 51 ? 27.719 10.57 2.268 1 98.31 51 PHE B C 1
ATOM 2371 O O . PHE B 1 51 ? 27.438 10.852 3.432 1 98.31 51 PHE B O 1
ATOM 2378 N N . GLY B 1 52 ? 28.969 10.812 1.737 1 98 52 GLY B N 1
ATOM 2379 C CA . GLY B 1 52 ? 29.906 11.586 2.531 1 98 52 GLY B CA 1
ATOM 2380 C C . GLY B 1 52 ? 29.359 12.922 2.98 1 98 52 GLY B C 1
ATOM 2381 O O . GLY B 1 52 ? 29.453 13.273 4.16 1 98 52 GLY B O 1
ATOM 2382 N N . LYS B 1 53 ? 28.719 13.648 2.102 1 97.88 53 LYS B N 1
ATOM 2383 C CA . LYS B 1 53 ? 28.141 14.953 2.389 1 97.88 53 LYS B CA 1
ATOM 2384 C C . LYS B 1 53 ? 26.922 14.82 3.297 1 97.88 53 LYS B C 1
ATOM 2386 O O . LYS B 1 53 ? 26.75 15.602 4.234 1 97.88 53 LYS B O 1
ATOM 2391 N N . LEU B 1 54 ? 26.078 13.82 3.021 1 97.69 54 LEU B N 1
ATOM 2392 C CA . LEU B 1 54 ? 24.828 13.641 3.762 1 97.69 54 LEU B CA 1
ATOM 2393 C C . LEU B 1 54 ? 25.109 13.266 5.215 1 97.69 54 LEU B C 1
ATOM 2395 O O . LEU B 1 54 ? 24.453 13.781 6.125 1 97.69 54 LEU B O 1
ATOM 2399 N N . LEU B 1 55 ? 26.062 12.328 5.434 1 97.94 55 LEU B N 1
ATOM 2400 C CA . LEU B 1 55 ? 26.375 11.883 6.789 1 97.94 55 LEU B CA 1
ATOM 2401 C C . LEU B 1 55 ? 26.953 13.023 7.613 1 97.94 55 LEU B C 1
ATOM 2403 O O . LEU B 1 55 ? 26.641 13.156 8.797 1 97.94 55 LEU B O 1
ATOM 2407 N N . ASP B 1 56 ? 27.75 13.844 6.969 1 96.94 56 ASP B N 1
ATOM 2408 C CA . ASP B 1 56 ? 28.328 15 7.648 1 96.94 56 ASP B CA 1
ATOM 2409 C C . ASP B 1 56 ? 27.25 16 8.023 1 96.94 56 ASP B C 1
ATOM 2411 O O . ASP B 1 56 ? 27.234 16.531 9.141 1 96.94 56 ASP B O 1
ATOM 2415 N N . ARG B 1 57 ? 26.312 16.203 7.199 1 96.25 57 ARG B N 1
ATOM 2416 C CA . ARG B 1 57 ? 25.297 17.234 7.352 1 96.25 57 ARG B CA 1
ATOM 2417 C C . ARG B 1 57 ? 24.188 16.781 8.289 1 96.25 57 ARG B C 1
ATOM 2419 O O . ARG B 1 57 ? 23.734 17.562 9.133 1 96.25 57 ARG B O 1
ATOM 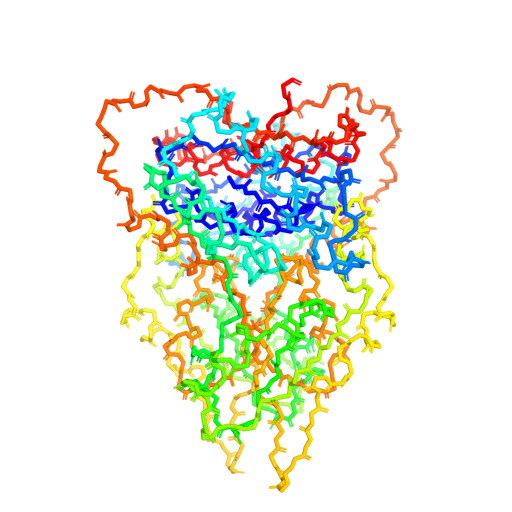2426 N N . LEU B 1 58 ? 23.734 15.523 8.148 1 95.19 58 LEU B N 1
ATOM 2427 C CA . LEU B 1 58 ? 22.5 15.102 8.789 1 95.19 58 LEU B CA 1
ATOM 2428 C C . LEU B 1 58 ? 22.781 14.289 10.047 1 95.19 58 LEU B C 1
ATOM 2430 O O . LEU B 1 58 ? 21.938 14.203 10.938 1 95.19 58 LEU B O 1
ATOM 2434 N N . GLN B 1 59 ? 23.875 13.602 10.109 1 95.88 59 GLN B N 1
ATOM 2435 C CA . GLN B 1 59 ? 24.297 12.781 11.242 1 95.88 59 GLN B CA 1
ATOM 2436 C C . GLN B 1 59 ? 23.172 11.852 11.703 1 95.88 59 GLN B C 1
ATOM 2438 O O . GLN B 1 59 ? 22.812 11.844 12.883 1 95.88 59 GLN B O 1
ATOM 2443 N N . PRO B 1 60 ? 22.688 11.055 10.781 1 96.31 60 PRO B N 1
ATOM 2444 C CA . PRO B 1 60 ? 21.609 10.141 11.141 1 96.31 60 PRO B CA 1
ATOM 2445 C C . PRO B 1 60 ? 22.078 8.992 12.039 1 96.31 60 PRO B C 1
ATOM 2447 O O . PRO B 1 60 ? 23.25 8.648 12.039 1 96.31 60 PRO B O 1
ATOM 2450 N N . ALA B 1 61 ? 21.109 8.445 12.852 1 95.56 61 ALA B N 1
ATOM 2451 C CA . ALA B 1 61 ? 21.406 7.27 13.672 1 95.56 61 ALA B CA 1
ATOM 2452 C C . ALA B 1 61 ? 21.578 6.031 12.797 1 95.56 61 ALA B C 1
ATOM 2454 O O . ALA B 1 61 ? 22.312 5.109 13.164 1 95.56 61 ALA B O 1
ATOM 2455 N N . ILE B 1 62 ? 20.953 5.973 11.648 1 97.69 62 ILE B N 1
ATOM 2456 C CA . ILE B 1 62 ? 21 4.867 10.703 1 97.69 62 ILE B CA 1
ATOM 2457 C C . ILE B 1 62 ? 20.641 5.371 9.305 1 97.69 62 ILE B C 1
ATOM 2459 O O . ILE B 1 62 ? 19.906 6.352 9.164 1 97.69 62 ILE B O 1
ATOM 2463 N N . SER B 1 63 ? 21.234 4.793 8.297 1 98.56 63 SER B N 1
ATOM 2464 C CA . SER B 1 63 ? 20.875 5.082 6.914 1 98.56 63 SER B CA 1
ATOM 2465 C C . SER B 1 63 ? 20.203 3.879 6.254 1 98.56 63 SER B C 1
ATOM 2467 O O . SER B 1 63 ? 20.812 2.814 6.137 1 98.56 63 SER B O 1
ATOM 2469 N N . VAL B 1 64 ? 18.969 4.055 5.883 1 98.62 64 VAL B N 1
ATOM 2470 C CA . VAL B 1 64 ? 18.266 3.039 5.113 1 98.62 64 VAL B CA 1
ATOM 2471 C C . VAL B 1 64 ? 18.344 3.367 3.625 1 98.62 64 VAL B C 1
ATOM 2473 O O . VAL B 1 64 ? 17.859 4.406 3.184 1 98.62 64 VAL B O 1
ATOM 2476 N N . ILE B 1 65 ? 19 2.49 2.861 1 98.56 65 ILE B N 1
ATOM 2477 C CA . ILE B 1 65 ? 19.031 2.627 1.409 1 98.56 65 ILE B CA 1
ATOM 2478 C C . ILE B 1 65 ? 17.797 2 0.793 1 98.56 65 ILE B C 1
ATOM 2480 O O . ILE B 1 65 ? 17.797 0.83 0.404 1 98.56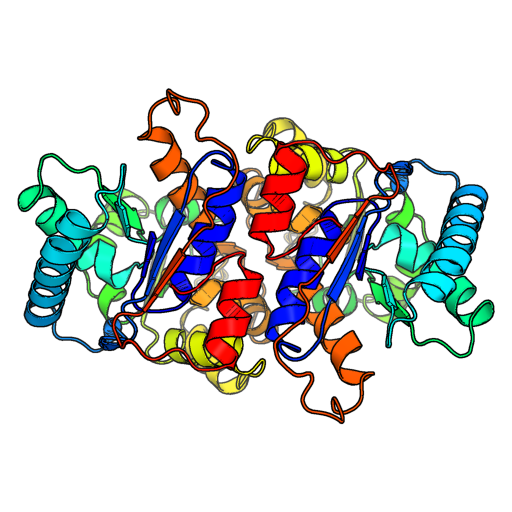 65 ILE B O 1
ATOM 2484 N N . ALA B 1 66 ? 16.734 2.807 0.687 1 98.19 66 ALA B N 1
ATOM 2485 C CA . ALA B 1 66 ? 15.445 2.361 0.183 1 98.19 66 ALA B CA 1
ATOM 2486 C C . ALA B 1 66 ? 15.406 2.4 -1.342 1 98.19 66 ALA B C 1
ATOM 2488 O O . ALA B 1 66 ? 14.484 2.975 -1.932 1 98.19 66 ALA B O 1
ATOM 2489 N N . CYS B 1 67 ? 16.359 1.906 -1.938 1 97.69 67 CYS B N 1
ATOM 2490 C CA . CYS B 1 67 ? 16.547 1.784 -3.377 1 97.69 67 CYS B CA 1
ATOM 2491 C C . CYS B 1 67 ? 17.312 0.503 -3.717 1 97.69 67 CYS B C 1
ATOM 2493 O O . CYS B 1 67 ? 18.484 0.36 -3.377 1 97.69 67 CYS B O 1
ATOM 2495 N N . ASN B 1 68 ? 16.672 -0.379 -4.434 1 96.75 68 ASN B N 1
ATOM 2496 C CA . ASN B 1 68 ? 17.281 -1.66 -4.77 1 96.75 68 ASN B CA 1
ATOM 2497 C C . ASN B 1 68 ? 18.562 -1.476 -5.586 1 96.75 68 ASN B C 1
ATOM 2499 O O . ASN B 1 68 ? 19.578 -2.107 -5.305 1 96.75 68 ASN B O 1
ATOM 2503 N N . THR B 1 69 ? 18.5 -0.604 -6.586 1 95.75 69 THR B N 1
ATOM 2504 C CA . THR B 1 69 ? 19.672 -0.372 -7.441 1 95.75 69 THR B CA 1
ATOM 2505 C C . THR B 1 69 ? 20.859 0.112 -6.617 1 95.75 69 THR B C 1
ATOM 2507 O O . THR B 1 69 ? 21.953 -0.45 -6.703 1 95.75 69 THR B O 1
ATOM 2510 N N . ALA B 1 70 ? 20.625 1.109 -5.781 1 96.94 70 ALA B N 1
ATOM 2511 C CA . ALA B 1 70 ? 21.703 1.625 -4.934 1 96.94 70 ALA B CA 1
ATOM 2512 C C . ALA B 1 70 ? 22.188 0.556 -3.965 1 96.94 70 ALA B C 1
ATOM 2514 O O . ALA B 1 70 ? 23.406 0.337 -3.838 1 96.94 70 ALA B O 1
ATOM 2515 N N . SER B 1 71 ? 21.266 -0.14 -3.312 1 97 71 SER B N 1
ATOM 2516 C CA . SER B 1 71 ? 21.625 -1.121 -2.293 1 97 71 SER B CA 1
ATOM 2517 C C . SER B 1 71 ? 22.484 -2.236 -2.875 1 97 71 SER B C 1
ATOM 2519 O O . SER B 1 71 ? 23.547 -2.551 -2.34 1 97 71 SER B O 1
ATOM 2521 N N . THR B 1 72 ? 22.047 -2.832 -3.951 1 94.44 72 THR B N 1
ATOM 2522 C CA . THR B 1 72 ? 22.75 -3.977 -4.52 1 94.44 72 THR B CA 1
ATOM 2523 C C . THR B 1 72 ? 24.109 -3.555 -5.082 1 94.44 72 THR B C 1
ATOM 2525 O O . THR B 1 72 ? 25.031 -4.367 -5.164 1 94.44 72 THR B O 1
ATOM 2528 N N . LEU B 1 73 ? 24.281 -2.303 -5.395 1 94.94 73 LEU B N 1
ATOM 2529 C CA . LEU B 1 73 ? 25.5 -1.812 -6.031 1 94.94 73 LEU B CA 1
ATOM 2530 C C . LEU B 1 73 ? 26.5 -1.346 -4.984 1 94.94 73 LEU B C 1
ATOM 2532 O O . LEU B 1 73 ? 27.703 -1.617 -5.102 1 94.94 73 LEU B O 1
ATOM 2536 N N . VAL B 1 74 ? 26 -0.636 -3.883 1 95.81 74 VAL B N 1
ATOM 2537 C CA . VAL B 1 74 ? 27 0.137 -3.16 1 95.81 74 VAL B CA 1
ATOM 2538 C C . VAL B 1 74 ? 26.922 -0.187 -1.67 1 95.81 74 VAL B C 1
ATOM 2540 O O . VAL B 1 74 ? 27.703 0.346 -0.875 1 95.81 74 VAL B O 1
ATOM 2543 N N . ILE B 1 75 ? 26.031 -1.062 -1.197 1 95.94 75 ILE B N 1
ATOM 2544 C CA . ILE B 1 75 ? 25.844 -1.228 0.24 1 95.94 75 ILE B CA 1
ATOM 2545 C C . ILE B 1 75 ? 27.156 -1.686 0.884 1 95.94 75 ILE B C 1
ATOM 2547 O O . ILE B 1 75 ? 27.531 -1.203 1.955 1 95.94 75 ILE B O 1
ATOM 2551 N N . ASP B 1 76 ? 27.875 -2.592 0.295 1 95.38 76 ASP B N 1
ATOM 2552 C CA . ASP B 1 76 ? 29.156 -3.061 0.834 1 95.38 76 ASP B CA 1
ATOM 2553 C C . ASP B 1 76 ? 30.188 -1.946 0.822 1 95.38 76 ASP B C 1
ATOM 2555 O O . ASP B 1 76 ? 30.922 -1.764 1.797 1 95.38 76 ASP B O 1
ATOM 2559 N N . ALA B 1 77 ? 30.281 -1.223 -0.269 1 97.5 77 ALA B N 1
ATOM 2560 C CA . ALA B 1 77 ? 31.203 -0.104 -0.372 1 97.5 77 ALA B CA 1
ATOM 2561 C C . ALA B 1 77 ? 30.906 0.966 0.671 1 97.5 77 ALA B C 1
ATOM 2563 O O . ALA B 1 77 ? 31.812 1.575 1.233 1 97.5 77 ALA B O 1
ATOM 2564 N N . LEU B 1 78 ? 29.625 1.231 0.911 1 98.25 78 LEU B N 1
ATOM 2565 C CA . LEU B 1 78 ? 29.219 2.191 1.934 1 98.25 78 LEU B CA 1
ATOM 2566 C C . LEU B 1 78 ? 29.719 1.759 3.309 1 98.25 78 LEU B C 1
ATOM 2568 O O . LEU B 1 78 ? 30.312 2.559 4.043 1 98.25 78 LEU B O 1
ATOM 2572 N N . ARG B 1 79 ? 29.516 0.506 3.635 1 97.56 79 ARG B N 1
ATOM 2573 C CA . ARG B 1 79 ? 29.922 -0.021 4.934 1 97.56 79 ARG B CA 1
ATOM 2574 C C . ARG B 1 79 ? 31.438 0.027 5.094 1 97.56 79 ARG B C 1
ATOM 2576 O O . ARG B 1 79 ? 31.938 0.258 6.191 1 97.56 79 ARG B O 1
ATOM 2583 N N . GLU B 1 80 ? 32.125 -0.164 4.023 1 98.06 80 GLU B N 1
ATOM 2584 C CA . GLU B 1 80 ? 33.562 -0.087 4.035 1 98.06 80 GLU B CA 1
ATOM 2585 C C . GLU B 1 80 ? 34.062 1.354 4.191 1 98.06 80 GLU B C 1
ATOM 2587 O O . GLU B 1 80 ? 35 1.622 4.926 1 98.06 80 GLU B O 1
ATOM 2592 N N . THR B 1 81 ? 33.469 2.264 3.52 1 98.19 81 THR B N 1
ATOM 2593 C CA . THR B 1 81 ? 33.875 3.664 3.498 1 98.19 81 THR B CA 1
ATOM 2594 C C . THR B 1 81 ? 33.5 4.355 4.809 1 98.19 81 THR B C 1
ATOM 2596 O O . THR B 1 81 ? 34.219 5.254 5.262 1 98.19 81 THR B O 1
ATOM 2599 N N . PHE B 1 82 ? 32.406 3.896 5.422 1 98.12 82 PHE B N 1
ATOM 2600 C CA . PHE B 1 82 ? 31.891 4.488 6.66 1 98.12 82 PHE B CA 1
ATOM 2601 C C . PHE B 1 82 ? 31.656 3.414 7.715 1 98.12 82 PHE B C 1
ATOM 2603 O O . PHE B 1 82 ? 30.531 3.213 8.164 1 98.12 82 PHE B O 1
ATOM 2610 N N . PRO B 1 83 ? 32.656 2.773 8.258 1 96.06 83 PRO B N 1
ATOM 2611 C CA . PRO B 1 83 ? 32.5 1.603 9.125 1 96.06 83 PRO B CA 1
ATOM 2612 C C . PRO B 1 83 ? 31.812 1.926 10.445 1 96.06 83 PRO B C 1
ATOM 2614 O O . PRO B 1 83 ? 31.25 1.034 11.086 1 96.06 83 PRO B O 1
ATOM 2617 N N . GLY B 1 84 ? 31.688 3.111 10.859 1 94.88 84 GLY B N 1
ATOM 2618 C CA . GLY B 1 84 ? 31.062 3.459 12.117 1 94.88 84 GLY B CA 1
ATOM 2619 C C . GLY B 1 84 ? 29.578 3.775 11.977 1 94.88 84 GLY B C 1
ATOM 2620 O O . GLY B 1 84 ? 28.891 4.031 12.969 1 94.88 84 GLY B O 1
ATOM 2621 N N . HIS B 1 85 ? 29.109 3.695 10.797 1 97.38 85 HIS B N 1
ATOM 2622 C CA . HIS B 1 85 ? 27.719 4.074 10.547 1 97.38 85 HIS B CA 1
ATOM 2623 C C . HIS B 1 85 ? 26.891 2.873 10.094 1 97.38 85 HIS B C 1
ATOM 2625 O O . HIS B 1 85 ? 27.281 2.16 9.172 1 97.38 85 HIS B O 1
ATOM 2631 N N . PRO B 1 86 ? 25.75 2.557 10.758 1 97.88 86 PRO B N 1
ATOM 2632 C CA . PRO B 1 86 ? 24.906 1.426 10.344 1 97.88 86 PRO B CA 1
ATOM 2633 C C . PRO B 1 86 ? 24.125 1.706 9.062 1 97.88 86 PRO B C 1
ATOM 2635 O O . PRO B 1 86 ? 23.547 2.781 8.914 1 97.88 86 PRO B O 1
ATOM 2638 N N . PHE B 1 87 ? 24.188 0.778 8.164 1 98.38 87 PHE B N 1
ATOM 2639 C CA . PHE B 1 87 ? 23.438 0.835 6.91 1 98.38 87 PHE B CA 1
ATOM 2640 C C . PHE B 1 87 ? 22.484 -0.342 6.797 1 98.38 87 PHE B C 1
ATOM 2642 O O . PHE B 1 87 ? 22.828 -1.468 7.164 1 98.38 87 PHE B O 1
ATOM 2649 N N . VAL B 1 88 ? 21.266 -0.108 6.367 1 98.12 88 VAL B N 1
ATOM 2650 C CA . VAL B 1 88 ? 20.312 -1.141 5.977 1 98.12 88 VAL B CA 1
ATOM 2651 C C . VAL B 1 88 ? 20.016 -1.037 4.48 1 98.12 88 VAL B C 1
ATOM 2653 O O . VAL B 1 88 ? 19.656 0.032 3.986 1 98.12 88 VAL B O 1
ATOM 2656 N N . GLY B 1 89 ? 20.219 -2.068 3.766 1 97.31 89 GLY B N 1
ATOM 2657 C CA . GLY B 1 89 ? 19.953 -2.096 2.336 1 97.31 89 GLY B CA 1
ATOM 2658 C C . GLY B 1 89 ? 18.609 -2.723 1.989 1 97.31 89 GLY B C 1
ATOM 2659 O O . GLY B 1 89 ? 17.953 -3.314 2.848 1 97.31 89 GLY B O 1
ATOM 2660 N N . THR B 1 90 ? 18.203 -2.461 0.81 1 96.62 90 THR B N 1
ATOM 2661 C CA . THR B 1 90 ? 17.031 -3.078 0.199 1 96.62 90 THR B CA 1
ATOM 2662 C C . THR B 1 90 ? 17.438 -4.09 -0.865 1 96.62 90 THR B C 1
ATOM 2664 O O . THR B 1 90 ? 18.188 -3.76 -1.783 1 96.62 90 THR B O 1
ATOM 2667 N N . VAL B 1 91 ? 16.953 -5.297 -0.743 1 93.62 91 VAL B N 1
ATOM 2668 C CA . VAL B 1 91 ? 17.266 -6.32 -1.735 1 93.62 91 VAL B CA 1
ATOM 2669 C C . VAL B 1 91 ? 15.992 -7.043 -2.158 1 93.62 91 VAL B C 1
ATOM 2671 O O . VAL B 1 91 ? 14.992 -7.016 -1.439 1 93.62 91 VAL B O 1
ATOM 2674 N N . PRO B 1 92 ? 16.016 -7.625 -3.359 1 96.81 92 PRO B N 1
ATOM 2675 C CA . PRO B 1 92 ? 14.828 -8.359 -3.811 1 96.81 92 PRO B CA 1
ATOM 2676 C C . PRO B 1 92 ? 14.383 -9.43 -2.816 1 96.81 92 PRO B C 1
ATOM 2678 O O . PRO B 1 92 ? 15.219 -10.18 -2.295 1 96.81 92 PRO B O 1
ATOM 2681 N N . ALA B 1 93 ? 13.078 -9.484 -2.549 1 97.25 93 ALA B N 1
ATOM 2682 C CA . ALA B 1 93 ? 12.508 -10.43 -1.587 1 97.25 93 ALA B CA 1
ATOM 2683 C C . ALA B 1 93 ? 12.445 -11.836 -2.168 1 97.25 93 ALA B C 1
ATOM 2685 O O . ALA B 1 93 ? 11.383 -12.461 -2.193 1 97.25 93 ALA B O 1
ATOM 2686 N N . ILE B 1 94 ? 13.57 -12.336 -2.52 1 97.81 94 ILE B N 1
ATOM 2687 C CA . ILE B 1 94 ? 13.664 -13.633 -3.191 1 97.81 94 ILE B CA 1
ATOM 2688 C C . ILE B 1 94 ? 13.438 -14.758 -2.184 1 97.81 94 ILE B C 1
ATOM 2690 O O . ILE B 1 94 ? 12.711 -15.711 -2.469 1 97.81 94 ILE B O 1
ATOM 2694 N N . LYS B 1 95 ? 13.992 -14.633 -1.011 1 96.75 95 LYS B N 1
ATOM 2695 C CA . LYS B 1 95 ? 13.859 -15.68 -0.006 1 96.75 95 LYS B CA 1
ATOM 2696 C C . LYS B 1 95 ? 12.391 -15.922 0.341 1 96.75 95 LYS B C 1
ATOM 2698 O O . LYS B 1 95 ? 11.891 -17.031 0.197 1 96.75 95 LYS B O 1
ATOM 2703 N N . PRO B 1 96 ? 11.672 -14.867 0.765 1 96.69 96 PRO B N 1
ATOM 2704 C CA . PRO B 1 96 ? 10.266 -15.125 1.068 1 96.69 96 PRO B CA 1
ATOM 2705 C C . PRO B 1 96 ? 9.484 -15.641 -0.14 1 96.69 96 PRO B C 1
ATOM 2707 O O . PRO B 1 96 ? 8.578 -16.469 0.012 1 96.69 96 PRO B O 1
ATOM 2710 N N . ALA B 1 97 ? 9.758 -15.18 -1.34 1 98.06 97 ALA B N 1
ATOM 2711 C CA . ALA B 1 97 ? 9.07 -15.656 -2.535 1 98.06 97 ALA B CA 1
ATOM 2712 C C . ALA B 1 97 ? 9.289 -17.156 -2.73 1 98.06 97 ALA B C 1
ATOM 2714 O O . ALA B 1 97 ? 8.344 -17.906 -3.004 1 98.06 97 ALA B O 1
ATOM 2715 N N . ALA B 1 98 ? 10.547 -17.578 -2.568 1 97.94 98 ALA B N 1
ATOM 2716 C CA . ALA B 1 98 ? 10.906 -18.984 -2.732 1 97.94 98 ALA B CA 1
ATOM 2717 C C . ALA B 1 98 ? 10.219 -19.844 -1.683 1 97.94 98 ALA B C 1
ATOM 2719 O O . ALA B 1 98 ? 9.828 -20.984 -1.968 1 97.94 98 ALA B O 1
ATOM 2720 N N . GLU B 1 99 ? 10.047 -19.297 -0.488 1 96.88 99 GLU B N 1
ATOM 2721 C CA . GLU B 1 99 ? 9.438 -20.031 0.618 1 96.88 99 GLU B CA 1
ATOM 2722 C C . GLU B 1 99 ? 7.926 -20.156 0.429 1 96.88 99 GLU B C 1
ATOM 2724 O O . GLU B 1 99 ? 7.312 -21.125 0.901 1 96.88 99 GLU B O 1
ATOM 2729 N N . ARG B 1 100 ? 7.371 -19.297 -0.345 1 97 100 ARG B N 1
ATOM 2730 C CA . ARG B 1 100 ? 5.914 -19.188 -0.336 1 97 100 ARG B CA 1
ATOM 2731 C C . ARG B 1 100 ? 5.32 -19.703 -1.644 1 97 100 ARG B C 1
ATOM 2733 O O . ARG B 1 100 ? 4.137 -20.047 -1.7 1 97 100 ARG B O 1
ATOM 2740 N N . THR B 1 101 ? 6.117 -19.734 -2.703 1 98 101 THR B N 1
ATOM 2741 C CA . THR B 1 101 ? 5.605 -20.156 -4.004 1 98 101 THR B CA 1
ATOM 2742 C C . THR B 1 101 ? 5.09 -21.594 -3.939 1 98 101 THR B C 1
ATOM 2744 O O . THR B 1 101 ? 5.652 -22.438 -3.236 1 98 101 THR B O 1
ATOM 2747 N N . ARG B 1 102 ? 4.02 -21.828 -4.637 1 95.69 102 ARG B N 1
ATOM 2748 C CA . ARG B 1 102 ? 3.463 -23.172 -4.766 1 95.69 102 ARG B CA 1
ATOM 2749 C C . ARG B 1 102 ? 3.801 -23.781 -6.125 1 95.69 102 ARG B C 1
ATOM 2751 O O . ARG B 1 102 ? 4.078 -24.984 -6.227 1 95.69 102 ARG B O 1
ATOM 2758 N N . SER B 1 103 ? 3.826 -22.953 -7.121 1 96.5 103 SER B N 1
ATOM 2759 C CA . SER B 1 103 ? 4.078 -23.422 -8.477 1 96.5 103 SER B CA 1
ATOM 2760 C C . SER B 1 103 ? 5.57 -23.625 -8.727 1 96.5 103 SER B C 1
ATOM 2762 O O . SER B 1 103 ? 5.965 -24.328 -9.656 1 96.5 103 SER B O 1
ATOM 2764 N N . GLY B 1 104 ? 6.414 -22.922 -7.922 1 97.5 104 GLY B N 1
ATOM 2765 C CA . GLY B 1 104 ? 7.848 -22.938 -8.156 1 97.5 104 GLY B CA 1
ATOM 2766 C C . GLY B 1 104 ? 8.281 -21.953 -9.227 1 97.5 104 GLY B C 1
ATOM 2767 O O . GLY B 1 104 ? 9.469 -21.859 -9.555 1 97.5 104 GLY B O 1
ATOM 2768 N N . LEU B 1 105 ? 7.316 -21.234 -9.812 1 98.5 105 LEU B N 1
ATOM 2769 C CA . LEU B 1 105 ? 7.609 -20.219 -10.812 1 98.5 105 LEU B CA 1
ATOM 2770 C C . LEU B 1 105 ? 7.477 -18.828 -10.219 1 98.5 105 LEU B C 1
ATOM 2772 O O . LEU B 1 105 ? 6.363 -18.359 -9.961 1 98.5 105 LEU B O 1
ATOM 2776 N N . VAL B 1 106 ? 8.664 -18.141 -10.023 1 98.56 106 VAL B N 1
ATOM 2777 C CA . VAL B 1 106 ? 8.742 -16.828 -9.398 1 98.56 106 VAL B CA 1
ATOM 2778 C C . VAL B 1 106 ? 9.414 -15.844 -10.352 1 98.56 106 VAL B C 1
ATOM 2780 O O . VAL B 1 106 ? 10.398 -16.188 -11.016 1 98.56 106 VAL B O 1
ATOM 2783 N N . SER B 1 107 ? 8.867 -14.664 -10.453 1 98.81 107 SER B N 1
ATOM 2784 C CA . SER B 1 107 ? 9.531 -13.602 -11.211 1 98.81 107 SER B CA 1
ATOM 2785 C C . SER B 1 107 ? 10.016 -12.484 -10.289 1 98.81 107 SER B C 1
ATOM 2787 O O . SER B 1 107 ? 9.344 -12.156 -9.305 1 98.81 107 SER B O 1
ATOM 2789 N N . VAL B 1 108 ? 11.164 -11.992 -10.594 1 98.69 108 VAL B N 1
ATOM 2790 C CA . VAL B 1 108 ? 11.703 -10.812 -9.938 1 98.69 108 VAL B CA 1
ATOM 2791 C C . VAL B 1 108 ? 11.68 -9.625 -10.906 1 98.69 108 VAL B C 1
ATOM 2793 O O . VAL B 1 108 ? 12.445 -9.594 -11.875 1 98.69 108 VAL B O 1
ATOM 2796 N N . LEU B 1 109 ? 10.734 -8.734 -10.695 1 98.75 109 LEU B N 1
ATOM 2797 C CA . LEU B 1 109 ? 10.609 -7.508 -11.484 1 98.75 109 LEU B CA 1
ATOM 2798 C C . LEU B 1 109 ? 11.469 -6.391 -10.891 1 98.75 109 LEU B C 1
ATOM 2800 O O . LEU B 1 109 ? 11.242 -5.969 -9.758 1 98.75 109 LEU B O 1
ATOM 2804 N N . ALA B 1 110 ? 12.461 -5.941 -11.648 1 97.94 110 ALA B N 1
ATOM 2805 C CA . ALA B 1 110 ? 13.453 -5.012 -11.109 1 97.94 110 ALA B CA 1
ATOM 2806 C C . ALA B 1 110 ? 13.953 -4.059 -12.195 1 97.94 110 ALA B C 1
ATOM 2808 O O . ALA B 1 110 ? 13.445 -4.07 -13.32 1 97.94 110 ALA B O 1
ATOM 2809 N N . THR B 1 111 ? 14.781 -3.102 -11.828 1 96.06 111 THR B N 1
ATOM 2810 C CA . THR B 1 111 ? 15.5 -2.303 -12.812 1 96.06 111 THR B CA 1
ATOM 2811 C C . THR B 1 111 ? 16.562 -3.141 -13.523 1 96.06 111 THR B C 1
ATOM 2813 O O . THR B 1 111 ? 17.016 -4.16 -13 1 96.06 111 THR B O 1
ATOM 2816 N N . PRO B 1 112 ? 16.938 -2.699 -14.742 1 94.38 112 PRO B N 1
ATOM 2817 C CA . PRO B 1 112 ? 18 -3.438 -15.438 1 94.38 112 PRO B CA 1
ATOM 2818 C C . PRO B 1 112 ? 19.281 -3.539 -14.617 1 94.38 112 PRO B C 1
ATOM 2820 O O . PRO B 1 112 ? 19.938 -4.59 -14.602 1 94.38 112 PRO B O 1
ATOM 2823 N N . GLY B 1 113 ? 19.594 -2.537 -13.883 1 91.5 113 GLY B N 1
ATOM 2824 C CA . GLY B 1 113 ? 20.781 -2.568 -13.031 1 91.5 113 GLY B CA 1
ATOM 2825 C C . GLY B 1 113 ? 20.703 -3.629 -11.953 1 91.5 113 GLY B C 1
ATOM 2826 O O . GLY B 1 113 ? 21.656 -4.375 -11.742 1 91.5 113 GLY B O 1
ATOM 2827 N N . THR B 1 114 ? 19.578 -3.779 -11.266 1 93.25 114 THR B N 1
ATOM 2828 C CA . THR B 1 114 ? 19.391 -4.734 -10.188 1 93.25 114 THR B CA 1
ATOM 2829 C C . THR B 1 114 ? 19.453 -6.168 -10.703 1 93.25 114 THR B C 1
ATOM 2831 O O . THR B 1 114 ? 20.062 -7.035 -10.07 1 93.25 114 THR B O 1
ATOM 2834 N N . VAL B 1 115 ? 18.859 -6.395 -11.875 1 94.25 115 VAL B N 1
ATOM 2835 C CA . VAL B 1 115 ? 18.812 -7.727 -12.469 1 94.25 115 VAL B CA 1
ATOM 2836 C C . VAL B 1 115 ? 20.234 -8.18 -12.82 1 94.25 115 VAL B C 1
ATOM 2838 O O . VAL B 1 115 ? 20.547 -9.367 -12.719 1 94.25 115 VAL B O 1
ATOM 2841 N N . LYS B 1 116 ? 21.062 -7.277 -13.18 1 92.06 116 LYS B N 1
ATOM 2842 C CA . LYS B 1 116 ? 22.406 -7.598 -13.672 1 92.06 116 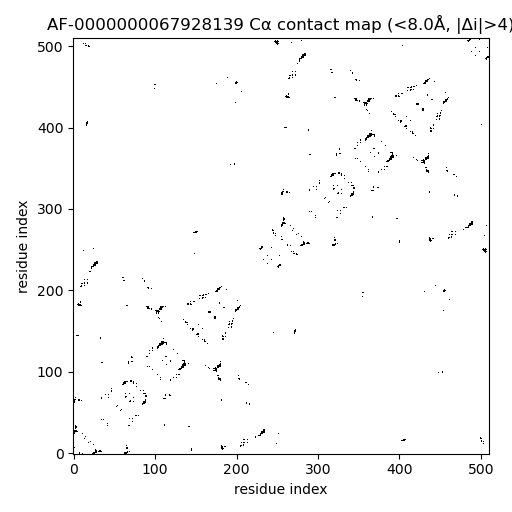LYS B CA 1
ATOM 2843 C C . LYS B 1 116 ? 23.391 -7.789 -12.508 1 92.06 116 LYS B C 1
ATOM 2845 O O . LYS B 1 116 ? 24.484 -8.32 -12.695 1 92.06 116 LYS B O 1
ATOM 2850 N N . ARG B 1 117 ? 22.984 -7.465 -11.375 1 91.62 117 ARG B N 1
ATOM 2851 C CA . ARG B 1 117 ? 23.891 -7.469 -10.227 1 91.62 117 ARG B CA 1
ATOM 2852 C C . ARG B 1 117 ? 24.203 -8.898 -9.781 1 91.62 117 ARG B C 1
ATOM 2854 O O . ARG B 1 117 ? 23.312 -9.758 -9.781 1 91.62 117 ARG B O 1
ATOM 2861 N N . GLN B 1 118 ? 25.516 -9.094 -9.492 1 91.38 118 GLN B N 1
ATOM 2862 C CA . GLN B 1 118 ? 25.922 -10.367 -8.906 1 91.38 118 GLN B CA 1
ATOM 2863 C C . GLN B 1 118 ? 25.188 -10.641 -7.602 1 91.38 118 GLN B C 1
ATOM 2865 O O . GLN B 1 118 ? 24.859 -11.789 -7.293 1 91.38 118 GLN B O 1
ATOM 2870 N N . TYR B 1 119 ? 24.859 -9.609 -6.895 1 91.31 119 TYR B N 1
ATOM 2871 C CA . TYR B 1 119 ? 24.125 -9.711 -5.637 1 91.31 119 TYR B CA 1
ATOM 2872 C C . TYR B 1 119 ? 22.812 -10.453 -5.832 1 91.31 119 TYR B C 1
ATOM 2874 O O . TYR B 1 119 ? 22.469 -11.328 -5.031 1 91.31 119 TYR B O 1
ATOM 2882 N N . THR B 1 120 ? 22.062 -10.125 -6.855 1 94.19 120 THR B N 1
ATOM 2883 C CA . THR B 1 120 ? 20.781 -10.766 -7.156 1 94.19 120 THR B CA 1
ATOM 2884 C C . THR B 1 120 ? 20.969 -12.25 -7.457 1 94.19 120 THR B C 1
ATOM 2886 O O . THR B 1 120 ? 20.25 -13.094 -6.93 1 94.19 120 THR B O 1
ATOM 2889 N N . ARG B 1 121 ? 21.984 -12.547 -8.188 1 94.94 121 ARG B N 1
ATOM 2890 C CA . ARG B 1 121 ? 22.281 -13.938 -8.523 1 94.94 121 ARG B CA 1
ATOM 2891 C C . ARG B 1 121 ? 22.656 -14.727 -7.277 1 94.94 121 ARG B C 1
ATOM 2893 O O . ARG B 1 121 ? 22.266 -15.891 -7.137 1 94.94 121 ARG B O 1
ATOM 2900 N N . ASP B 1 122 ? 23.406 -14.117 -6.434 1 95.62 122 ASP B N 1
ATOM 2901 C CA . ASP B 1 122 ? 23.797 -14.766 -5.188 1 95.62 122 ASP B CA 1
ATOM 2902 C C . ASP B 1 122 ? 22.578 -15.094 -4.328 1 95.62 122 ASP B C 1
ATOM 2904 O O . ASP B 1 122 ? 22.5 -16.156 -3.721 1 95.62 122 ASP B O 1
ATOM 2908 N N . LEU B 1 123 ? 21.625 -14.203 -4.266 1 95.25 123 LEU B N 1
ATOM 2909 C CA . LEU B 1 123 ? 20.406 -14.43 -3.508 1 95.25 123 LEU B CA 1
ATOM 2910 C C . LEU B 1 123 ? 19.625 -15.617 -4.066 1 95.25 123 LEU B C 1
ATOM 2912 O O . LEU B 1 123 ? 19.125 -16.453 -3.305 1 95.25 123 LEU B O 1
ATOM 2916 N N . ILE B 1 124 ? 19.531 -15.656 -5.387 1 97.06 124 ILE B N 1
ATOM 2917 C CA . ILE B 1 124 ? 18.812 -16.75 -6.035 1 97.06 124 ILE B CA 1
ATOM 2918 C C . ILE B 1 124 ? 19.5 -18.078 -5.711 1 97.06 124 ILE B C 1
ATOM 2920 O O . ILE B 1 124 ? 18.828 -19.047 -5.328 1 97.06 124 ILE B O 1
ATOM 2924 N N . SER B 1 125 ? 20.844 -18.094 -5.82 1 97 125 SER B N 1
ATOM 2925 C CA . SER B 1 125 ? 21.609 -19.312 -5.559 1 97 125 SER B CA 1
ATOM 2926 C C . SER B 1 125 ? 21.469 -19.75 -4.109 1 97 125 SER B C 1
ATOM 2928 O O . SER B 1 125 ? 21.422 -20.953 -3.826 1 97 125 SER B O 1
ATOM 2930 N N . LYS B 1 126 ? 21.344 -18.859 -3.316 1 97.19 126 LYS B N 1
ATOM 2931 C CA . LYS B 1 126 ? 21.297 -19.172 -1.888 1 97.19 126 LYS B CA 1
ATOM 2932 C C . LYS B 1 126 ? 19.906 -19.625 -1.459 1 97.19 126 LYS B C 1
ATOM 2934 O O . LYS B 1 126 ? 19.766 -20.531 -0.643 1 97.19 126 LYS B O 1
ATOM 2939 N N . TRP B 1 127 ? 18.844 -19 -1.971 1 97.12 127 TRP B N 1
ATOM 2940 C CA . TRP B 1 127 ? 17.547 -19.156 -1.337 1 97.12 127 TRP B CA 1
ATOM 2941 C C . TRP B 1 127 ? 16.562 -19.828 -2.285 1 97.12 127 TRP B C 1
ATOM 2943 O O . TRP B 1 127 ? 15.508 -20.328 -1.856 1 97.12 127 TRP B O 1
ATOM 2953 N N . ALA B 1 128 ? 16.797 -19.828 -3.592 1 97.5 128 ALA B N 1
ATOM 2954 C CA . ALA B 1 128 ? 15.742 -20.188 -4.535 1 97.5 128 ALA B CA 1
ATOM 2955 C C . ALA B 1 128 ? 16.219 -21.266 -5.496 1 97.5 128 ALA B C 1
ATOM 2957 O O . ALA B 1 128 ? 15.891 -21.25 -6.684 1 97.5 128 ALA B O 1
ATOM 2958 N N . GLN B 1 129 ? 16.969 -22.156 -5.008 1 95 129 GLN B N 1
ATOM 2959 C CA . GLN B 1 129 ? 17.562 -23.188 -5.844 1 95 129 GLN B CA 1
ATOM 2960 C C . GLN B 1 129 ? 16.484 -24.156 -6.359 1 95 129 GLN B C 1
ATOM 2962 O O . GLN B 1 129 ? 16.656 -24.766 -7.414 1 95 129 GLN B O 1
ATOM 2967 N N . LYS B 1 130 ? 15.383 -24.266 -5.676 1 94.44 130 LYS B N 1
ATOM 2968 C CA . LYS B 1 130 ? 14.352 -25.234 -6.035 1 94.44 130 LYS B CA 1
ATOM 2969 C C . LYS B 1 130 ? 13.258 -24.578 -6.879 1 94.44 130 LYS B C 1
ATOM 2971 O O . LYS B 1 130 ? 12.273 -25.219 -7.234 1 94.44 130 LYS B O 1
ATOM 2976 N N . CYS B 1 131 ? 13.375 -23.344 -7.121 1 95.31 131 CYS B N 1
ATOM 2977 C CA . CYS B 1 131 ? 12.414 -22.578 -7.898 1 95.31 131 CYS B CA 1
ATOM 2978 C C . CYS B 1 131 ? 13.023 -22.109 -9.211 1 95.31 131 CYS B C 1
ATOM 2980 O O . CYS B 1 131 ? 14.242 -22.047 -9.352 1 95.31 131 CYS B O 1
ATOM 2982 N N . HIS B 1 132 ? 12.219 -21.984 -10.18 1 97.19 132 HIS B N 1
ATOM 2983 C CA . HIS B 1 132 ? 12.609 -21.219 -11.367 1 97.19 132 HIS B CA 1
ATOM 2984 C C . HIS B 1 132 ? 12.375 -19.734 -11.156 1 97.19 132 HIS B C 1
ATOM 2986 O O . HIS B 1 132 ? 11.234 -19.281 -11.055 1 97.19 132 HIS B O 1
ATOM 2992 N N . VAL B 1 133 ? 13.469 -18.984 -11.109 1 98.06 133 VAL B N 1
ATOM 2993 C CA . VAL B 1 133 ? 13.391 -17.547 -10.906 1 98.06 133 VAL B CA 1
ATOM 2994 C C . VAL B 1 133 ? 13.656 -16.828 -12.227 1 98.06 133 VAL B C 1
ATOM 2996 O O . VAL B 1 133 ? 14.758 -16.906 -12.773 1 98.06 133 VAL B O 1
ATOM 2999 N N . ARG B 1 134 ? 12.664 -16.188 -12.75 1 98 134 ARG B N 1
ATOM 3000 C CA . ARG B 1 134 ? 12.82 -15.352 -13.93 1 98 134 ARG B CA 1
ATOM 3001 C C . ARG B 1 134 ? 13.164 -13.922 -13.547 1 98 134 ARG B C 1
ATOM 3003 O O . ARG B 1 134 ? 12.43 -13.281 -12.797 1 98 134 ARG B O 1
ATOM 3010 N N . LEU B 1 135 ? 14.266 -13.438 -14.023 1 98.19 135 LEU B N 1
ATOM 3011 C CA . LEU B 1 135 ? 14.664 -12.047 -13.82 1 98.19 135 LEU B CA 1
ATOM 3012 C C . LEU B 1 135 ? 14.133 -11.156 -14.938 1 98.19 135 LEU B C 1
ATOM 3014 O O . LEU B 1 135 ? 14.422 -11.383 -16.109 1 98.19 135 LEU B O 1
ATOM 3018 N N . VAL B 1 136 ? 13.328 -10.172 -14.555 1 98.56 136 VAL B N 1
ATOM 3019 C CA . VAL B 1 136 ? 12.711 -9.266 -15.523 1 98.56 136 VAL B CA 1
ATOM 3020 C C . VAL B 1 136 ? 13.18 -7.836 -15.258 1 98.56 136 VAL B C 1
ATOM 3022 O O . VAL B 1 136 ? 12.789 -7.219 -14.266 1 98.56 136 VAL B O 1
ATOM 3025 N N . GLY B 1 137 ? 14.031 -7.332 -16.188 1 97.25 137 GLY B N 1
ATOM 3026 C CA . GLY B 1 137 ? 14.492 -5.953 -16.094 1 97.25 137 GLY B CA 1
ATOM 3027 C C . GLY B 1 137 ? 13.578 -4.98 -16.828 1 97.25 137 GLY B C 1
ATOM 3028 O O . GLY B 1 137 ? 13.398 -5.082 -18.031 1 97.25 137 GLY B O 1
ATOM 3029 N N . SER B 1 138 ? 12.992 -4.109 -16.016 1 97.12 138 SER B N 1
ATOM 3030 C CA . SER B 1 138 ? 12.125 -3.113 -16.641 1 97.12 138 SER B CA 1
ATOM 3031 C C . SER B 1 138 ? 12.836 -1.771 -16.781 1 97.12 138 SER B C 1
ATOM 3033 O O . SER B 1 138 ? 13.352 -1.228 -15.805 1 97.12 138 SER B O 1
ATOM 3035 N N . ASP B 1 139 ? 12.727 -1.18 -17.953 1 93.88 139 ASP B N 1
ATOM 3036 C CA . ASP B 1 139 ? 13.375 0.098 -18.234 1 93.88 139 ASP B CA 1
ATOM 3037 C C . ASP B 1 139 ? 12.461 1.268 -17.859 1 93.88 139 ASP B C 1
ATOM 3039 O O . ASP B 1 139 ? 12.938 2.355 -17.531 1 93.88 139 ASP B O 1
ATOM 3043 N N . ARG B 1 140 ? 11.242 1.044 -17.891 1 96.38 140 ARG B N 1
ATOM 3044 C CA . ARG B 1 140 ? 10.352 2.201 -17.906 1 96.38 140 ARG B CA 1
ATOM 3045 C C . ARG B 1 140 ? 9.508 2.262 -16.641 1 96.38 140 ARG B C 1
ATOM 3047 O O . ARG B 1 140 ? 8.945 3.309 -16.297 1 96.38 140 ARG B O 1
ATOM 3054 N N . LEU B 1 141 ? 9.375 1.231 -15.867 1 97.75 141 LEU B N 1
ATOM 3055 C CA . LEU B 1 141 ? 8.352 1.122 -14.828 1 97.75 141 LEU B CA 1
ATOM 3056 C C . LEU B 1 141 ? 8.617 2.107 -13.695 1 97.75 141 LEU B C 1
ATOM 3058 O O . LEU B 1 141 ? 7.688 2.715 -13.164 1 97.75 141 LEU B O 1
ATOM 3062 N N . ALA B 1 142 ? 9.867 2.281 -13.312 1 97 142 ALA B N 1
ATOM 3063 C CA . ALA B 1 142 ? 10.188 3.258 -12.273 1 97 142 ALA B CA 1
ATOM 3064 C C . ALA B 1 142 ? 9.781 4.664 -12.703 1 97 142 ALA B C 1
ATOM 3066 O O . ALA B 1 142 ? 9.188 5.41 -11.922 1 97 142 ALA B O 1
ATOM 3067 N N . GLY B 1 143 ? 10.117 4.98 -13.977 1 96.62 143 GLY B N 1
ATOM 3068 C CA . GLY B 1 143 ? 9.711 6.27 -14.508 1 96.62 143 GLY B CA 1
ATOM 3069 C C . GLY B 1 143 ? 8.203 6.445 -14.555 1 96.62 143 GLY B C 1
ATOM 3070 O O . GLY B 1 143 ? 7.688 7.512 -14.211 1 96.62 143 GLY B O 1
ATOM 3071 N N . LEU B 1 144 ? 7.473 5.43 -14.945 1 97.94 144 LEU B N 1
ATOM 3072 C CA . LEU B 1 144 ? 6.016 5.457 -14.969 1 97.94 144 LEU B CA 1
ATOM 3073 C C . LEU B 1 144 ? 5.453 5.691 -13.57 1 97.94 144 LEU B C 1
ATOM 3075 O O . LEU B 1 144 ? 4.473 6.418 -13.406 1 97.94 144 LEU B O 1
ATOM 3079 N N . ALA B 1 145 ? 6.094 5.059 -12.555 1 97.44 145 ALA B N 1
ATOM 3080 C CA . ALA B 1 145 ? 5.664 5.262 -11.172 1 97.44 145 ALA B CA 1
ATOM 3081 C C . ALA B 1 145 ? 5.848 6.715 -10.742 1 97.44 145 ALA B C 1
ATOM 3083 O O . ALA B 1 145 ? 4.992 7.277 -10.062 1 97.44 145 ALA B O 1
ATOM 3084 N N . GLU B 1 146 ? 7.004 7.352 -11.133 1 95.88 146 GLU B N 1
ATOM 3085 C CA . GLU B 1 146 ? 7.242 8.758 -10.836 1 95.88 146 GLU B CA 1
ATOM 3086 C C . GLU B 1 146 ? 6.152 9.641 -11.438 1 95.88 146 GLU B C 1
ATOM 3088 O O . GLU B 1 146 ? 5.625 10.531 -10.766 1 95.88 146 GLU B O 1
ATOM 3093 N N . ILE B 1 147 ? 5.816 9.344 -12.648 1 94.25 147 ILE B N 1
ATOM 3094 C CA . ILE B 1 147 ? 4.789 10.102 -13.352 1 94.25 147 ILE B CA 1
ATOM 3095 C C . ILE B 1 147 ? 3.445 9.93 -12.641 1 94.25 147 ILE B C 1
ATOM 3097 O O . ILE B 1 147 ? 2.758 10.914 -12.352 1 94.25 147 ILE B O 1
ATOM 3101 N N . TYR B 1 148 ? 3.113 8.734 -12.312 1 95.81 148 TYR B N 1
ATOM 3102 C CA . TYR B 1 148 ? 1.851 8.445 -11.648 1 95.81 148 TYR B CA 1
ATOM 3103 C C . TYR B 1 148 ? 1.74 9.203 -10.328 1 95.81 148 TYR B C 1
ATOM 3105 O O . TYR B 1 148 ? 0.718 9.844 -10.055 1 95.81 148 TYR B O 1
ATOM 3113 N N . MET B 1 149 ? 2.777 9.164 -9.508 1 94.19 149 MET B N 1
ATOM 3114 C CA . MET B 1 149 ? 2.754 9.75 -8.172 1 94.19 149 MET B CA 1
ATOM 3115 C C . MET B 1 149 ? 2.672 11.273 -8.234 1 94.19 149 MET B C 1
ATOM 3117 O O . MET B 1 149 ? 2.18 11.914 -7.309 1 94.19 149 MET B O 1
ATOM 3121 N N . ARG B 1 150 ? 3.082 11.828 -9.344 1 88.69 150 ARG B N 1
ATOM 3122 C CA . ARG B 1 150 ? 3.098 13.281 -9.453 1 88.69 150 ARG B CA 1
ATOM 3123 C C . ARG B 1 150 ? 1.894 13.789 -10.242 1 88.69 150 ARG B C 1
ATOM 3125 O O . ARG B 1 150 ? 1.426 14.906 -10.031 1 88.69 150 ARG B O 1
ATOM 3132 N N . GLN B 1 151 ? 1.359 12.898 -11.125 1 89.19 151 GLN B N 1
ATOM 3133 C CA . GLN B 1 151 ? 0.348 13.391 -12.055 1 89.19 151 GLN B CA 1
ATOM 3134 C C . GLN B 1 151 ? -0.963 12.625 -11.898 1 89.19 151 GLN B C 1
ATOM 3136 O O . GLN B 1 151 ? -1.986 13.016 -12.461 1 89.19 151 GLN B O 1
ATOM 3141 N N . GLY B 1 152 ? -0.959 11.5 -11.234 1 90.75 152 GLY B N 1
ATOM 3142 C CA . GLY B 1 152 ? -2.172 10.75 -10.938 1 90.75 152 GLY B CA 1
ATOM 3143 C C . GLY B 1 152 ? -2.645 9.898 -12.102 1 90.75 152 GLY B C 1
ATOM 3144 O O . GLY B 1 152 ? -3.75 9.352 -12.07 1 90.75 152 GLY B O 1
ATOM 3145 N N . PHE B 1 153 ? -1.835 9.883 -13.125 1 91.56 153 PHE B N 1
ATOM 3146 C CA . PHE B 1 153 ? -2.217 9.094 -14.289 1 91.56 153 PHE B CA 1
ATOM 3147 C C . PHE B 1 153 ? -1.021 8.32 -14.836 1 91.56 153 PHE B C 1
ATOM 3149 O O . PHE B 1 153 ? 0.12 8.773 -14.727 1 91.56 153 PHE B O 1
ATOM 3156 N N . VAL B 1 154 ? -1.31 7.109 -15.328 1 95.62 154 VAL B N 1
ATOM 3157 C CA . VAL B 1 154 ? -0.286 6.301 -15.984 1 95.62 154 VAL B CA 1
ATOM 3158 C C . VAL B 1 154 ? -0.906 5.516 -17.141 1 95.62 154 VAL B C 1
ATOM 3160 O O . VAL B 1 154 ? -2.064 5.098 -17.062 1 95.62 154 VAL B O 1
ATOM 3163 N N . ASP B 1 155 ? -0.109 5.367 -18.219 1 96.25 155 ASP B N 1
ATOM 3164 C CA . ASP B 1 155 ? -0.519 4.555 -19.375 1 96.25 155 ASP B CA 1
ATOM 3165 C C . ASP B 1 155 ? -0.536 3.07 -19 1 96.25 155 ASP B C 1
ATOM 3167 O O . ASP B 1 155 ? 0.519 2.453 -18.844 1 96.25 155 ASP B O 1
ATOM 3171 N N . GLU B 1 156 ? -1.73 2.492 -19 1 95.94 156 GLU B N 1
ATOM 3172 C CA . GLU B 1 156 ? -1.889 1.101 -18.594 1 95.94 156 GLU B CA 1
ATOM 3173 C C . GLU B 1 156 ? -1.212 0.154 -19.578 1 95.94 156 GLU B C 1
ATOM 3175 O O . GLU B 1 156 ? -0.7 -0.897 -19.188 1 95.94 156 GLU B O 1
ATOM 3180 N N . GLU B 1 157 ? -1.238 0.534 -20.828 1 98 157 GLU B N 1
ATOM 3181 C CA . GLU B 1 157 ? -0.583 -0.306 -21.828 1 98 157 GLU B CA 1
ATOM 3182 C C . GLU B 1 157 ? 0.93 -0.322 -21.625 1 98 157 GLU B C 1
ATOM 3184 O O . GLU B 1 157 ? 1.578 -1.351 -21.828 1 98 157 GLU B O 1
ATOM 3189 N N . ALA B 1 158 ? 1.496 0.798 -21.281 1 98.44 158 ALA B N 1
ATOM 3190 C CA . ALA B 1 158 ? 2.922 0.85 -20.969 1 98.44 158 ALA B CA 1
ATOM 3191 C C . ALA B 1 158 ? 3.254 -0.034 -19.766 1 98.44 158 ALA B C 1
ATOM 3193 O O . ALA B 1 158 ? 4.254 -0.756 -19.781 1 98.44 158 ALA B O 1
ATOM 3194 N N . VAL B 1 159 ? 2.396 -0.019 -18.766 1 98.5 159 VAL B N 1
ATOM 3195 C CA . VAL B 1 159 ? 2.576 -0.862 -17.594 1 98.5 159 VAL B CA 1
ATOM 3196 C C . VAL B 1 159 ? 2.482 -2.332 -17.984 1 98.5 159 VAL B C 1
ATOM 3198 O O . VAL B 1 159 ? 3.342 -3.139 -17.625 1 98.5 159 VAL B O 1
ATOM 3201 N N . ARG B 1 160 ? 1.479 -2.658 -18.766 1 98.56 160 ARG B N 1
ATOM 3202 C CA . ARG B 1 160 ? 1.268 -4.027 -19.234 1 98.56 160 ARG B CA 1
ATOM 3203 C C . ARG B 1 160 ? 2.506 -4.559 -19.938 1 98.56 160 ARG B C 1
ATOM 3205 O O . ARG B 1 160 ? 2.938 -5.688 -19.688 1 98.56 160 ARG B O 1
ATOM 3212 N N . ALA B 1 161 ? 3.025 -3.725 -20.797 1 98.62 161 ALA B N 1
ATOM 3213 C CA . ALA B 1 161 ? 4.191 -4.125 -21.578 1 98.62 161 ALA B CA 1
ATOM 3214 C C . ALA B 1 161 ? 5.383 -4.426 -20.672 1 98.62 161 ALA B C 1
ATOM 3216 O O . ALA B 1 161 ? 6.152 -5.352 -20.938 1 98.62 161 ALA B O 1
ATOM 3217 N N . GLU B 1 162 ? 5.52 -3.715 -19.594 1 98.56 162 GLU B N 1
ATOM 3218 C CA . GLU B 1 162 ? 6.668 -3.855 -18.703 1 98.56 162 GLU B CA 1
ATOM 3219 C C . GLU B 1 162 ? 6.543 -5.105 -17.844 1 98.56 162 GLU B C 1
ATOM 3221 O O . GLU B 1 162 ? 7.551 -5.707 -17.453 1 98.56 162 GLU B O 1
ATOM 3226 N N . ILE B 1 163 ? 5.281 -5.559 -17.594 1 98.75 163 ILE B N 1
ATOM 3227 C CA . ILE B 1 163 ? 5.152 -6.66 -16.641 1 98.75 163 ILE B CA 1
ATOM 3228 C C . ILE B 1 163 ? 4.93 -7.969 -17.406 1 98.75 163 ILE B C 1
ATOM 3230 O O . ILE B 1 163 ? 5.031 -9.055 -16.828 1 98.75 163 ILE B O 1
ATOM 3234 N N . ALA B 1 164 ? 4.684 -7.914 -18.688 1 98.69 164 ALA B N 1
ATOM 3235 C CA . ALA B 1 164 ? 4.312 -9.07 -19.5 1 98.69 164 ALA B CA 1
ATOM 3236 C C . ALA B 1 164 ? 5.336 -10.195 -19.359 1 98.69 164 ALA B C 1
ATOM 3238 O O . ALA B 1 164 ? 4.973 -11.359 -19.188 1 98.69 164 ALA B O 1
ATOM 3239 N N . PRO B 1 165 ? 6.652 -9.891 -19.328 1 98.75 165 PRO B N 1
ATOM 3240 C CA . PRO B 1 165 ? 7.652 -10.961 -19.266 1 98.75 165 PRO B CA 1
ATOM 3241 C C . PRO B 1 165 ? 7.641 -11.695 -17.922 1 98.75 165 PRO B C 1
ATOM 3243 O O . PRO B 1 165 ? 8.266 -12.75 -17.797 1 98.75 165 PRO B O 1
ATOM 3246 N N . CYS B 1 166 ? 6.953 -11.172 -16.891 1 98.81 166 CYS B N 1
ATOM 3247 C CA . CYS B 1 166 ? 6.922 -11.805 -15.586 1 98.81 166 CYS B CA 1
ATOM 3248 C C . CYS B 1 166 ? 6.086 -13.078 -15.609 1 98.81 166 CYS B C 1
ATOM 3250 O O . CYS B 1 166 ? 6.184 -13.914 -14.711 1 98.81 166 CYS B O 1
ATOM 3252 N N . PHE B 1 167 ? 5.242 -13.25 -16.594 1 98.75 167 PHE B N 1
ATOM 3253 C CA . PHE B 1 167 ? 4.238 -14.305 -16.578 1 98.75 167 PHE B CA 1
ATOM 3254 C C . PHE B 1 167 ? 4.645 -15.438 -17.516 1 98.75 167 PHE B C 1
ATOM 3256 O O . PHE B 1 167 ? 4.684 -15.258 -18.734 1 98.75 167 PHE B O 1
ATOM 3263 N N . MET B 1 168 ? 4.926 -16.531 -16.844 1 97.38 168 MET B N 1
ATOM 3264 C CA . MET B 1 168 ? 5.344 -17.703 -17.594 1 97.38 168 MET B CA 1
ATOM 3265 C C . MET B 1 168 ? 4.5 -18.922 -17.219 1 97.38 168 MET B C 1
ATOM 3267 O O . MET B 1 168 ? 3.971 -19 -16.109 1 97.38 168 MET B O 1
ATOM 3271 N N . GLU B 1 169 ? 4.375 -19.812 -18.188 1 96.12 169 GLU B N 1
ATOM 3272 C CA . GLU B 1 169 ? 3.758 -21.125 -17.984 1 96.12 169 GLU B CA 1
ATOM 3273 C C . GLU B 1 169 ? 4.734 -22.25 -18.328 1 96.12 169 GLU B C 1
ATOM 3275 O O . GLU B 1 169 ? 5.43 -22.188 -19.344 1 96.12 169 GLU B O 1
ATOM 3280 N N . ARG B 1 170 ? 4.844 -23.156 -17.375 1 94.75 170 ARG B N 1
ATOM 3281 C CA . ARG B 1 170 ? 5.723 -24.312 -17.547 1 94.75 170 ARG B CA 1
ATOM 3282 C C . ARG B 1 170 ? 5.082 -25.578 -16.984 1 94.75 170 ARG B C 1
ATOM 3284 O O . ARG B 1 170 ? 4.793 -25.656 -15.789 1 94.75 170 ARG B O 1
ATOM 3291 N N . GLU B 1 171 ? 4.867 -26.594 -17.859 1 93.5 171 GLU B N 1
ATOM 3292 C CA . GLU B 1 171 ? 4.355 -27.891 -17.438 1 93.5 171 GLU B CA 1
ATOM 3293 C C . GLU B 1 171 ? 3.047 -27.766 -16.672 1 93.5 171 GLU B C 1
ATOM 3295 O O . GLU B 1 171 ? 2.887 -28.359 -15.602 1 93.5 171 GLU B O 1
ATOM 3300 N N . GLY B 1 172 ? 2.297 -26.828 -17.078 1 90.94 172 GLY B N 1
ATOM 3301 C CA . GLY B 1 172 ? 0.974 -26.672 -16.5 1 90.94 172 GLY B CA 1
ATOM 3302 C C . GLY B 1 172 ? 0.953 -25.719 -15.32 1 90.94 172 GLY B C 1
ATOM 3303 O O . GLY B 1 172 ? -0.116 -25.375 -14.812 1 90.94 172 GLY B O 1
ATOM 3304 N N . ASN B 1 173 ? 2.174 -25.375 -14.906 1 94.94 173 ASN B N 1
ATOM 3305 C CA . ASN B 1 173 ? 2.266 -24.406 -13.82 1 94.94 173 ASN B CA 1
ATOM 3306 C C . ASN B 1 173 ? 2.447 -22.984 -14.352 1 94.94 173 ASN B C 1
ATOM 3308 O O . ASN B 1 173 ? 2.887 -22.797 -15.484 1 94.94 173 ASN B O 1
ATOM 3312 N N . ARG B 1 174 ? 2.031 -22.031 -13.5 1 97.44 174 ARG B N 1
ATOM 3313 C CA . ARG B 1 174 ? 2.121 -20.625 -13.867 1 97.44 174 ARG B CA 1
ATOM 3314 C C . ARG B 1 174 ? 2.832 -19.828 -12.781 1 97.44 174 ARG B C 1
ATOM 3316 O O . ARG B 1 174 ? 2.801 -20.188 -11.609 1 97.44 174 ARG B O 1
ATOM 3323 N N . THR B 1 175 ? 3.43 -18.75 -13.219 1 98.62 175 THR B N 1
ATOM 3324 C CA . THR B 1 175 ? 3.951 -17.812 -12.234 1 98.62 175 THR B CA 1
ATOM 3325 C C . THR B 1 175 ? 2.893 -17.5 -11.18 1 98.62 175 THR B C 1
ATOM 3327 O O . THR B 1 175 ? 1.763 -17.141 -11.523 1 98.62 175 THR B O 1
ATOM 3330 N N . ASP B 1 176 ? 3.311 -17.719 -9.898 1 98.62 176 ASP B N 1
ATOM 3331 C CA . ASP B 1 176 ? 2.301 -17.438 -8.883 1 98.62 176 ASP B CA 1
ATOM 3332 C C . ASP B 1 176 ? 2.75 -16.297 -7.961 1 98.62 176 ASP B C 1
ATOM 3334 O O . ASP B 1 176 ? 1.945 -15.758 -7.203 1 98.62 176 ASP B O 1
ATOM 3338 N N . ILE B 1 177 ? 4.074 -15.883 -8.062 1 98.75 177 ILE B N 1
ATOM 3339 C CA . ILE B 1 177 ? 4.59 -14.773 -7.266 1 98.75 177 ILE B CA 1
ATOM 3340 C C . ILE B 1 177 ? 5.441 -13.867 -8.148 1 98.75 177 ILE B C 1
ATOM 3342 O O . ILE B 1 177 ? 6.246 -14.344 -8.953 1 98.75 177 ILE B O 1
ATOM 3346 N N . VAL B 1 178 ? 5.238 -12.57 -8.07 1 98.88 178 VAL B N 1
ATOM 3347 C CA . VAL B 1 178 ? 6.117 -11.547 -8.633 1 98.88 178 VAL B CA 1
ATOM 3348 C C . VAL B 1 178 ? 6.688 -10.688 -7.508 1 98.88 178 VAL B C 1
ATOM 3350 O O . VAL B 1 178 ? 5.941 -10.031 -6.777 1 98.88 178 VAL B O 1
ATOM 3353 N N . VAL B 1 179 ? 8.008 -10.727 -7.387 1 98.75 179 VAL B N 1
ATOM 3354 C CA . VAL B 1 179 ? 8.719 -9.898 -6.418 1 98.75 179 VAL B CA 1
ATOM 3355 C C . VAL B 1 179 ? 8.922 -8.5 -6.988 1 98.75 179 VAL B C 1
ATOM 3357 O O . VAL B 1 179 ? 9.5 -8.336 -8.062 1 98.75 179 VAL B O 1
ATOM 3360 N N . LEU B 1 180 ? 8.383 -7.504 -6.27 1 98.62 180 LEU B N 1
ATOM 3361 C CA . LEU B 1 180 ? 8.633 -6.117 -6.648 1 98.62 180 LEU B CA 1
ATOM 3362 C C . LEU B 1 180 ? 9.984 -5.648 -6.129 1 98.62 180 LEU B C 1
ATOM 3364 O O . LEU B 1 180 ? 10.086 -5.191 -4.988 1 98.62 180 LEU B O 1
ATOM 3368 N N . ALA B 1 181 ? 10.984 -5.691 -7.004 1 98.25 181 ALA B N 1
ATOM 3369 C CA . ALA B 1 181 ? 12.367 -5.422 -6.613 1 98.25 181 ALA B CA 1
ATOM 3370 C C . ALA B 1 181 ? 12.797 -4.02 -7.035 1 98.25 181 ALA B C 1
ATOM 3372 O O . ALA B 1 181 ? 13.891 -3.834 -7.562 1 98.25 181 ALA B O 1
ATOM 3373 N N . CYS B 1 182 ? 11.977 -3.092 -6.922 1 97.69 182 CYS B N 1
ATOM 3374 C CA . CYS B 1 182 ? 12.125 -1.645 -7.016 1 97.69 182 CYS B CA 1
ATOM 3375 C C . CYS B 1 182 ? 11.109 -0.932 -6.129 1 97.69 182 CYS B C 1
ATOM 3377 O O . CYS B 1 182 ? 9.922 -1.241 -6.172 1 97.69 182 CYS B O 1
ATOM 3379 N N . THR B 1 183 ? 11.562 -0.017 -5.379 1 98.06 183 THR B N 1
ATOM 3380 C CA . THR B 1 183 ? 10.727 0.614 -4.367 1 98.06 183 THR B CA 1
ATOM 3381 C C . THR B 1 183 ? 9.641 1.47 -5.02 1 98.06 183 THR B C 1
ATOM 3383 O O . THR B 1 183 ? 8.656 1.824 -4.375 1 98.06 183 THR B O 1
ATOM 3386 N N . HIS B 1 184 ? 9.781 1.787 -6.309 1 97.88 184 HIS B N 1
ATOM 3387 C CA . HIS B 1 184 ? 8.773 2.537 -7.051 1 97.88 184 HIS B CA 1
ATOM 3388 C C . HIS B 1 184 ? 7.566 1.662 -7.379 1 97.88 184 HIS B C 1
ATOM 3390 O O . HIS B 1 184 ? 6.449 2.166 -7.516 1 97.88 184 HIS B O 1
ATOM 3396 N N . TYR B 1 185 ? 7.758 0.429 -7.516 1 98.5 185 TYR B N 1
ATOM 3397 C CA . TYR B 1 185 ? 6.832 -0.452 -8.219 1 98.5 185 TYR B CA 1
ATOM 3398 C C . TYR B 1 185 ? 5.551 -0.651 -7.422 1 98.5 185 TYR B C 1
ATOM 3400 O O . TYR B 1 185 ? 4.461 -0.744 -7.992 1 98.5 185 TYR B O 1
ATOM 3408 N N . PRO B 1 186 ? 5.621 -0.689 -6.059 1 98 186 PRO B N 1
ATOM 3409 C CA . PRO B 1 186 ? 4.371 -0.841 -5.312 1 98 186 PRO B CA 1
ATOM 3410 C C . PRO B 1 186 ? 3.352 0.251 -5.633 1 98 186 PRO B C 1
ATOM 3412 O O . PRO B 1 186 ? 2.145 0.029 -5.52 1 98 186 PRO B O 1
ATOM 3415 N N . PHE B 1 187 ? 3.754 1.427 -6.109 1 97.25 187 PHE B N 1
ATOM 3416 C CA . PHE B 1 187 ? 2.832 2.512 -6.426 1 97.25 187 PHE B CA 1
ATOM 3417 C C . PHE B 1 187 ? 1.973 2.156 -7.637 1 97.25 187 PHE B C 1
ATOM 3419 O O . PHE B 1 187 ? 0.927 2.77 -7.859 1 97.25 187 PHE B O 1
ATOM 3426 N N . LEU B 1 188 ? 2.398 1.153 -8.43 1 97.69 188 LEU B N 1
ATOM 3427 C CA . LEU B 1 188 ? 1.686 0.802 -9.648 1 97.69 188 LEU B CA 1
ATOM 3428 C C . LEU B 1 188 ? 1.063 -0.585 -9.539 1 97.69 188 LEU B C 1
ATOM 3430 O O . LEU B 1 188 ? 0.62 -1.154 -10.539 1 97.69 188 LEU B O 1
ATOM 3434 N N . VAL B 1 189 ? 0.995 -1.148 -8.367 1 97.25 189 VAL B N 1
ATOM 3435 C CA . VAL B 1 189 ? 0.612 -2.549 -8.219 1 97.25 189 VAL B CA 1
ATOM 3436 C C . VAL B 1 189 ? -0.83 -2.744 -8.68 1 97.25 189 VAL B C 1
ATOM 3438 O O . VAL B 1 189 ? -1.165 -3.773 -9.273 1 97.25 189 VAL B O 1
ATOM 3441 N N . ASN B 1 190 ? -1.707 -1.787 -8.438 1 94.94 190 ASN B N 1
ATOM 3442 C CA . ASN B 1 190 ? -3.098 -1.903 -8.867 1 94.94 190 ASN B CA 1
ATOM 3443 C C . ASN B 1 190 ? -3.215 -1.922 -10.383 1 94.94 190 ASN B C 1
ATOM 3445 O O . ASN B 1 190 ? -4.043 -2.648 -10.938 1 94.94 190 ASN B O 1
ATOM 3449 N N . ARG B 1 191 ? -2.373 -1.115 -11.031 1 95.81 191 ARG B N 1
ATOM 3450 C CA . ARG B 1 191 ? -2.363 -1.129 -12.492 1 95.81 191 ARG B CA 1
ATOM 3451 C C . ARG B 1 191 ? -1.774 -2.432 -13.023 1 95.81 191 ARG B C 1
ATOM 3453 O O . ARG B 1 191 ? -2.258 -2.977 -14.016 1 95.81 191 ARG B O 1
ATOM 3460 N N . MET B 1 192 ? -0.742 -2.904 -12.375 1 98.25 192 MET B N 1
ATOM 3461 C CA . MET B 1 192 ? -0.151 -4.184 -12.758 1 98.25 192 MET B CA 1
ATOM 3462 C C . MET B 1 192 ? -1.163 -5.312 -12.617 1 98.25 192 MET B C 1
ATOM 3464 O O . MET B 1 192 ? -1.311 -6.137 -13.523 1 98.25 192 MET B O 1
ATOM 3468 N N . ARG B 1 193 ? -1.881 -5.305 -11.539 1 97 193 ARG B N 1
ATOM 3469 C CA . ARG B 1 193 ? -2.918 -6.301 -11.281 1 97 193 ARG B CA 1
ATOM 3470 C C . ARG B 1 193 ? -3.984 -6.27 -12.375 1 97 193 ARG B C 1
ATOM 3472 O O . ARG B 1 193 ? -4.375 -7.316 -12.898 1 97 193 ARG B O 1
ATOM 3479 N N . LYS B 1 194 ? -4.391 -5.129 -12.719 1 94.94 194 LYS B N 1
ATOM 3480 C CA . LYS B 1 194 ? -5.449 -4.941 -13.703 1 94.94 194 LYS B CA 1
ATOM 3481 C C . LYS B 1 194 ? -5.027 -5.48 -15.07 1 94.94 194 LYS B C 1
ATOM 3483 O O . LYS B 1 194 ? -5.859 -5.988 -15.82 1 94.94 194 LYS B O 1
ATOM 3488 N N . THR B 1 195 ? -3.766 -5.402 -15.391 1 97.38 195 THR B N 1
ATOM 3489 C CA . THR B 1 195 ? -3.309 -5.727 -16.734 1 97.38 195 THR B CA 1
ATOM 3490 C C . THR B 1 195 ? -2.629 -7.09 -16.766 1 97.38 195 THR B C 1
ATOM 3492 O O . THR B 1 195 ? -2.236 -7.574 -17.828 1 97.38 195 THR B O 1
ATOM 3495 N N . ALA B 1 196 ? -2.514 -7.75 -15.633 1 98.25 196 ALA B N 1
ATOM 3496 C CA . ALA B 1 196 ? -1.894 -9.07 -15.562 1 98.25 196 ALA B CA 1
ATOM 3497 C C . ALA B 1 196 ? -2.75 -10.117 -16.266 1 98.25 196 ALA B C 1
ATOM 3499 O O . ALA B 1 196 ? -3.98 -10.078 -16.188 1 98.25 196 ALA B O 1
ATOM 3500 N N . PRO B 1 197 ? -2.119 -11.07 -16.953 1 98 197 PRO B N 1
ATOM 3501 C CA . PRO B 1 197 ? -2.902 -12.102 -17.641 1 98 197 PRO B CA 1
ATOM 3502 C C . PRO B 1 197 ? -3.568 -13.078 -16.672 1 98 197 PRO B C 1
ATOM 3504 O O . PRO B 1 197 ? -4.52 -13.766 -17.047 1 98 197 PRO B O 1
ATOM 3507 N N . TRP B 1 198 ? -3.074 -13.258 -15.445 1 97.69 198 TRP B N 1
ATOM 3508 C CA . TRP B 1 198 ? -3.686 -14.031 -14.367 1 97.69 198 TRP B CA 1
ATOM 3509 C C . TRP B 1 198 ? -3.223 -13.523 -13.008 1 97.69 198 TRP B C 1
ATOM 3511 O O . TRP B 1 198 ? -2.268 -12.75 -12.914 1 97.69 198 TRP B O 1
ATOM 3521 N N . PRO B 1 199 ? -3.951 -13.836 -11.969 1 98.12 199 PRO B N 1
ATOM 3522 C CA . PRO B 1 199 ? -3.592 -13.297 -10.648 1 98.12 199 PRO B CA 1
ATOM 3523 C C . PRO B 1 199 ? -2.293 -13.883 -10.109 1 98.12 199 PRO B C 1
ATOM 3525 O O . PRO B 1 199 ? -2.033 -15.078 -10.273 1 98.12 199 PRO B O 1
ATOM 3528 N N . VAL B 1 200 ? -1.504 -13.07 -9.484 1 98.75 200 VAL B N 1
ATOM 3529 C CA . VAL B 1 200 ? -0.293 -13.469 -8.773 1 98.75 200 VAL B CA 1
ATOM 3530 C C . VAL B 1 200 ? -0.209 -12.734 -7.438 1 98.75 200 VAL B C 1
ATOM 3532 O O . VAL B 1 200 ? -0.925 -11.758 -7.215 1 98.75 200 VAL B O 1
ATOM 3535 N N . ASP B 1 201 ? 0.583 -13.234 -6.551 1 98.5 201 ASP B N 1
ATOM 3536 C CA . ASP B 1 201 ? 0.946 -12.492 -5.348 1 98.5 201 ASP B CA 1
ATOM 3537 C C . ASP B 1 201 ? 2.07 -11.5 -5.633 1 98.5 201 ASP B C 1
ATOM 3539 O O . ASP B 1 201 ? 3.158 -11.891 -6.059 1 98.5 201 ASP B O 1
ATOM 3543 N N . TRP B 1 202 ? 1.838 -10.211 -5.492 1 98.5 202 TRP B N 1
ATOM 3544 C CA . TRP B 1 202 ? 2.816 -9.141 -5.664 1 98.5 202 TRP B CA 1
ATOM 3545 C C . TRP B 1 202 ? 3.516 -8.828 -4.344 1 98.5 202 TRP B C 1
ATOM 3547 O O . TRP B 1 202 ? 2.932 -8.195 -3.459 1 98.5 202 TRP B O 1
ATOM 3557 N N . ILE B 1 203 ? 4.801 -9.172 -4.211 1 98.06 203 ILE B N 1
ATOM 3558 C CA . ILE B 1 203 ? 5.488 -9.055 -2.928 1 98.06 203 ILE B CA 1
ATOM 3559 C C . ILE B 1 203 ? 6.191 -7.707 -2.84 1 98.06 203 ILE B C 1
ATOM 3561 O O . ILE B 1 203 ? 7.098 -7.422 -3.627 1 98.06 203 ILE B O 1
ATOM 3565 N N . ASP B 1 204 ? 5.766 -6.902 -1.947 1 96.56 204 ASP B N 1
ATOM 3566 C CA . ASP B 1 204 ? 6.387 -5.629 -1.594 1 96.56 204 ASP B CA 1
ATOM 3567 C C . ASP B 1 204 ? 7.293 -5.777 -0.374 1 96.56 204 ASP B C 1
ATOM 3569 O O . ASP B 1 204 ? 6.82 -6.07 0.726 1 96.56 204 ASP B O 1
ATOM 3573 N N . PRO B 1 205 ? 8.562 -5.543 -0.454 1 95.12 205 PRO B N 1
ATOM 3574 C CA . PRO B 1 205 ? 9.484 -5.797 0.656 1 95.12 205 PRO B CA 1
ATOM 3575 C C . PRO B 1 205 ? 9.555 -4.629 1.641 1 95.12 205 PRO B C 1
ATOM 3577 O O . PRO B 1 205 ? 10.32 -4.68 2.607 1 95.12 205 PRO B O 1
ATOM 3580 N N . ALA B 1 206 ? 8.828 -3.58 1.486 1 97 206 ALA B N 1
ATOM 3581 C CA . ALA B 1 206 ? 8.961 -2.328 2.227 1 97 206 ALA B CA 1
ATOM 3582 C C . ALA B 1 206 ? 8.93 -2.572 3.732 1 97 206 ALA B C 1
ATOM 3584 O O . ALA B 1 206 ? 9.766 -2.057 4.473 1 97 206 ALA B O 1
ATOM 3585 N N . GLU B 1 207 ? 7.992 -3.336 4.199 1 95.31 207 GLU B N 1
ATOM 3586 C CA . GLU B 1 207 ? 7.844 -3.58 5.629 1 95.31 207 GLU B CA 1
ATOM 3587 C C . GLU B 1 207 ? 9.055 -4.309 6.195 1 95.31 207 GLU B C 1
ATOM 3589 O O . GLU B 1 207 ? 9.523 -3.996 7.293 1 95.31 207 GLU B O 1
ATOM 3594 N N . ALA B 1 208 ? 9.539 -5.293 5.488 1 95.06 208 ALA B N 1
ATOM 3595 C CA . ALA B 1 208 ? 10.703 -6.059 5.938 1 95.06 208 ALA B CA 1
ATOM 3596 C C . ALA B 1 208 ? 11.93 -5.16 6.082 1 95.06 208 ALA B C 1
ATOM 3598 O O . ALA B 1 208 ? 12.703 -5.309 7.031 1 95.06 208 ALA B O 1
ATOM 3599 N N . ILE B 1 209 ? 12.109 -4.246 5.156 1 97 209 ILE B N 1
ATOM 3600 C CA . ILE B 1 209 ? 13.219 -3.303 5.207 1 97 209 ILE B CA 1
ATOM 3601 C C . ILE B 1 209 ? 13.094 -2.422 6.445 1 97 209 ILE B C 1
ATOM 3603 O O . ILE B 1 209 ? 14.062 -2.225 7.176 1 97 209 ILE B O 1
ATOM 3607 N N . ALA B 1 210 ? 11.906 -1.903 6.695 1 96.75 210 ALA B N 1
ATOM 3608 C CA . ALA B 1 210 ? 11.641 -1.061 7.859 1 96.75 210 ALA B CA 1
ATOM 3609 C C . ALA B 1 210 ? 11.906 -1.819 9.156 1 96.75 210 ALA B C 1
ATOM 3611 O O . ALA B 1 210 ? 12.5 -1.276 10.094 1 96.75 210 ALA B O 1
ATOM 3612 N N . ARG B 1 211 ? 11.492 -3.051 9.211 1 95.44 211 ARG B N 1
ATOM 3613 C CA . ARG B 1 211 ? 11.695 -3.873 10.406 1 95.44 211 ARG B CA 1
ATOM 3614 C C . ARG B 1 211 ? 13.18 -4.109 10.656 1 95.44 211 ARG B C 1
ATOM 3616 O O . ARG B 1 211 ? 13.633 -4.09 11.805 1 95.44 211 ARG B O 1
ATOM 3623 N N . ARG B 1 212 ? 13.906 -4.375 9.625 1 96.44 212 ARG B N 1
ATOM 3624 C CA . ARG B 1 212 ? 15.352 -4.555 9.758 1 96.44 212 ARG B CA 1
ATOM 3625 C C . ARG B 1 212 ? 16 -3.297 10.32 1 96.44 212 ARG B C 1
ATOM 3627 O O . ARG B 1 212 ? 16.875 -3.379 11.195 1 96.44 212 ARG B O 1
ATOM 3634 N N . ALA B 1 213 ? 15.633 -2.148 9.797 1 97.12 213 ALA B N 1
ATOM 3635 C CA . ALA B 1 213 ? 16.156 -0.888 10.312 1 97.12 213 ALA B CA 1
ATOM 3636 C C . ALA B 1 213 ? 15.852 -0.747 11.805 1 97.12 213 ALA B C 1
ATOM 3638 O O . ALA B 1 213 ? 16.734 -0.412 12.594 1 97.12 213 ALA B O 1
ATOM 3639 N N . MET B 1 214 ? 14.594 -1.04 12.156 1 95.81 214 MET B N 1
ATOM 3640 C CA . MET B 1 214 ? 14.172 -0.948 13.547 1 95.81 214 MET B CA 1
ATOM 3641 C C . MET B 1 214 ? 15.016 -1.857 14.438 1 95.81 214 MET B C 1
ATOM 3643 O O . MET B 1 214 ? 15.406 -1.47 15.539 1 95.81 214 MET B O 1
ATOM 3647 N N . SER B 1 215 ? 15.352 -3.031 13.984 1 96.19 215 SER B N 1
ATOM 3648 C CA . SER B 1 215 ? 16.047 -4.035 14.781 1 96.19 215 SER B CA 1
ATOM 3649 C C . SER B 1 215 ? 17.469 -3.586 15.094 1 96.19 215 SER B C 1
ATOM 3651 O O . SER B 1 215 ? 18.094 -4.098 16.031 1 96.19 215 SER B O 1
ATOM 3653 N N . LEU B 1 216 ? 18.016 -2.643 14.328 1 96.12 216 LEU B N 1
ATOM 3654 C CA . LEU B 1 216 ? 19.406 -2.199 14.492 1 96.12 216 LEU B CA 1
ATOM 3655 C C . LEU B 1 216 ? 19.469 -0.952 15.367 1 96.12 216 LEU B C 1
ATOM 3657 O O . LEU B 1 216 ? 20.562 -0.483 15.703 1 96.12 216 LEU B O 1
ATOM 3661 N N . LEU B 1 217 ? 18.312 -0.444 15.656 1 93.69 217 LEU B N 1
ATOM 3662 C CA . LEU B 1 217 ? 18.266 0.791 16.438 1 93.69 217 LEU B CA 1
ATOM 3663 C C . LEU B 1 217 ? 17.953 0.499 17.906 1 93.69 217 LEU B C 1
ATOM 3665 O O . LEU B 1 217 ? 17.172 -0.396 18.203 1 93.69 217 LEU B O 1
ATOM 3669 N N . GLY B 1 218 ? 18.656 1.027 18.812 1 82.44 218 GLY B N 1
ATOM 3670 C CA . GLY B 1 218 ? 18.359 0.941 20.234 1 82.44 218 GLY B CA 1
ATOM 3671 C C . GLY B 1 218 ? 17.188 1.819 20.656 1 82.44 218 GLY B C 1
ATOM 3672 O O . GLY B 1 218 ? 16.641 2.555 19.844 1 82.44 218 GLY B O 1
ATOM 3673 N N . PRO B 1 219 ? 16.781 1.546 21.938 1 76.25 219 PRO B N 1
ATOM 3674 C CA . PRO B 1 219 ? 15.688 2.389 22.438 1 76.25 219 PRO B CA 1
ATOM 3675 C C . PRO B 1 219 ? 16.016 3.879 22.359 1 76.25 219 PRO B C 1
ATOM 3677 O O . PRO B 1 219 ? 17.188 4.262 22.406 1 76.25 219 PRO B O 1
ATOM 3680 N N . VAL B 1 220 ? 15.062 4.652 21.891 1 70.44 220 VAL B N 1
ATOM 3681 C CA . VAL B 1 220 ? 15.242 6.098 21.812 1 70.44 220 VAL B CA 1
ATOM 3682 C C . VAL B 1 220 ? 15.398 6.676 23.219 1 70.44 220 VAL B C 1
ATOM 3684 O O . VAL B 1 220 ? 14.672 6.301 24.141 1 70.44 220 VAL B O 1
ATOM 3687 N N . GLY B 1 221 ? 16.703 6.852 23.719 1 56.88 221 GLY B N 1
ATOM 3688 C CA . GLY B 1 221 ? 16.844 7.426 25.047 1 56.88 221 GLY B CA 1
ATOM 3689 C C . GLY B 1 221 ? 15.781 8.469 25.359 1 56.88 221 GLY B C 1
ATOM 3690 O O . GLY B 1 221 ? 14.773 8.172 26 1 56.88 221 GLY B O 1
ATOM 3691 N N . GLY B 1 222 ? 16.062 9.852 25.375 1 51.62 222 GLY B N 1
ATOM 3692 C CA . GLY B 1 222 ? 15.312 11.008 25.828 1 51.62 222 GLY B CA 1
ATOM 3693 C C . GLY B 1 222 ? 14.055 11.266 25.031 1 51.62 222 GLY B C 1
ATOM 3694 O O . GLY B 1 222 ? 13.859 10.664 23.969 1 51.62 222 GLY B O 1
ATOM 3695 N N . THR B 1 223 ? 13.078 11.859 25.844 1 50.75 223 THR B N 1
ATOM 3696 C CA . THR B 1 223 ? 11.781 12.297 25.344 1 50.75 223 THR B CA 1
ATOM 3697 C C . THR B 1 223 ? 11.945 13.055 24.031 1 50.75 223 THR B C 1
ATOM 3699 O O . THR B 1 223 ? 12.547 14.125 24 1 50.75 223 THR B O 1
ATOM 3702 N N . LEU B 1 224 ? 12.383 12.453 23 1 51.53 224 LEU B N 1
ATOM 3703 C CA . LEU B 1 224 ? 12.32 13.375 21.875 1 51.53 224 LEU B CA 1
ATOM 3704 C C . LEU B 1 224 ? 11.109 14.297 22.016 1 51.53 224 LEU B C 1
ATOM 3706 O O . LEU B 1 224 ? 9.977 13.828 22.156 1 51.53 224 LEU B O 1
ATOM 3710 N N . GLY B 1 225 ? 11.266 15.398 22.875 1 46.41 225 GLY B N 1
ATOM 3711 C CA . GLY B 1 225 ? 10.258 16.438 22.969 1 46.41 225 GLY B CA 1
ATOM 3712 C C . GLY B 1 225 ? 9.367 16.516 21.734 1 46.41 225 GLY B C 1
ATOM 3713 O O . GLY B 1 225 ? 9.539 15.734 20.797 1 46.41 225 GLY B O 1
ATOM 3714 N N . GLU B 1 226 ? 8.406 17.625 21.828 1 53.75 226 GLU B N 1
ATOM 3715 C CA . GLU B 1 226 ? 7.562 18.109 20.75 1 53.75 226 GLU B CA 1
ATOM 3716 C C . GLU B 1 226 ? 8.312 18.109 19.422 1 53.75 226 GLU B C 1
ATOM 3718 O O . GLU B 1 226 ? 9.414 18.656 19.328 1 53.75 226 GLU B O 1
ATOM 3723 N N . SER B 1 227 ? 8.023 17.125 18.469 1 58.19 227 SER B N 1
ATOM 3724 C CA . SER B 1 227 ? 8.344 16.281 17.312 1 58.19 227 SER B CA 1
ATOM 3725 C C . SER B 1 227 ? 8.805 17.125 16.125 1 58.19 227 SER B C 1
ATOM 3727 O O . SER B 1 227 ? 8.102 18.031 15.695 1 58.19 227 SER B O 1
ATOM 3729 N N . GLU B 1 228 ? 10.148 17.438 16.047 1 77.31 228 GLU B N 1
ATOM 3730 C CA . GLU B 1 228 ? 10.648 18 14.797 1 77.31 228 GLU B CA 1
ATOM 3731 C C . GLU B 1 228 ? 10 17.312 13.594 1 77.31 228 GLU B C 1
ATOM 3733 O O . GLU B 1 228 ? 9.75 16.094 13.625 1 77.31 228 GLU B O 1
ATOM 3738 N N . PRO B 1 229 ? 9.703 18.156 12.68 1 86.69 229 PRO B N 1
ATOM 3739 C CA . PRO B 1 229 ? 9.047 17.609 11.5 1 86.69 229 PRO B CA 1
ATOM 3740 C C . PRO B 1 229 ? 9.961 16.672 10.703 1 86.69 229 PRO B C 1
ATOM 3742 O O . PRO B 1 229 ? 11.18 16.859 10.695 1 86.69 229 PRO B O 1
ATOM 3745 N N . ASP B 1 230 ? 9.406 15.664 10.164 1 93.5 230 ASP B N 1
ATOM 3746 C CA . ASP B 1 230 ? 10.109 14.875 9.164 1 93.5 230 ASP B CA 1
ATOM 3747 C C . ASP B 1 230 ? 10.438 15.711 7.93 1 93.5 230 ASP B C 1
ATOM 3749 O O . ASP B 1 230 ? 9.656 16.578 7.539 1 93.5 230 ASP B O 1
ATOM 3753 N N . LEU B 1 231 ? 11.602 15.461 7.371 1 96.19 231 LEU B N 1
ATOM 3754 C CA . LEU B 1 231 ? 12.078 16.312 6.289 1 96.19 231 LEU B CA 1
ATOM 3755 C C . LEU B 1 231 ? 12.258 15.516 5.004 1 96.19 231 LEU B C 1
ATOM 3757 O O . LEU B 1 231 ? 12.484 14.305 5.047 1 96.19 231 LEU B O 1
ATOM 3761 N N . ALA B 1 232 ? 12.07 16.203 3.916 1 97.12 232 ALA B N 1
ATOM 3762 C CA . ALA B 1 232 ? 12.445 15.695 2.596 1 97.12 232 ALA B CA 1
ATOM 3763 C C . ALA B 1 232 ? 13.523 16.562 1.96 1 97.12 232 ALA B C 1
ATOM 3765 O O . ALA B 1 232 ? 13.422 17.797 1.973 1 97.12 232 ALA B O 1
ATOM 3766 N N . VAL B 1 233 ? 14.547 15.961 1.497 1 97.06 233 VAL B N 1
ATOM 3767 C CA . VAL B 1 233 ? 15.641 16.641 0.803 1 97.06 233 VAL B CA 1
ATOM 3768 C C . VAL B 1 233 ? 15.75 16.109 -0.623 1 97.06 233 VAL B C 1
ATOM 3770 O O . VAL B 1 233 ? 15.906 14.898 -0.83 1 97.06 233 VAL B O 1
ATOM 3773 N N . PHE B 1 234 ? 15.625 16.969 -1.581 1 96.88 234 PHE B N 1
ATOM 3774 C CA . PHE B 1 234 ? 15.844 16.625 -2.984 1 96.88 234 PHE B CA 1
ATOM 3775 C C . PHE B 1 234 ? 17.188 17.156 -3.465 1 96.88 234 PHE B C 1
ATOM 3777 O O . PHE B 1 234 ? 17.484 18.344 -3.332 1 96.88 234 PHE B O 1
ATOM 3784 N N . THR B 1 235 ? 17.984 16.297 -4.047 1 96.81 235 THR B N 1
ATOM 3785 C CA . THR B 1 235 ? 19.344 16.688 -4.387 1 96.81 235 THR B CA 1
ATOM 3786 C C . THR B 1 235 ? 19.344 17.672 -5.555 1 96.81 235 THR B C 1
ATOM 3788 O O . THR B 1 235 ? 20.312 18.422 -5.738 1 96.81 235 THR B O 1
ATOM 3791 N N . SER B 1 236 ? 18.312 17.625 -6.383 1 94.62 236 SER B N 1
ATOM 3792 C CA . SER B 1 236 ? 18.219 18.578 -7.48 1 94.62 236 SER B CA 1
ATOM 3793 C C . SER B 1 236 ? 18 20 -6.965 1 94.62 236 SER B C 1
ATOM 3795 O O . SER B 1 236 ? 18.234 20.969 -7.688 1 94.62 236 SER B O 1
ATOM 3797 N N . GLY B 1 237 ? 17.438 20.094 -5.766 1 91.06 237 GLY B N 1
ATOM 3798 C CA . GLY B 1 237 ? 17.047 21.375 -5.195 1 91.06 237 GLY B CA 1
ATOM 3799 C C . GLY B 1 237 ? 15.75 21.906 -5.758 1 91.06 237 GLY B C 1
ATOM 3800 O O . GLY B 1 237 ? 15.312 23 -5.395 1 91.06 237 GLY B O 1
ATOM 3801 N N . LYS B 1 238 ? 15.211 21.219 -6.672 1 86.5 238 LYS B N 1
ATOM 3802 C CA . LYS B 1 238 ? 13.984 21.656 -7.324 1 86.5 238 LYS B CA 1
ATOM 3803 C C . LYS B 1 238 ? 12.773 20.906 -6.766 1 86.5 238 LYS B C 1
ATOM 3805 O O . LYS B 1 238 ? 12.688 19.688 -6.883 1 86.5 238 LYS B O 1
ATOM 3810 N N . VAL B 1 239 ? 11.906 21.625 -6.156 1 90.06 239 VAL B N 1
ATOM 3811 C CA . VAL B 1 239 ? 10.672 21.047 -5.625 1 90.06 239 VAL B CA 1
ATOM 3812 C C . VAL B 1 239 ? 9.477 21.828 -6.16 1 90.06 239 VAL B C 1
ATOM 3814 O O . VAL B 1 239 ? 9.156 22.922 -5.668 1 90.06 239 VAL B O 1
ATOM 3817 N N . ASP B 1 240 ? 8.891 21.25 -7.176 1 88.94 240 ASP B N 1
ATOM 3818 C CA . ASP B 1 240 ? 7.711 21.906 -7.742 1 88.94 240 ASP B CA 1
ATOM 3819 C C . ASP B 1 240 ? 6.477 21.656 -6.883 1 88.94 240 ASP B C 1
ATOM 3821 O O . ASP B 1 240 ? 6.566 21.016 -5.828 1 88.94 240 ASP B O 1
ATOM 3825 N N . PHE B 1 241 ? 5.422 22.266 -7.242 1 85.94 241 PHE B N 1
ATOM 3826 C CA . PHE B 1 241 ? 4.188 22.203 -6.469 1 85.94 241 PHE B CA 1
ATOM 3827 C C . PHE B 1 241 ? 3.73 20.766 -6.285 1 85.94 241 PHE B C 1
ATOM 3829 O O . PHE B 1 241 ? 3.393 20.344 -5.172 1 85.94 241 PHE B O 1
ATOM 3836 N N . ALA B 1 242 ? 3.738 19.984 -7.359 1 85.81 242 ALA B N 1
ATOM 3837 C CA . ALA B 1 242 ? 3.293 18.594 -7.316 1 85.81 242 ALA B CA 1
ATOM 3838 C C . ALA B 1 242 ? 4.141 17.781 -6.344 1 85.81 242 ALA B C 1
ATOM 3840 O O . ALA B 1 242 ? 3.611 16.969 -5.582 1 85.81 242 ALA B O 1
ATOM 3841 N N . THR B 1 243 ? 5.438 18 -6.391 1 90.38 243 THR B N 1
ATOM 3842 C CA . THR B 1 243 ? 6.348 17.297 -5.488 1 90.38 243 THR B CA 1
ATOM 3843 C C . THR B 1 243 ? 6.098 17.719 -4.043 1 90.38 243 THR B C 1
ATOM 3845 O O . THR B 1 243 ? 6.09 16.875 -3.141 1 90.38 243 THR B O 1
ATOM 3848 N N . ARG B 1 244 ? 5.875 18.938 -3.812 1 90.69 244 ARG B N 1
ATOM 3849 C CA . ARG B 1 244 ? 5.59 19.438 -2.471 1 90.69 244 ARG B CA 1
ATOM 3850 C C . ARG B 1 244 ? 4.316 18.812 -1.911 1 90.69 244 ARG B C 1
ATOM 3852 O O . ARG B 1 244 ? 4.285 18.375 -0.756 1 90.69 244 ARG B O 1
ATOM 3859 N N . ARG B 1 245 ? 3.326 18.766 -2.736 1 88.44 245 ARG B N 1
ATOM 3860 C CA . ARG B 1 245 ? 2.068 18.172 -2.303 1 88.44 245 ARG B CA 1
ATOM 3861 C C . ARG B 1 245 ? 2.244 16.688 -2.006 1 88.44 245 ARG B C 1
ATOM 3863 O O . ARG B 1 245 ? 1.69 16.172 -1.029 1 88.44 245 ARG B O 1
ATOM 3870 N N . LEU B 1 246 ? 3.002 16.078 -2.865 1 90.94 246 LEU B N 1
ATOM 3871 C CA . LEU B 1 246 ? 3.273 14.664 -2.676 1 90.94 246 LEU B CA 1
ATOM 3872 C C . LEU B 1 246 ? 3.947 14.414 -1.33 1 90.94 246 LEU B C 1
ATOM 3874 O O . LEU B 1 246 ? 3.467 13.602 -0.532 1 90.94 246 LEU B O 1
ATOM 3878 N N . ILE B 1 247 ? 4.996 15.125 -1.02 1 93.5 247 ILE B N 1
ATOM 3879 C CA . ILE B 1 247 ? 5.754 14.844 0.195 1 93.5 247 ILE B CA 1
ATOM 3880 C C . ILE B 1 247 ? 4.953 15.281 1.417 1 93.5 247 ILE B C 1
ATOM 3882 O O . ILE B 1 247 ? 5.051 14.672 2.486 1 93.5 247 ILE B O 1
ATOM 3886 N N . GLN B 1 248 ? 4.121 16.297 1.306 1 90.5 248 GLN B N 1
ATOM 3887 C CA . GLN B 1 248 ? 3.207 16.672 2.381 1 90.5 248 GLN B CA 1
ATOM 3888 C C . GLN B 1 248 ? 2.254 15.531 2.717 1 90.5 248 GLN B C 1
ATOM 3890 O O . GLN B 1 248 ? 1.943 15.297 3.887 1 90.5 248 GLN B O 1
ATOM 3895 N N . GLY B 1 249 ? 1.818 14.867 1.71 1 91.5 249 GLY B N 1
ATOM 3896 C CA . GLY B 1 249 ? 0.934 13.727 1.896 1 91.5 249 GLY B CA 1
ATOM 3897 C C . GLY B 1 249 ? 1.579 12.594 2.664 1 91.5 249 GLY B C 1
ATOM 3898 O O . GLY B 1 249 ? 0.886 11.727 3.197 1 91.5 249 GLY B O 1
ATOM 3899 N N . PHE B 1 250 ? 2.857 12.633 2.697 1 93.44 250 PHE B N 1
ATOM 3900 C CA . PHE B 1 250 ? 3.6 11.617 3.441 1 93.44 250 PHE B CA 1
ATOM 3901 C C . PHE B 1 250 ? 4.117 12.188 4.758 1 93.44 250 PHE B C 1
ATOM 3903 O O . PHE B 1 250 ? 5 11.602 5.387 1 93.44 250 PHE B O 1
ATOM 3910 N N . GLY B 1 251 ? 3.613 13.391 5.141 1 92.44 251 GLY B N 1
ATOM 3911 C CA . GLY B 1 251 ? 3.965 14 6.414 1 92.44 251 GLY B CA 1
ATOM 3912 C C . GLY B 1 251 ? 5.352 14.617 6.418 1 92.44 251 GLY B C 1
ATOM 3913 O O . GLY B 1 251 ? 5.957 14.789 7.477 1 92.44 251 GLY B O 1
ATOM 3914 N N . LEU B 1 252 ? 5.883 14.828 5.215 1 95 252 LEU B N 1
ATOM 3915 C CA . LEU B 1 252 ? 7.211 15.414 5.082 1 95 252 LEU B CA 1
ATOM 3916 C C . LEU B 1 252 ? 7.121 16.891 4.738 1 95 252 LEU B C 1
ATOM 3918 O O . LEU B 1 252 ? 6.098 17.359 4.223 1 95 252 LEU B O 1
ATOM 3922 N N . THR B 1 253 ? 8.141 17.625 5.113 1 92.12 253 THR B N 1
ATOM 3923 C CA . THR B 1 253 ? 8.281 19.016 4.738 1 92.12 253 THR B CA 1
ATOM 3924 C C . THR B 1 253 ? 9.656 19.281 4.117 1 92.12 253 THR B C 1
ATOM 3926 O O . THR B 1 253 ? 10.625 18.594 4.449 1 92.12 253 THR B O 1
ATOM 3929 N N . THR B 1 254 ? 9.664 20.078 3.111 1 90.12 254 THR B N 1
ATOM 3930 C CA . THR B 1 254 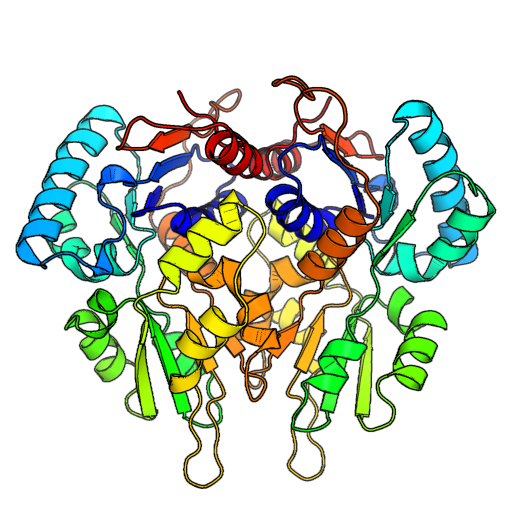? 10.945 20.484 2.547 1 90.12 254 THR B CA 1
ATOM 3931 C C . THR B 1 254 ? 11.523 21.672 3.316 1 90.12 254 THR B C 1
ATOM 3933 O O . THR B 1 254 ? 10.789 22.594 3.691 1 90.12 254 THR B O 1
ATOM 3936 N N . PRO B 1 255 ? 12.805 21.562 3.691 1 77.31 255 PRO B N 1
ATOM 3937 C CA . PRO B 1 255 ? 13.383 22.719 4.383 1 77.31 255 PRO B CA 1
ATOM 3938 C C . PRO B 1 255 ? 13.344 23.984 3.541 1 77.31 255 PRO B C 1
ATOM 3940 O O . PRO B 1 255 ? 13.32 23.922 2.309 1 77.31 255 PRO B O 1
#

pLDDT: mean 94.26, std 8.09, range [46.12, 98.88]

Organism: Mesorhizobium plurifarium (NCBI:txid69974)

Radius of gyration: 22.38 Å; Cα contacts (8 Å, |Δi|>4): 1004; chains: 2; bounding box: 66×59×48 Å

Sequence (510 aa):
MFDSGVGGLTVLREARVLMPDRRFVYVADDAAFPYGAWEEPALKDHILTLFGKLLDRLQPAISVIACNTASTLVIDALRETFPGHPFVGTVPAIKPAAERTRSGLVSVLATPGTVKRQYTRDLISKWAQKCHVRLVGSDRLAGLAEIYMRQGFVDEEAVRAEIAPCFMEREGNRTDIVVLACTHYPFLVNRMRKTAPWPVDWIDPAEAIARRAMSLLGPVGGTLGESEPDLAVFTSGKVDFATRRLIQGFGLTTPMFDSGVGGLTVLREARVLMPDRRFVYVADDAAFPYGAWEEPALKDHILTLFGKLLDRLQPAISVIACNTASTLVIDALRETFPGHPFVGTVPAIKPAAERTRSGLVSVLATPGTVKRQYTRDLISKWAQKCHVRLVGSDRLAGLAEIYMRQGFVDEEAVRAEIAPCFMEREGNRTDIVVLACTHYPFLVNRMRKTAPWPVDWIDPAEAIARRAMSLLGPVGGTLGESEPDLAVFTSGKVDFATRRLIQGFGLTTP

InterPro domains:
  IPR001920 Asp/Glu racemase [G3DSA:3.40.50.1860] (1-227)
  IPR001920 Asp/Glu racemase [G3DSA:3.40.50.1860] (90-205)
  IPR001920 Asp/Glu racemase [SSF53681] (1-101)
  IPR001920 Asp/Glu racemase [SSF53681] (104-251)
  IPR004391 Glutamate racemase [MF_00258] (1-253)
  IPR004391 Glutamate racemase [TIGR00067] (1-239)
  IPR015942 Asp/Glu/hydantoin racemase [PF01177] (46-213)
  IPR018187 Asp/Glu racemase, active site 1 [PS00923] (64-72)
  IPR033134 Asp/Glu racemase, active site 2 [PS00924] (178-188)

Foldseek 3Di:
DEEQACLLLLLVLLLCVVCVQDFAEYEHQPVCPPPLVDDLVVSQVVVLVVVVVVCVPPVDQAEEYSWALC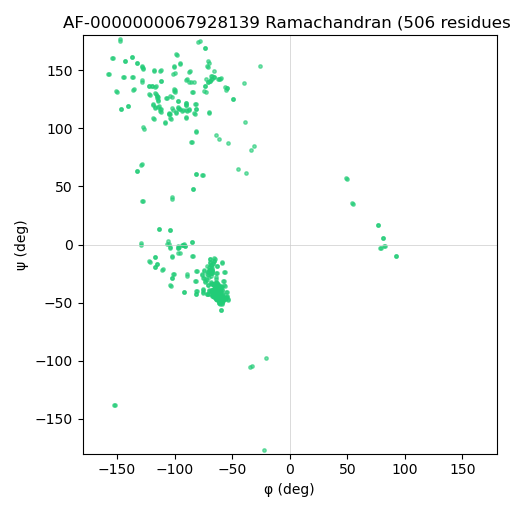QLRHVVVNCVSPVVHHYFYAHWPQQVCLVPDDLLQEEEEEANNNLPGPSNVVCCVVRNPSGDYHYAHAHCQLVQLNCCLLPVDGDLVSLLVRCVVSWDDDPRGIHAEYTHSGSSNVSCVVSNQVNPPDHHHYDDCSNVSSVVRVVPDDDPPDSSDPDDFHEYHYPVPDADPSNQVSVVVSRYHYD/DEEQACLLLLLVLLLCVVCVQDFAEYEHQPVCPPPLVDDLVVSQVVVLVVVVVCCVPPVDQAEEYSWALCQLRHVVVNCVVPVVHHYFYAHWPQQVCLVPDDLLQEEEEEANNNLPGPSNVVCCVVRNPSGDYHYAHAHCQLVQLNCCLLPVDGDLVSLLVRCVVSWDDDPRGIHAEYTHSGSSNVSCVVSNQVNPPDHHHYDDCSNVSSVVRVVPDDDPPDSPPPHPFHEYHYPVPDADPSNQVSVVVSRYHYD

Nearest PDB structures (foldseek):
  2jfn-assembly1_A  TM=9.006E-01  e=4.119E-22  Escherichia coli
  1zuw-assembly2_B-2  TM=7.721E-01  e=4.022E-14  Bacillus subtilis
  5ijw-assembly1_A  TM=7.680E-01  e=1.566E-14  Mycolicibacterium smegmatis MC2 155
  5ijw-assembly1_B  TM=7.579E-01  e=2.103E-14  Mycolicibacterium smegmatis MC2 155
  1zuw-assembly1_A  TM=7.625E-01  e=2.224E-13  Bacillus subtilis